Protein AF-L7CRF5-F1 (afdb_monomer_lite)

Secondary structure (DSSP, 8-state):
-PPPPPEE-HHHHHHHHHHS-HHHHHHHHH-TTGGGGSEEEEETTEEEEEETTEEEEE---TT-EE-SGGGEEESSTTTTSSHHHHHHHTTSEE-------S----PPPP------S--EEE--HHHHHHHHHHHHHHHHHHHH-GGG--HHHHHHHHHHHHHHHHTT-HHHHHHHHHHHHHHHHHHHT-TT--HHHHHHHHHHHHHHHHHHHH-SEEEHHHH--SS---EE----EEEEEEEEEEE-TTSEEEEEEEEEETTS-EEEEEEEEES-TTHHHHHHHSEEEETTEEEEHHHHTT-EEEEES-EE-TT-BBP--TT-EEEEEPPPTTGGGGHHHH-TTSSS-HHHHHHHHHHHHH-TTS-PPS-TTEEEEEEEEEEEETTEEEEEETT-SPPEEEEES---TTSSHHHHHHHHTT-TT-EEEEEEEE-TTSTTEEEEEEEEE-STTB---GGGTTEEETTTS---GGGBSSPPPPTHHHHTTS----HHHHHHHHHH----------SSTTHHHHHHHHHHH-GGGSPPTTSHHHHHHHHHHHHTT-HHHHHHHHHHHHHHHSPP-------S--TTTTTHHHHHHHHHHHHHHHHHHHHHHHHHHHHT-

Structure (mmCIF, N/CA/C/O backbone):
data_AF-L7CRF5-F1
#
_entry.id   AF-L7CRF5-F1
#
loop_
_atom_site.group_PDB
_atom_site.id
_atom_site.type_symbol
_atom_site.label_atom_id
_atom_site.label_alt_id
_atom_site.label_comp_id
_atom_site.label_asym_id
_atom_site.label_entity_id
_atom_site.label_seq_id
_atom_site.pdbx_PDB_ins_code
_atom_site.Cartn_x
_atom_site.Cartn_y
_atom_site.Cartn_z
_atom_site.occupancy
_atom_site.B_iso_or_equiv
_atom_site.auth_seq_id
_atom_site.auth_comp_id
_atom_site.auth_asym_id
_atom_site.auth_atom_id
_atom_site.pdbx_PDB_model_num
ATOM 1 N N . MET A 1 1 ? -25.023 -3.127 -10.485 1.00 32.72 1 MET A N 1
ATOM 2 C CA . MET A 1 1 ? -24.032 -2.159 -9.977 1.00 32.72 1 MET A CA 1
ATOM 3 C C . MET A 1 1 ? -24.495 -1.790 -8.586 1.00 32.72 1 MET A C 1
ATOM 5 O O . MET A 1 1 ? -25.608 -1.292 -8.489 1.00 32.72 1 MET A O 1
ATOM 9 N N . ASN A 1 2 ? -23.741 -2.115 -7.536 1.00 40.00 2 ASN A N 1
ATOM 10 C CA . ASN A 1 2 ? -24.048 -1.551 -6.222 1.00 40.00 2 ASN A CA 1
ATOM 11 C C . ASN A 1 2 ? -23.552 -0.100 -6.239 1.00 40.00 2 ASN A C 1
ATOM 13 O O . ASN A 1 2 ? -22.375 0.100 -6.544 1.00 40.00 2 ASN A O 1
ATOM 17 N N . PRO A 1 3 ? -24.422 0.897 -6.015 1.00 54.28 3 PRO A N 1
ATOM 18 C CA . PRO A 1 3 ? -23.984 2.280 -5.904 1.00 54.28 3 PRO A CA 1
ATOM 19 C C . PRO A 1 3 ? -22.973 2.420 -4.755 1.00 54.28 3 PRO A C 1
ATOM 21 O O . PRO A 1 3 ? -23.076 1.733 -3.738 1.00 54.28 3 PRO A O 1
ATOM 24 N N . GLU A 1 4 ? -21.963 3.264 -4.959 1.00 68.94 4 GLU A N 1
ATOM 25 C CA . GLU A 1 4 ? -20.887 3.508 -3.995 1.00 68.94 4 GLU A CA 1
ATOM 26 C C . GLU A 1 4 ? -21.478 4.060 -2.693 1.00 68.94 4 GLU A C 1
ATOM 28 O O . GLU A 1 4 ? -22.207 5.053 -2.710 1.00 68.94 4 GLU A O 1
ATOM 33 N N . LEU A 1 5 ? -21.214 3.384 -1.571 1.00 79.00 5 LEU A N 1
ATOM 34 C CA . LEU A 1 5 ? -21.765 3.781 -0.277 1.00 79.00 5 LEU A CA 1
ATOM 35 C C . LEU A 1 5 ? -21.220 5.157 0.131 1.00 79.00 5 LEU A C 1
ATOM 37 O O . LEU A 1 5 ? -20.027 5.421 -0.049 1.00 79.00 5 LEU A O 1
ATOM 41 N N . PRO A 1 6 ? -22.058 6.025 0.722 1.00 87.56 6 PRO A N 1
ATOM 42 C CA . PRO A 1 6 ? -21.613 7.340 1.142 1.00 87.56 6 PRO A CA 1
ATOM 43 C C . PRO A 1 6 ? -20.631 7.243 2.309 1.00 87.56 6 PRO A C 1
ATOM 45 O O . PRO A 1 6 ? -20.512 6.206 2.970 1.00 87.56 6 PRO A O 1
ATOM 48 N N . SER A 1 7 ? -19.940 8.351 2.564 1.00 89.12 7 SER A N 1
ATOM 49 C CA . SER A 1 7 ? -18.936 8.439 3.622 1.00 89.12 7 SER A CA 1
ATOM 50 C C . SER A 1 7 ? -19.482 9.066 4.907 1.00 89.12 7 SER A C 1
ATOM 52 O O . SER A 1 7 ? -20.512 9.740 4.895 1.00 89.12 7 SER A O 1
ATOM 54 N N . ILE A 1 8 ? -18.799 8.869 6.033 1.00 91.50 8 ILE A N 1
ATOM 55 C CA . ILE A 1 8 ? -19.111 9.486 7.330 1.00 91.50 8 ILE A CA 1
ATOM 56 C C . ILE A 1 8 ? -17.848 10.019 8.004 1.00 91.50 8 I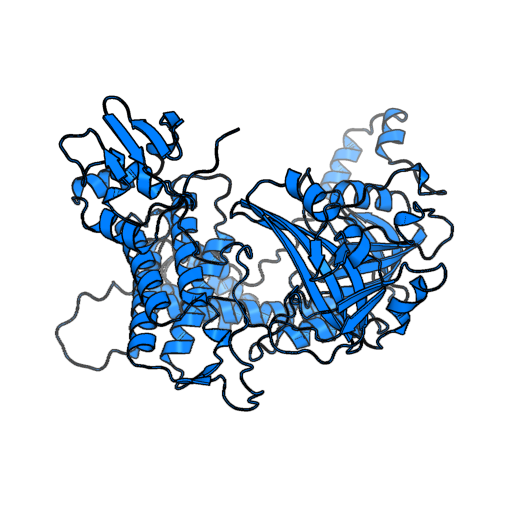LE A C 1
ATOM 58 O O . ILE A 1 8 ? -16.794 9.385 7.964 1.00 91.50 8 ILE A O 1
ATOM 62 N N . ALA A 1 9 ? -17.950 11.178 8.655 1.00 90.94 9 ALA A N 1
ATOM 63 C CA . ALA A 1 9 ? -16.865 11.714 9.467 1.00 90.94 9 ALA A CA 1
ATOM 64 C C . ALA A 1 9 ? -16.501 10.755 10.620 1.00 90.94 9 ALA A C 1
ATOM 66 O O . ALA A 1 9 ? -17.370 10.300 11.369 1.00 90.94 9 ALA A O 1
ATOM 67 N N . ALA A 1 10 ? -15.204 10.477 10.789 1.00 88.12 10 ALA A N 1
ATOM 68 C CA . ALA A 1 10 ? -14.699 9.539 11.797 1.00 88.12 10 ALA A CA 1
ATOM 69 C C . ALA A 1 10 ? -15.134 9.896 13.232 1.00 88.12 10 ALA A C 1
ATOM 71 O O . ALA A 1 10 ? -15.492 9.013 14.013 1.00 88.12 10 ALA A O 1
ATOM 72 N N . GLU A 1 11 ? -15.126 11.189 13.570 1.00 89.69 11 GLU A N 1
ATOM 73 C CA . GLU A 1 11 ? -15.550 11.690 14.882 1.00 89.69 11 GLU A CA 1
ATOM 74 C C . GLU A 1 11 ? -17.044 11.468 15.115 1.00 89.69 11 GLU A C 1
ATOM 76 O O . GLU A 1 11 ? -17.418 10.855 16.113 1.00 89.69 11 GLU A O 1
ATOM 81 N N . LEU A 1 12 ? -17.888 11.855 14.153 1.00 92.69 12 LEU A N 1
ATOM 82 C CA . LEU A 1 12 ? -19.332 11.649 14.235 1.00 92.69 12 LEU A CA 1
ATOM 83 C C . LEU A 1 12 ? -19.679 10.166 14.428 1.00 92.69 12 LEU A C 1
ATOM 85 O O . LEU A 1 12 ? -20.538 9.822 15.240 1.00 92.69 12 LEU A O 1
ATOM 89 N N . LEU A 1 13 ? -18.999 9.267 13.710 1.00 93.25 13 LEU A N 1
ATOM 90 C CA . LEU A 1 13 ? -19.200 7.830 13.883 1.00 93.25 13 LEU A CA 1
ATOM 91 C C . LEU A 1 13 ? -18.856 7.382 15.315 1.00 93.25 13 LEU A C 1
ATOM 93 O O . LEU A 1 13 ? -19.616 6.621 15.922 1.00 93.25 13 LEU A O 1
ATOM 97 N N . ALA A 1 14 ? -17.747 7.869 15.880 1.00 91.88 14 ALA A N 1
ATOM 98 C CA . ALA A 1 14 ? -17.366 7.572 17.260 1.00 91.88 14 ALA A CA 1
ATOM 99 C C . ALA A 1 14 ? -18.400 8.097 18.274 1.00 91.88 14 ALA A C 1
ATOM 101 O O . ALA A 1 14 ? -18.822 7.348 19.162 1.00 91.88 14 ALA A O 1
ATOM 102 N N . GLU A 1 15 ? -18.870 9.335 18.098 1.00 92.62 15 GLU A N 1
ATOM 103 C CA . GLU A 1 15 ? -19.902 9.955 18.934 1.00 92.62 15 GLU A CA 1
ATOM 104 C C . GLU A 1 15 ? -21.212 9.158 18.921 1.00 92.62 15 GLU A C 1
ATOM 106 O O . GLU A 1 15 ? -21.771 8.847 19.981 1.00 92.62 15 GLU A O 1
ATOM 111 N N . ILE A 1 16 ? -21.688 8.763 17.733 1.00 93.81 16 ILE A N 1
ATOM 112 C CA . ILE A 1 16 ? -22.914 7.968 17.581 1.00 93.81 16 ILE A CA 1
ATOM 113 C C . ILE A 1 16 ? -22.767 6.610 18.286 1.00 93.81 16 ILE A C 1
ATOM 115 O O . ILE A 1 16 ? -23.679 6.181 19.006 1.00 93.81 16 ILE A O 1
ATOM 119 N N . ILE A 1 17 ? -21.616 5.941 18.142 1.00 93.38 17 ILE A N 1
ATOM 120 C CA . ILE A 1 17 ? -21.337 4.663 18.815 1.00 93.38 17 ILE A CA 1
ATOM 121 C C . ILE A 1 17 ? -21.382 4.813 20.344 1.00 93.38 17 ILE A C 1
ATOM 123 O O . ILE A 1 17 ? -21.929 3.952 21.043 1.00 93.38 17 ILE A O 1
ATOM 127 N N . GLU A 1 18 ? -20.818 5.886 20.891 1.00 90.88 18 GLU A N 1
ATOM 128 C CA . GLU A 1 18 ? -20.773 6.125 22.337 1.00 90.88 18 GLU A CA 1
ATOM 129 C C . GLU A 1 18 ? -22.131 6.463 22.928 1.00 90.88 18 GLU A C 1
ATOM 131 O O . GLU A 1 18 ? -22.503 5.938 23.986 1.00 90.88 18 GLU A O 1
ATOM 136 N N . ALA A 1 19 ? -22.888 7.292 22.213 1.00 92.06 19 ALA A N 1
ATOM 137 C CA . ALA A 1 19 ? -24.233 7.686 22.584 1.00 92.06 19 ALA A CA 1
ATOM 138 C C . ALA A 1 19 ? -25.209 6.492 22.583 1.00 92.06 19 ALA A C 1
ATOM 140 O O . ALA A 1 19 ? -26.230 6.531 23.283 1.00 92.06 19 ALA A O 1
ATOM 141 N N . ALA A 1 20 ? -24.903 5.421 21.838 1.00 92.31 20 ALA A N 1
ATOM 142 C CA . ALA A 1 20 ? -25.732 4.226 21.745 1.00 92.31 20 ALA A CA 1
ATOM 143 C C . ALA A 1 20 ? -25.746 3.402 23.058 1.00 92.31 20 ALA A C 1
ATOM 145 O O . ALA A 1 20 ? -24.700 3.091 23.644 1.00 92.31 20 ALA A O 1
ATOM 146 N N . PRO A 1 21 ? -26.921 2.940 23.531 1.00 94.12 21 PRO A N 1
ATOM 147 C CA . PRO A 1 21 ? -27.024 2.072 24.700 1.00 94.12 21 PRO A CA 1
ATOM 148 C C . PRO A 1 21 ? -26.221 0.774 24.546 1.00 94.12 21 PRO A C 1
ATOM 150 O O . PRO A 1 21 ? -26.185 0.172 23.473 1.00 94.12 21 PRO A O 1
ATOM 153 N N . GLY A 1 22 ? -25.652 0.266 25.645 1.00 91.56 22 GLY A N 1
ATOM 154 C CA . GLY A 1 22 ? -24.829 -0.953 25.620 1.00 91.56 22 GLY A CA 1
ATOM 155 C C . GLY A 1 22 ? -25.541 -2.185 25.042 1.00 91.56 22 GLY A C 1
ATOM 156 O O . GLY A 1 22 ? -24.903 -3.022 24.411 1.00 91.56 22 GLY A O 1
ATOM 157 N N . ARG A 1 23 ? -26.871 -2.285 25.187 1.00 93.12 23 ARG A N 1
ATOM 158 C CA . ARG A 1 23 ? -27.676 -3.351 24.559 1.00 93.12 23 ARG A CA 1
ATOM 159 C C . ARG A 1 23 ? -27.703 -3.266 23.028 1.00 93.12 23 ARG A C 1
ATOM 161 O O . ARG A 1 23 ? -27.700 -4.302 22.376 1.00 93.12 23 ARG A O 1
ATOM 168 N N . VAL A 1 24 ? -27.712 -2.053 22.471 1.00 93.12 24 VAL A N 1
ATOM 169 C CA . VAL A 1 24 ? -27.737 -1.806 21.021 1.00 93.12 24 VAL A CA 1
ATOM 170 C C . VAL A 1 24 ? -26.368 -2.122 20.435 1.00 93.12 24 VAL A C 1
ATOM 172 O O . VAL A 1 24 ? -26.284 -2.906 19.495 1.00 93.12 24 VAL A O 1
ATOM 175 N N . ARG A 1 25 ? -25.298 -1.631 21.076 1.00 93.12 25 ARG A N 1
ATOM 176 C CA . ARG A 1 25 ? -23.915 -1.973 20.711 1.00 93.12 25 ARG A CA 1
ATOM 177 C C . ARG A 1 25 ? -23.679 -3.481 20.713 1.00 93.12 25 ARG A C 1
ATOM 179 O O . ARG A 1 25 ? -23.252 -4.031 19.711 1.00 93.12 25 ARG A O 1
ATOM 186 N N . LYS A 1 26 ? -24.066 -4.173 21.793 1.00 92.31 26 LYS A N 1
ATOM 187 C CA . LYS A 1 26 ? -23.963 -5.642 21.890 1.00 92.31 26 LYS A CA 1
ATOM 188 C C . LYS A 1 26 ? -24.774 -6.379 20.827 1.00 92.31 26 LYS A C 1
ATOM 190 O O . LYS A 1 26 ? -24.404 -7.493 20.478 1.00 92.31 26 LYS A O 1
ATOM 195 N N . ARG A 1 27 ? -25.900 -5.819 20.376 1.00 93.00 27 ARG A N 1
ATOM 196 C CA . ARG A 1 27 ? -26.700 -6.409 19.299 1.00 93.00 27 ARG A CA 1
ATOM 197 C C . ARG A 1 27 ? -25.968 -6.276 17.967 1.00 93.00 27 ARG A C 1
ATOM 199 O O . ARG A 1 27 ? -25.811 -7.285 17.296 1.00 93.00 27 ARG A O 1
ATOM 206 N N . LEU A 1 28 ? -25.476 -5.082 17.638 1.00 91.31 28 LEU A N 1
ATOM 207 C CA . LEU A 1 28 ? -24.705 -4.853 16.412 1.00 91.31 28 LEU A CA 1
ATOM 208 C C . LEU A 1 28 ? -23.378 -5.613 16.414 1.00 91.31 28 LEU A C 1
ATOM 210 O O . LEU A 1 28 ? -22.965 -6.136 15.392 1.00 91.31 28 LEU A O 1
ATOM 214 N N . ASP A 1 29 ? -22.759 -5.803 17.578 1.00 91.50 29 ASP A N 1
ATOM 215 C CA . ASP A 1 29 ? -21.542 -6.603 17.669 1.00 91.50 29 ASP A CA 1
ATOM 216 C C . ASP A 1 29 ? -21.736 -8.088 17.324 1.00 91.50 29 ASP A C 1
ATOM 218 O O . ASP A 1 29 ? -20.766 -8.747 16.944 1.00 91.50 29 ASP A O 1
ATOM 222 N N . ARG A 1 30 ? -22.961 -8.614 17.454 1.00 90.88 30 ARG A N 1
ATOM 223 C CA . ARG A 1 30 ? -23.307 -9.985 17.044 1.00 90.88 30 ARG A CA 1
ATOM 224 C C . ARG A 1 30 ? -23.629 -10.092 15.559 1.00 90.88 30 ARG A C 1
ATOM 226 O O . ARG A 1 30 ? -23.523 -11.187 15.023 1.00 90.88 30 ARG A O 1
ATOM 233 N N . ASP A 1 31 ? -24.034 -8.990 14.937 1.00 89.25 31 ASP A N 1
ATOM 234 C CA . ASP A 1 31 ? -24.421 -8.931 13.530 1.00 89.25 31 ASP A CA 1
ATOM 235 C C . ASP A 1 31 ? -23.855 -7.661 12.865 1.00 89.25 31 ASP A C 1
ATOM 237 O O . ASP A 1 31 ? -24.596 -6.710 12.611 1.00 89.25 31 ASP A O 1
ATOM 241 N N . PRO A 1 32 ? -22.525 -7.593 12.636 1.00 86.12 32 PRO A N 1
ATOM 242 C CA . PRO A 1 32 ? -21.864 -6.376 12.155 1.00 86.12 32 PRO A CA 1
ATOM 243 C C . PRO A 1 32 ? -22.248 -5.988 10.725 1.00 86.12 32 PRO A C 1
ATOM 245 O O . PRO A 1 32 ? -22.080 -4.835 10.346 1.00 86.12 32 PRO A O 1
ATOM 248 N N . ALA A 1 33 ? -22.749 -6.945 9.942 1.00 85.56 33 ALA A N 1
ATOM 249 C CA . ALA A 1 33 ? -23.140 -6.762 8.550 1.00 85.56 33 ALA A CA 1
ATOM 250 C C . ALA A 1 33 ? -24.661 -6.589 8.384 1.00 85.56 33 ALA A C 1
ATOM 252 O O . ALA A 1 33 ? -25.168 -6.694 7.276 1.00 85.56 33 ALA A O 1
ATOM 253 N N . ALA A 1 34 ? -25.411 -6.313 9.458 1.00 89.31 34 ALA A N 1
ATOM 254 C CA . ALA A 1 34 ? -26.875 -6.255 9.414 1.00 89.31 34 ALA A CA 1
ATOM 255 C C . ALA A 1 34 ? -27.429 -5.388 8.266 1.00 89.31 34 ALA A C 1
ATOM 257 O O . ALA A 1 34 ? -28.379 -5.789 7.593 1.00 89.31 34 ALA A O 1
ATOM 258 N N . ALA A 1 35 ? -26.819 -4.223 8.020 1.00 89.75 35 ALA A N 1
ATOM 259 C CA . ALA A 1 35 ? -27.295 -3.278 7.014 1.00 89.75 35 ALA A CA 1
ATOM 260 C C . ALA A 1 35 ? -26.966 -3.666 5.564 1.00 89.75 35 ALA A C 1
ATOM 262 O O . ALA A 1 35 ? -27.593 -3.132 4.650 1.00 89.75 35 ALA A O 1
ATOM 263 N N . SER A 1 36 ? -26.038 -4.600 5.321 1.00 85.38 36 SER A N 1
ATOM 264 C CA . SER A 1 36 ? -25.728 -5.050 3.954 1.00 85.38 36 SER A CA 1
ATOM 265 C C . SER A 1 36 ? -26.862 -5.872 3.337 1.00 85.38 36 SER A C 1
ATOM 267 O O . SER A 1 36 ? -26.974 -5.949 2.118 1.00 85.38 36 SER A O 1
ATOM 269 N N . ASN A 1 37 ? -27.731 -6.443 4.175 1.00 86.75 37 ASN A N 1
ATOM 270 C CA . ASN A 1 37 ? -28.903 -7.210 3.753 1.00 86.75 37 ASN A CA 1
ATOM 271 C C . ASN A 1 37 ? -30.160 -6.341 3.566 1.00 86.75 37 ASN A C 1
ATOM 273 O O . ASN A 1 37 ? -31.240 -6.874 3.309 1.00 86.75 37 ASN A O 1
ATOM 277 N N . TRP A 1 38 ? -30.056 -5.024 3.752 1.00 92.81 38 TRP A N 1
ATOM 278 C CA . TRP A 1 38 ? -31.171 -4.091 3.583 1.00 92.81 38 TRP A CA 1
ATOM 279 C C . TRP A 1 38 ? -31.225 -3.544 2.163 1.00 92.81 38 TRP A C 1
ATOM 281 O O . TRP A 1 38 ? -30.259 -3.625 1.407 1.00 92.81 38 TRP A O 1
ATOM 291 N N . GLN A 1 39 ? -32.377 -2.997 1.788 1.00 90.12 39 GLN A N 1
ATOM 292 C CA . GLN A 1 39 ? -32.532 -2.328 0.501 1.00 90.12 39 GLN A CA 1
ATOM 293 C C . GLN A 1 39 ? -32.053 -0.886 0.636 1.00 90.12 39 GLN A C 1
ATOM 295 O O . GLN A 1 39 ? -32.525 -0.162 1.511 1.00 90.12 39 GLN A O 1
ATOM 300 N N . TRP A 1 40 ? -31.105 -0.500 -0.215 1.00 90.88 40 TRP A N 1
ATOM 301 C CA . TRP A 1 40 ? -30.550 0.847 -0.277 1.00 90.88 40 TRP A CA 1
ATOM 302 C C . TRP A 1 40 ? -30.991 1.512 -1.577 1.00 90.88 40 TRP A C 1
ATOM 304 O O . TRP A 1 40 ? -30.646 1.047 -2.663 1.00 90.88 40 TRP A O 1
ATOM 314 N N . GLU A 1 41 ? -31.727 2.611 -1.464 1.00 89.00 41 GLU A N 1
ATOM 315 C CA . GLU A 1 41 ? -32.201 3.392 -2.602 1.00 89.00 41 GLU A CA 1
ATOM 316 C C . GLU A 1 41 ? -31.628 4.806 -2.539 1.00 89.00 41 GLU A C 1
ATOM 318 O O . GLU A 1 41 ? -31.760 5.513 -1.536 1.00 89.00 41 GLU A O 1
ATOM 323 N N . GLN A 1 42 ? -30.988 5.233 -3.625 1.00 85.31 42 GLN A N 1
ATOM 324 C CA . GLN A 1 42 ? -30.490 6.596 -3.757 1.00 85.31 42 GLN A CA 1
ATOM 325 C C . GLN A 1 42 ? -31.605 7.486 -4.321 1.00 85.31 42 GLN A C 1
ATOM 327 O O . GLN A 1 42 ? -32.090 7.254 -5.429 1.00 85.31 42 GLN A O 1
ATOM 332 N N . ALA A 1 43 ? -32.013 8.511 -3.572 1.00 75.75 43 ALA A N 1
ATOM 333 C CA . ALA A 1 43 ? -33.087 9.424 -3.959 1.00 75.75 43 ALA A CA 1
ATOM 334 C C . ALA A 1 43 ? -32.747 10.868 -3.565 1.00 75.75 43 ALA A C 1
ATOM 336 O O . ALA A 1 43 ? -32.310 11.129 -2.446 1.00 75.75 43 ALA A O 1
ATOM 337 N N . ASN A 1 44 ? -32.973 11.820 -4.479 1.00 69.00 44 ASN A N 1
ATOM 338 C CA . ASN A 1 44 ? -32.825 13.267 -4.244 1.00 69.00 44 ASN A CA 1
ATOM 339 C C . ASN A 1 44 ? -31.473 13.690 -3.624 1.00 69.00 44 ASN A C 1
ATOM 341 O O . ASN A 1 44 ? -31.429 14.582 -2.782 1.00 69.00 44 ASN A O 1
ATOM 345 N N . GLY A 1 45 ? -30.373 13.037 -4.015 1.00 74.81 45 GLY A N 1
ATOM 346 C CA . GLY A 1 45 ? -29.029 13.330 -3.495 1.00 74.81 45 GLY A CA 1
ATOM 347 C C . GLY A 1 45 ? -28.712 12.710 -2.128 1.00 74.81 45 GLY A C 1
ATOM 348 O O . GLY A 1 45 ? -27.582 12.841 -1.668 1.00 74.81 45 GLY A O 1
ATOM 349 N N . GLY A 1 46 ? -29.661 11.997 -1.514 1.00 84.44 46 GLY A N 1
ATOM 350 C CA . GLY A 1 46 ? -29.491 11.234 -0.279 1.00 84.44 46 GLY A CA 1
ATOM 351 C C . GLY A 1 46 ? -29.774 9.741 -0.458 1.00 84.44 46 GLY A C 1
ATOM 352 O O . GLY A 1 46 ? -29.969 9.252 -1.573 1.00 84.44 46 GLY A O 1
ATOM 353 N N . TRP A 1 47 ? -29.812 9.016 0.659 1.00 91.12 47 TRP A N 1
ATOM 354 C CA . TRP A 1 47 ? -30.128 7.585 0.685 1.00 91.12 47 TRP A CA 1
ATOM 355 C C . TRP A 1 47 ? -31.319 7.295 1.579 1.00 91.12 47 TRP A C 1
ATOM 357 O O . TRP A 1 47 ? -31.445 7.860 2.663 1.00 91.12 47 TRP A O 1
ATOM 367 N N . THR A 1 48 ? -32.153 6.366 1.131 1.00 92.06 48 THR A N 1
ATOM 368 C CA . THR A 1 48 ? -33.238 5.771 1.907 1.00 92.06 48 THR A CA 1
ATOM 369 C C . THR A 1 48 ? -32.953 4.281 2.049 1.00 92.06 48 THR A C 1
ATOM 371 O O . THR A 1 48 ? -32.761 3.587 1.053 1.00 92.06 48 THR A O 1
ATOM 374 N N . ILE A 1 49 ? -32.873 3.798 3.289 1.00 93.94 49 ILE A N 1
ATOM 375 C CA . ILE A 1 49 ? -32.533 2.412 3.610 1.00 93.94 49 ILE A CA 1
ATOM 376 C C . ILE A 1 49 ? -33.705 1.764 4.342 1.00 93.94 49 ILE A C 1
ATOM 378 O O . ILE A 1 49 ? -34.071 2.200 5.438 1.00 93.94 49 ILE A O 1
ATOM 382 N N . SER A 1 50 ? -34.267 0.704 3.763 1.00 92.94 50 SER A N 1
ATOM 383 C CA . SER A 1 50 ? -35.385 -0.050 4.341 1.00 92.94 50 SER A CA 1
ATOM 384 C C . SER A 1 50 ? -34.874 -1.168 5.252 1.00 92.94 50 SER A C 1
ATOM 386 O O . SER A 1 50 ? -34.417 -2.215 4.790 1.00 92.94 50 SER A O 1
ATOM 388 N N . ALA A 1 51 ? -34.971 -0.950 6.562 1.00 90.94 51 ALA A N 1
ATOM 389 C CA . ALA A 1 51 ? -34.527 -1.851 7.621 1.00 90.94 51 ALA A CA 1
ATOM 390 C C . ALA A 1 51 ? -35.718 -2.617 8.234 1.00 90.94 51 ALA A C 1
ATOM 392 O O . ALA A 1 51 ? -36.031 -2.476 9.418 1.00 90.94 51 ALA A O 1
ATOM 393 N N . GLY A 1 52 ? -36.401 -3.427 7.419 1.00 88.69 52 GLY A N 1
ATOM 394 C CA . GLY A 1 52 ? -37.647 -4.094 7.815 1.00 88.69 52 GLY A CA 1
ATOM 395 C C . GLY A 1 52 ? -38.807 -3.099 7.886 1.00 88.69 52 GLY A C 1
ATOM 396 O O . GLY A 1 52 ? -39.116 -2.463 6.883 1.00 88.69 52 GLY A O 1
ATOM 397 N N . ASP A 1 53 ? -39.415 -2.946 9.065 1.00 89.69 53 ASP A N 1
ATOM 398 C CA . ASP A 1 53 ? -40.536 -2.015 9.296 1.00 89.69 53 ASP A CA 1
ATOM 399 C C . ASP A 1 53 ? -40.087 -0.555 9.501 1.00 89.69 53 ASP A C 1
ATOM 401 O O . ASP A 1 53 ? -40.913 0.343 9.652 1.00 89.69 53 ASP A O 1
ATOM 405 N N . GLU A 1 54 ? -38.776 -0.308 9.541 1.00 95.38 54 GLU A N 1
ATOM 406 C CA . GLU A 1 54 ? -38.188 0.997 9.830 1.00 95.38 54 GLU A CA 1
ATOM 407 C C . GLU A 1 54 ? -37.364 1.495 8.642 1.00 95.38 54 GLU A C 1
ATOM 409 O O . GLU A 1 54 ? -36.779 0.715 7.894 1.00 95.38 54 GLU A O 1
ATOM 414 N N . THR A 1 55 ? -37.279 2.811 8.478 1.00 93.94 55 THR A N 1
ATOM 415 C CA . THR A 1 55 ? -36.523 3.458 7.404 1.00 93.94 55 THR A CA 1
ATOM 416 C C . THR A 1 55 ? -35.458 4.374 7.989 1.00 93.94 55 THR A C 1
ATOM 418 O O . THR A 1 55 ? -35.746 5.187 8.870 1.00 93.94 55 THR A O 1
ATOM 421 N N . VAL A 1 56 ? -34.227 4.255 7.491 1.00 95.00 56 VAL A N 1
ATOM 422 C CA . VAL A 1 56 ? -33.123 5.176 7.789 1.00 95.00 56 VAL A CA 1
ATOM 423 C C . VAL A 1 56 ? -32.915 6.092 6.591 1.00 95.00 56 VAL A C 1
ATOM 425 O O . VAL A 1 56 ? -32.854 5.619 5.459 1.00 95.00 56 VAL A O 1
ATOM 428 N N . GLN A 1 57 ? -32.807 7.395 6.834 1.00 93.50 57 GLN A N 1
ATOM 429 C CA . GLN A 1 57 ? -32.526 8.390 5.803 1.00 93.50 57 GLN A CA 1
ATOM 430 C C . GLN A 1 57 ? -31.169 9.045 6.046 1.00 93.50 57 GLN A C 1
ATOM 432 O O . GLN A 1 57 ? -30.856 9.449 7.169 1.00 93.50 57 GLN A O 1
ATOM 437 N N . LEU A 1 58 ? -30.382 9.156 4.977 1.00 93.44 58 LEU A N 1
ATOM 438 C CA . LEU A 1 58 ? -29.133 9.909 4.929 1.00 93.44 58 LEU A CA 1
ATOM 439 C C . LEU A 1 58 ? -29.335 11.132 4.035 1.00 93.44 58 LEU A C 1
ATOM 441 O O . LEU A 1 58 ? -29.537 10.997 2.826 1.00 93.44 58 LEU A O 1
ATOM 445 N N . HIS A 1 59 ? -29.258 12.321 4.621 1.00 88.88 59 HIS A N 1
ATOM 446 C CA . HIS A 1 59 ? -29.299 13.592 3.909 1.00 88.88 59 HIS A CA 1
ATOM 447 C C . HIS A 1 59 ? -27.869 14.029 3.608 1.00 88.88 59 HIS A C 1
ATOM 449 O O . HIS A 1 59 ? -27.164 14.535 4.479 1.00 88.88 59 HIS A O 1
ATOM 455 N N . LEU A 1 60 ? -27.423 13.792 2.377 1.00 85.44 60 LEU A N 1
ATOM 456 C CA . LEU A 1 60 ? -26.056 14.086 1.966 1.00 85.44 60 LEU A CA 1
ATOM 457 C C . LEU A 1 60 ? -26.001 15.405 1.195 1.00 85.44 60 LEU A C 1
ATOM 459 O O . LEU A 1 60 ? -26.869 15.694 0.375 1.00 85.44 60 LEU A O 1
ATOM 463 N N . GLY A 1 61 ? -24.955 16.191 1.447 1.00 74.00 61 GLY A N 1
ATOM 464 C CA . GLY A 1 61 ? -24.600 17.322 0.590 1.00 74.00 61 GLY A CA 1
ATOM 465 C C . GLY A 1 61 ? -23.776 16.889 -0.628 1.00 74.00 61 GLY A C 1
ATOM 466 O O . GLY A 1 61 ? -23.555 15.699 -0.870 1.00 74.00 61 GLY A O 1
ATOM 467 N N . ASP A 1 62 ? -23.222 17.869 -1.342 1.00 71.56 62 ASP A N 1
ATOM 468 C CA . ASP A 1 62 ? -22.414 17.668 -2.560 1.00 71.56 62 ASP A CA 1
ATOM 469 C C . ASP A 1 62 ? -21.220 16.717 -2.371 1.00 71.56 62 ASP A C 1
ATOM 471 O O . ASP A 1 62 ? -20.746 16.099 -3.322 1.00 71.56 62 ASP A O 1
ATOM 475 N N . ARG A 1 63 ? -20.728 16.579 -1.133 1.00 68.25 63 ARG A N 1
ATOM 476 C CA . ARG A 1 63 ? -19.588 15.719 -0.783 1.00 68.25 63 ARG A CA 1
ATOM 477 C C . ARG A 1 63 ? -19.942 14.242 -0.596 1.00 68.25 63 ARG A C 1
ATOM 479 O O . ARG A 1 63 ? -19.031 13.450 -0.404 1.00 68.25 63 ARG A O 1
ATOM 486 N N . GLN A 1 64 ? -21.226 13.869 -0.626 1.00 84.00 64 GLN A N 1
ATOM 487 C CA . GLN A 1 64 ? -21.681 12.504 -0.308 1.00 84.00 64 GLN A CA 1
ATOM 488 C C . GLN A 1 64 ? -21.117 11.987 1.037 1.00 84.00 64 GLN A C 1
ATOM 490 O O . GLN A 1 64 ? -20.825 10.802 1.199 1.00 84.00 64 GLN A O 1
ATOM 495 N N . THR A 1 65 ? -20.967 12.898 2.007 1.00 87.94 65 THR A N 1
ATOM 496 C CA . THR A 1 65 ? -20.424 12.631 3.346 1.00 87.94 65 THR A CA 1
ATOM 497 C C . THR A 1 65 ? -21.405 13.086 4.418 1.00 87.94 65 THR A C 1
ATOM 499 O O . THR A 1 65 ? -21.879 14.222 4.387 1.00 87.94 65 THR A O 1
ATOM 502 N N . VAL A 1 66 ? -21.658 12.224 5.399 1.00 90.25 66 VAL A N 1
ATOM 503 C CA . VAL A 1 66 ? -22.379 12.542 6.631 1.00 90.25 66 VAL A CA 1
ATOM 504 C C . VAL A 1 66 ? -21.414 13.232 7.601 1.00 90.25 66 VAL A C 1
ATOM 506 O O . VAL A 1 66 ? -20.478 12.612 8.108 1.00 90.25 66 VAL A O 1
ATOM 509 N N . LEU A 1 67 ? -21.640 14.523 7.848 1.00 89.00 67 LEU A N 1
ATOM 510 C CA . LEU A 1 67 ? -20.774 15.362 8.688 1.00 89.00 67 LEU A CA 1
ATOM 511 C C . LEU A 1 67 ? -21.378 15.662 10.059 1.00 89.00 67 LEU A C 1
ATOM 513 O O . LEU A 1 67 ? -20.643 15.817 11.028 1.00 89.00 67 LEU A O 1
ATOM 517 N N . THR A 1 68 ? -22.706 15.732 10.151 1.00 89.62 68 THR A N 1
ATOM 518 C CA . THR A 1 68 ? -23.419 16.036 11.396 1.00 89.62 68 THR A CA 1
ATOM 519 C C . THR A 1 68 ? -24.489 14.989 11.682 1.00 89.62 68 THR A C 1
ATOM 521 O O . THR A 1 68 ? -24.970 14.300 10.783 1.00 89.62 68 THR A O 1
ATOM 524 N N . SER A 1 69 ? -24.891 14.866 12.948 1.00 89.38 69 SER A N 1
ATOM 525 C CA . SER A 1 69 ? -25.938 13.922 13.362 1.00 89.38 69 SER A CA 1
ATOM 526 C C . SER A 1 69 ? -27.309 14.235 12.751 1.00 89.38 69 SER A C 1
ATOM 528 O O . SER A 1 69 ? -28.108 13.324 12.565 1.00 89.38 69 SER A O 1
ATOM 530 N N . GLU A 1 70 ? -27.563 15.491 12.377 1.00 89.25 70 GLU A N 1
ATOM 531 C CA . GLU A 1 70 ? -28.795 15.943 11.709 1.00 89.25 70 GLU A CA 1
ATOM 532 C C . GLU A 1 70 ? -28.948 15.379 10.289 1.00 89.25 70 GLU A C 1
ATOM 534 O O . GLU A 1 70 ? -30.060 15.263 9.778 1.00 89.25 70 GLU A O 1
ATOM 539 N N . MET A 1 71 ? -27.838 14.984 9.659 1.00 90.81 71 MET A N 1
ATOM 540 C CA . MET A 1 71 ? -27.830 14.367 8.331 1.00 90.81 71 MET A CA 1
ATOM 541 C C . MET A 1 71 ? -28.291 12.905 8.350 1.00 90.81 71 MET A C 1
ATOM 543 O O . MET A 1 71 ? -28.401 12.293 7.290 1.00 90.81 71 MET A O 1
ATOM 547 N N . VAL A 1 72 ? -28.559 12.326 9.525 1.00 93.44 72 VAL A N 1
ATOM 548 C CA . VAL A 1 72 ? -29.017 10.942 9.665 1.00 93.44 72 VAL A CA 1
ATOM 549 C C . VAL A 1 72 ? -30.280 10.898 10.504 1.00 93.44 72 VAL A C 1
ATOM 551 O O . VAL A 1 72 ? -30.296 11.311 11.662 1.00 93.44 72 VAL A O 1
ATOM 554 N N . SER A 1 73 ? -31.338 10.316 9.953 1.00 93.44 73 SER A N 1
ATOM 555 C CA . SER A 1 73 ? -32.583 10.099 10.682 1.00 93.44 73 SER A CA 1
ATOM 556 C C . SER A 1 73 ? -33.068 8.662 10.532 1.00 93.44 73 SER A C 1
ATOM 558 O O . SER A 1 73 ? -32.694 7.937 9.614 1.00 93.44 73 SER A O 1
ATOM 560 N N . CYS A 1 74 ? -33.874 8.213 11.487 1.00 95.62 74 CYS A N 1
ATOM 561 C CA . CYS A 1 74 ? -34.504 6.901 11.464 1.00 95.62 74 CYS A CA 1
ATOM 562 C C . CYS A 1 74 ? -35.943 7.045 11.952 1.00 95.62 74 CYS A C 1
ATOM 564 O O . CYS A 1 74 ? -36.171 7.752 12.937 1.00 95.62 74 CYS A O 1
ATOM 56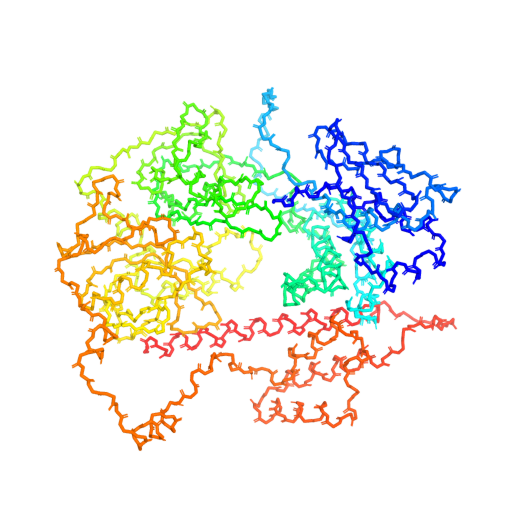6 N N . SER A 1 75 ? -36.886 6.360 11.300 1.00 95.12 75 SER A N 1
ATOM 567 C CA . SER A 1 75 ? -38.305 6.336 11.692 1.00 95.12 75 SER A CA 1
ATOM 568 C C . SER A 1 75 ? -38.556 5.661 13.044 1.00 95.12 75 SER A C 1
ATOM 570 O O . SER A 1 75 ? -39.620 5.830 13.635 1.00 95.12 75 SER A O 1
ATOM 572 N N . CYS A 1 76 ? -37.567 4.927 13.558 1.00 95.44 76 CYS A N 1
ATOM 573 C CA . CYS A 1 76 ? -37.707 4.157 14.780 1.00 95.44 76 CYS A CA 1
ATOM 574 C C . CYS A 1 76 ? -37.911 5.055 16.001 1.00 95.44 76 CYS A C 1
ATOM 576 O O . CYS A 1 76 ? -37.168 6.010 16.217 1.00 95.44 76 CYS A O 1
ATOM 578 N N . LEU A 1 77 ? -38.821 4.660 16.894 1.00 94.06 77 LEU A N 1
ATOM 579 C CA . LEU A 1 77 ? -39.089 5.355 18.162 1.00 94.06 77 LEU A CA 1
ATOM 580 C C . LEU A 1 77 ? -37.835 5.516 19.050 1.00 94.06 77 LEU A C 1
ATOM 582 O O . LEU A 1 77 ? -37.780 6.384 19.916 1.00 94.06 77 LEU A O 1
ATOM 586 N N . LEU A 1 78 ? -36.822 4.665 18.855 1.00 92.06 78 LEU A N 1
ATOM 587 C CA . LEU A 1 78 ? -35.550 4.718 19.584 1.00 92.06 78 LEU A CA 1
ATOM 588 C C . LEU A 1 78 ? -34.498 5.624 18.922 1.00 92.06 78 LEU A C 1
ATOM 590 O O . LEU A 1 78 ? -33.355 5.656 19.384 1.00 92.06 78 LEU A O 1
ATOM 594 N N . SER A 1 79 ? -34.838 6.306 17.828 1.00 89.06 79 SER A N 1
ATOM 595 C CA . SER A 1 79 ? -33.971 7.272 17.152 1.00 89.06 79 SER A CA 1
ATOM 596 C C . SER A 1 79 ? -33.558 8.412 18.103 1.00 89.06 79 SER A C 1
ATOM 598 O O . SER A 1 79 ? -34.349 8.798 18.967 1.00 89.06 79 SER A O 1
ATOM 600 N N . PRO A 1 80 ? -32.316 8.935 18.027 1.00 88.56 80 PRO A N 1
ATOM 601 C CA . PRO A 1 80 ? -31.215 8.548 17.131 1.00 88.56 80 PRO A CA 1
ATOM 602 C C . PRO A 1 80 ? -30.391 7.351 17.644 1.00 88.56 80 PRO A C 1
ATOM 604 O O . PRO A 1 80 ? -29.447 6.901 17.006 1.00 88.56 80 PRO A O 1
ATOM 607 N N . LYS A 1 81 ? -30.745 6.789 18.803 1.00 93.19 81 LYS A N 1
ATOM 608 C CA . LYS A 1 81 ? -29.987 5.745 19.516 1.00 93.19 81 LYS A CA 1
ATOM 609 C C . LYS A 1 81 ? -30.506 4.331 19.226 1.00 93.19 81 LYS A C 1
ATOM 611 O O . LYS A 1 81 ? -30.517 3.463 20.108 1.00 93.19 81 LYS A O 1
ATOM 616 N N . CYS A 1 82 ? -30.971 4.102 18.001 1.00 94.62 82 CYS A N 1
ATOM 617 C CA . CYS A 1 82 ? -31.572 2.841 17.580 1.00 94.62 82 CYS A CA 1
ATOM 618 C C . CYS A 1 82 ? -30.554 1.917 16.895 1.00 94.62 82 CYS A C 1
ATOM 620 O O . CYS A 1 82 ? -29.483 2.340 16.468 1.00 94.62 82 CYS A O 1
ATOM 622 N N . PHE A 1 83 ? -30.903 0.633 16.788 1.00 94.44 83 PHE A N 1
ATOM 623 C CA . PHE A 1 83 ? -30.081 -0.356 16.087 1.00 94.44 83 PHE A CA 1
ATOM 624 C C . PHE A 1 83 ? -29.957 -0.055 14.588 1.00 94.44 83 PHE A C 1
ATOM 626 O O . PHE A 1 83 ? -28.865 -0.182 14.053 1.00 94.44 83 PHE A O 1
ATOM 633 N N . HIS A 1 84 ? -31.042 0.377 13.937 1.00 95.00 84 HIS A N 1
ATOM 634 C CA . HIS A 1 84 ? -31.076 0.613 12.489 1.00 95.00 84 HIS A CA 1
ATOM 635 C C . HIS A 1 84 ? -30.116 1.722 12.069 1.00 95.00 84 HIS A C 1
ATOM 637 O O . HIS A 1 84 ? -29.267 1.507 11.211 1.00 95.00 84 HIS A O 1
ATOM 643 N N . LEU A 1 85 ? -30.194 2.872 12.746 1.00 94.62 85 LEU A N 1
ATOM 644 C CA . LEU A 1 85 ? -29.301 3.999 12.498 1.00 94.62 85 LEU A CA 1
ATOM 645 C C . LEU A 1 85 ? -27.851 3.581 12.714 1.00 94.62 85 LEU A C 1
ATOM 647 O O . LEU A 1 85 ? -27.025 3.797 11.835 1.00 94.62 85 LEU A O 1
ATOM 651 N N . LEU A 1 86 ? -27.561 2.933 13.848 1.00 94.12 86 LEU A N 1
ATOM 652 C CA . LEU A 1 86 ? -26.205 2.506 14.169 1.00 94.12 86 LEU A CA 1
ATOM 653 C C . LEU A 1 86 ? -25.649 1.533 13.118 1.00 94.12 86 LEU A C 1
ATOM 655 O O . LEU A 1 86 ? -24.517 1.706 12.694 1.00 94.12 86 LEU A O 1
ATOM 659 N N . ALA A 1 87 ? -26.445 0.559 12.671 1.00 92.75 87 ALA A N 1
ATOM 660 C CA . ALA A 1 87 ? -26.044 -0.406 11.649 1.00 92.75 87 ALA A CA 1
ATOM 661 C C . ALA A 1 87 ? -25.780 0.248 10.281 1.00 92.75 87 ALA A C 1
ATOM 663 O O . ALA A 1 87 ? -24.828 -0.133 9.599 1.00 92.75 87 ALA A O 1
ATOM 664 N N . VAL A 1 88 ? -26.594 1.238 9.889 1.00 93.56 88 VAL A N 1
ATOM 665 C CA . VAL A 1 88 ? -26.382 2.004 8.652 1.00 93.56 88 VAL A CA 1
ATOM 666 C C . VAL A 1 88 ? -25.087 2.803 8.738 1.00 93.56 88 VAL A C 1
ATOM 668 O O . VAL A 1 88 ? -24.225 2.627 7.882 1.00 93.56 88 VAL A O 1
ATOM 671 N N . VAL A 1 89 ? -24.899 3.626 9.777 1.00 93.19 89 VAL A N 1
ATOM 672 C CA . VAL A 1 89 ? -23.723 4.512 9.855 1.00 93.19 89 VAL A CA 1
ATOM 673 C C . VAL A 1 89 ? -22.406 3.750 9.999 1.00 93.19 89 VAL A C 1
ATOM 675 O O . VAL A 1 89 ? -21.395 4.197 9.470 1.00 93.19 89 VAL A O 1
ATOM 678 N N . THR A 1 90 ? -22.401 2.581 10.651 1.00 90.81 90 THR A N 1
ATOM 679 C CA . THR A 1 90 ? -21.203 1.726 10.740 1.00 90.81 90 THR A CA 1
ATOM 680 C C . THR A 1 90 ? -20.904 0.972 9.452 1.00 90.81 90 THR A C 1
ATOM 682 O O . THR A 1 90 ? -19.874 0.320 9.388 1.00 90.81 90 THR A O 1
ATOM 685 N N . SER A 1 91 ? -21.801 0.996 8.463 1.00 89.56 91 SER A N 1
ATOM 686 C CA . SER A 1 91 ? -21.578 0.385 7.145 1.00 89.56 91 SER A CA 1
ATOM 687 C C . SER A 1 91 ? -21.057 1.389 6.114 1.00 89.56 91 SER A C 1
ATOM 689 O O . SER A 1 91 ? -20.668 0.988 5.021 1.00 89.56 91 SER A O 1
ATOM 691 N N . LEU A 1 92 ? -21.049 2.681 6.454 1.00 89.00 92 LEU A N 1
ATOM 692 C CA . LEU A 1 92 ? -20.555 3.752 5.593 1.00 89.00 92 LEU A CA 1
ATOM 693 C C . LEU A 1 92 ? -19.028 3.735 5.503 1.00 89.00 92 LEU A C 1
ATOM 695 O O . LEU A 1 92 ? -18.342 3.247 6.405 1.00 89.00 92 LEU A O 1
ATOM 699 N N . THR A 1 93 ? -18.494 4.293 4.417 1.00 86.62 93 THR A N 1
ATOM 700 C CA . THR A 1 93 ? -17.048 4.491 4.274 1.00 86.62 93 THR A CA 1
ATOM 701 C C . THR A 1 93 ? -16.593 5.577 5.248 1.00 86.62 93 THR A C 1
ATOM 703 O O . THR A 1 93 ? -17.281 6.578 5.447 1.00 86.62 93 THR A O 1
ATOM 706 N N . ILE A 1 94 ? -15.453 5.403 5.917 1.00 86.69 94 ILE A N 1
ATOM 707 C CA . ILE A 1 94 ? -14.963 6.459 6.806 1.00 86.69 94 ILE A CA 1
ATOM 708 C C . ILE A 1 94 ? -14.323 7.522 5.922 1.00 86.69 94 ILE A C 1
ATOM 710 O O . ILE A 1 94 ? -13.443 7.229 5.117 1.00 86.69 94 ILE A O 1
ATOM 714 N N . ALA A 1 95 ? -14.792 8.760 6.044 1.00 82.25 95 ALA A N 1
ATOM 715 C CA . ALA A 1 95 ? -14.259 9.860 5.265 1.00 82.25 95 ALA A CA 1
ATOM 716 C C . ALA A 1 95 ? -12.790 10.086 5.644 1.00 82.25 95 ALA A C 1
ATOM 718 O O . ALA A 1 95 ? -12.483 10.553 6.744 1.00 82.25 95 ALA A O 1
ATOM 719 N N . ASP A 1 96 ? -11.888 9.778 4.717 1.00 64.50 96 ASP A N 1
ATOM 720 C CA . ASP A 1 96 ? -10.554 10.353 4.716 1.00 64.50 96 ASP A CA 1
ATOM 721 C C . ASP A 1 96 ? -10.689 11.742 4.088 1.00 64.50 96 ASP A C 1
ATOM 723 O O . ASP A 1 96 ? -10.945 11.884 2.892 1.00 64.50 96 ASP A O 1
ATOM 727 N N . GLU A 1 97 ? -10.598 12.796 4.894 1.00 55.28 97 GLU A N 1
ATOM 728 C CA . GLU A 1 97 ? -10.544 14.171 4.392 1.00 55.28 97 GLU A CA 1
ATOM 729 C C . GLU A 1 97 ? -9.172 14.444 3.739 1.00 55.28 97 GLU A C 1
ATOM 731 O O . GLU A 1 97 ? -8.393 15.296 4.193 1.00 55.28 97 GLU A O 1
ATOM 736 N N . ALA A 1 98 ? -8.859 13.691 2.687 1.00 39.41 98 ALA A N 1
ATOM 737 C CA . ALA A 1 98 ? -7.674 13.814 1.861 1.00 39.41 98 ALA A CA 1
ATOM 738 C C . ALA A 1 98 ? -8.083 14.232 0.438 1.00 39.41 98 ALA A C 1
ATOM 740 O O . ALA A 1 98 ? -8.797 13.523 -0.261 1.00 39.41 98 ALA A O 1
ATOM 741 N N . GLU A 1 99 ? -7.592 15.411 0.039 1.00 32.44 99 GLU A N 1
ATOM 742 C CA . GLU A 1 99 ? -7.743 16.073 -1.268 1.00 32.44 99 GLU A CA 1
ATOM 743 C C . GLU A 1 99 ? -9.198 16.411 -1.688 1.00 32.44 99 GLU A C 1
ATOM 745 O O . GLU A 1 99 ? -9.847 15.645 -2.401 1.00 32.44 99 GLU A O 1
ATOM 750 N N . PRO A 1 100 ? -9.714 17.623 -1.376 1.00 27.50 100 PRO A N 1
ATOM 751 C CA . PRO A 1 100 ? -10.737 18.210 -2.235 1.00 27.50 100 PRO A CA 1
ATOM 752 C C . PRO A 1 100 ? -10.206 18.273 -3.675 1.00 27.50 100 PRO A C 1
ATOM 754 O O . PRO A 1 100 ? -9.059 18.673 -3.902 1.00 27.50 100 PRO A O 1
ATOM 757 N N . LYS A 1 101 ? -11.055 17.889 -4.640 1.00 30.11 101 LYS A N 1
ATOM 758 C CA . LYS A 1 101 ? -10.827 18.092 -6.077 1.00 30.11 101 LYS A CA 1
ATOM 759 C C . LYS A 1 101 ? -10.305 19.510 -6.305 1.00 30.11 101 LYS A C 1
ATOM 761 O O . LYS A 1 101 ? -10.862 20.476 -5.780 1.00 30.11 101 LYS A O 1
ATOM 766 N N . SER A 1 102 ? -9.225 19.628 -7.069 1.00 32.25 102 SER A N 1
ATOM 767 C CA . SER A 1 102 ? -8.655 20.906 -7.480 1.00 32.25 102 SER A CA 1
ATOM 768 C C . SER A 1 102 ? -9.548 21.579 -8.523 1.00 32.25 102 SER A C 1
ATOM 770 O O . SER A 1 102 ? -9.156 21.686 -9.673 1.00 32.25 102 SER A O 1
ATOM 772 N N . ASP A 1 103 ? -10.729 22.030 -8.117 1.00 30.73 103 ASP A N 1
ATOM 773 C CA . ASP A 1 103 ? -11.632 22.824 -8.949 1.00 30.73 103 ASP A CA 1
ATOM 774 C C . ASP A 1 103 ? -12.174 24.001 -8.146 1.00 30.73 103 ASP A C 1
ATOM 776 O O . ASP A 1 103 ? -13.371 24.126 -7.937 1.00 30.73 103 ASP A O 1
ATOM 780 N N . LEU A 1 104 ? -11.285 24.885 -7.690 1.00 27.08 104 LEU A N 1
ATOM 781 C CA . LEU A 1 104 ? -11.615 26.294 -7.483 1.00 27.08 104 LEU A CA 1
ATOM 782 C C . LEU A 1 104 ? -10.363 27.131 -7.761 1.00 27.08 104 LEU A C 1
ATOM 784 O O . LEU A 1 104 ? -9.316 26.956 -7.135 1.00 27.08 104 LEU A O 1
ATOM 788 N N . LYS A 1 105 ? -10.485 28.043 -8.732 1.00 31.67 105 LYS A N 1
ATOM 789 C CA . LYS A 1 105 ? -9.567 29.167 -8.927 1.00 31.67 105 LYS A CA 1
ATOM 790 C C . LYS A 1 105 ? -9.609 30.026 -7.662 1.00 31.67 105 LYS A C 1
ATOM 792 O O . LYS A 1 105 ? -10.468 30.891 -7.542 1.00 31.67 105 LYS A O 1
ATOM 797 N N . THR A 1 106 ? -8.684 29.792 -6.743 1.00 26.14 106 THR A N 1
ATOM 798 C CA . THR A 1 106 ? -8.370 30.750 -5.682 1.00 26.14 106 THR A CA 1
ATOM 799 C C . THR A 1 106 ? -7.019 31.363 -6.006 1.00 26.14 106 THR A C 1
ATOM 801 O O . THR A 1 106 ? -6.069 30.650 -6.341 1.00 26.14 106 THR A O 1
ATOM 804 N N . GLU A 1 107 ? -6.978 32.692 -5.982 1.00 26.22 107 GLU A N 1
ATOM 805 C CA . GLU A 1 107 ? -5.792 33.502 -6.241 1.00 26.22 107 GLU A CA 1
ATOM 806 C C . GLU A 1 107 ? -4.598 33.032 -5.391 1.00 26.22 107 GLU A C 1
ATOM 808 O O . GLU A 1 107 ? -4.790 32.540 -4.275 1.00 26.22 107 GLU A O 1
ATOM 813 N N . PRO A 1 108 ? -3.361 33.127 -5.913 1.00 32.56 108 PRO A N 1
ATOM 814 C CA . PRO A 1 108 ? -2.196 32.661 -5.189 1.00 32.56 108 PRO A CA 1
ATOM 815 C C . PRO A 1 108 ? -1.974 33.549 -3.969 1.00 32.56 108 PRO A C 1
ATOM 817 O O . PRO A 1 108 ? -1.668 34.732 -4.114 1.00 32.56 108 PRO A O 1
ATOM 820 N N . ASP A 1 109 ? -2.070 32.943 -2.789 1.00 28.72 109 ASP A N 1
ATOM 821 C CA . ASP A 1 109 ? -1.488 33.505 -1.581 1.00 28.72 109 ASP A CA 1
ATOM 822 C C . ASP A 1 109 ? 0.017 33.748 -1.811 1.00 28.72 109 ASP A C 1
ATOM 824 O O . ASP A 1 109 ? 0.671 33.056 -2.606 1.00 28.72 109 ASP A O 1
ATOM 828 N N . ALA A 1 110 ? 0.530 34.808 -1.194 1.00 27.55 110 ALA A N 1
ATOM 829 C CA . ALA A 1 110 ? 1.830 35.406 -1.485 1.00 27.55 110 ALA A CA 1
ATOM 830 C C . ALA A 1 110 ? 2.998 34.394 -1.404 1.00 27.55 110 ALA A C 1
ATOM 832 O O . ALA A 1 110 ? 2.935 33.428 -0.642 1.00 27.55 110 ALA A O 1
ATOM 833 N N . PRO A 1 111 ? 4.097 34.596 -2.162 1.00 33.47 111 PRO A N 1
ATOM 834 C CA . PRO A 1 111 ? 5.231 33.678 -2.147 1.00 33.47 111 PRO A CA 1
ATOM 835 C C . PRO A 1 111 ? 5.872 33.649 -0.756 1.00 33.47 111 PRO A C 1
ATOM 837 O O . PRO A 1 111 ? 6.559 34.589 -0.357 1.00 33.47 111 PRO A O 1
ATOM 840 N N . SER A 1 112 ? 5.679 32.551 -0.028 1.00 31.72 112 SER A N 1
ATOM 841 C CA . SER A 1 112 ? 6.520 32.217 1.116 1.00 31.72 112 SER A CA 1
ATOM 842 C C . SER A 1 112 ? 7.950 32.028 0.604 1.00 31.72 112 SER A C 1
ATOM 844 O O . SER A 1 112 ? 8.192 31.257 -0.327 1.00 31.72 112 SER A O 1
ATOM 846 N N . GLN A 1 113 ? 8.882 32.802 1.156 1.00 29.83 113 GLN A N 1
ATOM 847 C CA . GLN A 1 113 ? 10.301 32.743 0.813 1.00 29.83 113 GLN A CA 1
ATOM 848 C C . GLN A 1 113 ? 10.884 31.341 1.075 1.00 29.83 113 GLN A C 1
ATOM 850 O O . GLN A 1 113 ? 10.394 30.633 1.957 1.00 29.83 113 GLN A O 1
ATOM 855 N N . PRO A 1 114 ? 11.933 30.930 0.338 1.00 38.38 114 PRO A N 1
ATOM 856 C CA . PRO A 1 114 ? 12.586 29.649 0.559 1.00 38.38 114 PRO A CA 1
ATOM 857 C C . PRO A 1 114 ? 13.364 29.697 1.878 1.00 38.38 114 PRO A C 1
ATOM 859 O O . PRO A 1 114 ? 14.417 30.323 1.961 1.00 38.38 114 PRO A O 1
ATOM 862 N N . GLY A 1 115 ? 12.831 29.048 2.910 1.00 30.16 115 GLY A N 1
ATOM 863 C CA . GLY A 1 115 ? 13.553 28.755 4.142 1.00 30.16 115 GLY A CA 1
ATOM 864 C C . GLY A 1 115 ? 14.165 27.362 4.062 1.00 30.16 115 GLY A C 1
ATOM 865 O O . GLY A 1 115 ? 13.462 26.368 4.213 1.00 30.16 115 GLY A O 1
ATOM 866 N N . SER A 1 116 ? 15.466 27.292 3.788 1.00 44.91 116 SER A N 1
ATOM 867 C CA . SER A 1 116 ? 16.311 26.193 4.254 1.00 44.91 116 SER A CA 1
ATOM 868 C C . SER A 1 116 ? 16.589 26.385 5.750 1.00 44.91 116 SER A C 1
ATOM 870 O O . SER A 1 116 ? 16.807 27.520 6.167 1.00 44.91 116 SER A O 1
ATOM 872 N N . ASP A 1 117 ? 16.635 25.268 6.481 1.00 35.62 117 ASP A N 1
ATOM 873 C CA . ASP A 1 117 ? 16.779 25.079 7.938 1.00 35.62 117 ASP A CA 1
ATOM 874 C C . ASP A 1 117 ? 15.488 25.222 8.773 1.00 35.62 117 ASP A C 1
ATOM 876 O O . ASP A 1 117 ? 15.051 26.317 9.112 1.00 35.62 117 ASP A O 1
ATOM 880 N N . GLY A 1 118 ? 14.919 24.064 9.155 1.00 49.78 118 GLY A N 1
ATOM 881 C CA . GLY A 1 118 ? 13.983 23.922 10.280 1.00 49.78 118 GLY A CA 1
ATOM 882 C C . GLY A 1 118 ? 12.502 23.685 9.950 1.00 49.78 118 GLY A C 1
ATOM 883 O O . GLY A 1 118 ? 11.663 24.417 10.457 1.00 49.78 118 GLY A O 1
ATOM 884 N N . ASP A 1 119 ? 12.144 22.647 9.179 1.00 71.94 119 ASP A N 1
ATOM 885 C CA . ASP A 1 119 ? 10.743 22.145 9.115 1.00 71.94 119 ASP A CA 1
ATOM 886 C C . ASP A 1 119 ? 10.452 21.132 10.247 1.00 71.94 119 ASP A C 1
ATOM 888 O O . ASP A 1 119 ? 9.591 20.253 10.140 1.00 71.94 119 ASP A O 1
ATOM 892 N N . ASP A 1 120 ? 11.229 21.223 11.328 1.00 85.06 120 ASP A N 1
ATOM 893 C CA . ASP A 1 120 ? 11.083 20.403 12.518 1.00 85.06 120 ASP A CA 1
ATOM 894 C C . ASP A 1 120 ? 9.982 20.990 13.399 1.00 85.06 120 ASP A C 1
ATOM 896 O O . ASP A 1 120 ? 9.997 22.156 13.790 1.00 85.06 120 ASP A O 1
ATOM 900 N N . VAL A 1 121 ? 9.005 20.154 13.719 1.00 89.69 121 VAL A N 1
ATOM 901 C CA . VAL A 1 121 ? 7.895 20.469 14.607 1.00 89.69 121 VAL A CA 1
ATOM 902 C C . VAL A 1 121 ? 8.260 20.012 16.009 1.00 89.69 121 VAL A C 1
ATOM 904 O O . VAL A 1 121 ? 8.521 18.828 16.232 1.00 89.69 121 VAL A O 1
ATOM 907 N N . GLU A 1 122 ? 8.240 20.941 16.960 1.00 94.19 122 GLU A N 1
ATOM 908 C CA . GLU A 1 122 ? 8.385 20.624 18.379 1.00 94.19 122 GLU A CA 1
ATOM 909 C C . GLU A 1 122 ? 7.209 19.771 18.875 1.00 94.19 122 GLU A C 1
ATOM 911 O O . GLU A 1 122 ? 6.036 20.039 18.593 1.00 94.19 122 GLU A O 1
ATOM 916 N N . ILE A 1 123 ? 7.520 18.728 19.642 1.00 95.12 123 ILE A N 1
ATOM 917 C CA . ILE A 1 123 ? 6.528 17.818 20.208 1.00 95.12 123 ILE A CA 1
ATOM 918 C C . ILE A 1 123 ? 5.911 18.448 21.458 1.00 95.12 123 ILE A C 1
ATOM 920 O O . ILE A 1 123 ? 6.445 18.347 22.567 1.00 95.12 123 ILE A O 1
ATOM 924 N N . THR A 1 124 ? 4.737 19.051 21.277 1.00 96.06 124 THR A N 1
ATOM 925 C CA . THR A 1 124 ? 3.917 19.601 22.363 1.00 96.06 124 THR A CA 1
ATOM 926 C C . THR A 1 124 ? 3.305 18.504 23.243 1.00 96.06 124 THR A C 1
ATOM 928 O O . THR A 1 124 ? 3.209 17.331 22.860 1.00 96.06 124 THR A O 1
ATOM 931 N N . ASP A 1 125 ? 2.809 18.891 24.421 1.00 94.94 125 ASP A N 1
ATOM 932 C CA . ASP A 1 125 ? 2.053 17.988 25.297 1.00 94.94 125 ASP A CA 1
ATOM 933 C C . ASP A 1 125 ? 0.769 17.459 24.633 1.00 94.94 125 ASP A C 1
ATOM 935 O O . ASP A 1 125 ? 0.389 16.312 24.874 1.00 94.94 125 ASP A O 1
ATOM 939 N N . GLY A 1 126 ? 0.137 18.252 23.757 1.00 94.50 126 GLY A N 1
ATOM 940 C CA . GLY A 1 126 ? -1.023 17.839 22.956 1.00 94.50 126 GLY A CA 1
ATOM 941 C C . GLY A 1 126 ? -0.678 16.700 21.996 1.00 94.50 126 GLY A C 1
ATOM 942 O O . GLY A 1 126 ? -1.300 15.634 22.046 1.00 94.50 126 GLY A O 1
ATOM 943 N N . ILE A 1 127 ? 0.401 16.859 21.218 1.00 95.81 127 ILE A N 1
ATOM 944 C CA . ILE A 1 127 ? 0.932 15.816 20.324 1.00 95.81 127 ILE A CA 1
ATOM 945 C C . ILE A 1 127 ? 1.279 14.551 21.116 1.00 95.81 127 ILE A C 1
ATOM 947 O O . ILE A 1 127 ? 0.892 13.438 20.738 1.00 95.81 127 ILE A O 1
ATOM 951 N N . ARG A 1 128 ? 1.983 14.705 22.244 1.00 95.69 128 ARG A N 1
ATOM 952 C CA . ARG A 1 128 ? 2.376 13.578 23.101 1.00 95.69 128 ARG A CA 1
ATOM 953 C C . ARG A 1 128 ? 1.150 12.864 23.674 1.00 95.69 128 ARG A C 1
ATOM 955 O O . ARG A 1 128 ? 1.116 11.632 23.700 1.00 95.69 128 ARG A O 1
ATOM 962 N N . GLY A 1 129 ? 0.128 13.617 24.074 1.00 95.50 129 GLY A N 1
ATOM 963 C CA . GLY A 1 129 ? -1.157 13.104 24.540 1.00 95.50 129 GLY A CA 1
ATOM 964 C C . GLY A 1 129 ? -1.907 12.315 23.464 1.00 95.50 129 GLY A C 1
ATOM 965 O O . GLY A 1 129 ? -2.349 11.196 23.729 1.00 95.50 129 GLY A O 1
ATOM 966 N N . ALA A 1 130 ? -1.992 12.834 22.237 1.00 96.25 130 ALA A N 1
ATOM 967 C CA . ALA A 1 130 ? -2.629 12.151 21.108 1.00 96.25 130 ALA A CA 1
ATOM 968 C C . ALA A 1 130 ? -1.926 10.828 20.756 1.00 96.25 130 ALA A C 1
ATOM 970 O O . ALA A 1 130 ? -2.572 9.791 20.563 1.00 96.25 130 ALA A O 1
ATOM 971 N N . ALA A 1 131 ? -0.590 10.822 20.751 1.00 96.31 131 ALA A N 1
ATOM 972 C CA . ALA A 1 131 ? 0.200 9.617 20.522 1.00 96.31 131 ALA A CA 1
ATOM 973 C C . ALA A 1 131 ? -0.006 8.562 21.630 1.00 96.31 131 ALA A C 1
ATOM 975 O O . ALA A 1 131 ? -0.165 7.372 21.345 1.00 96.31 131 ALA A O 1
ATOM 976 N N . GLN A 1 132 ? -0.075 8.980 22.899 1.00 95.62 132 GLN A N 1
ATOM 977 C CA . GLN A 1 132 ? -0.365 8.082 24.025 1.00 95.62 132 GLN A CA 1
ATOM 978 C C . GLN A 1 132 ? -1.774 7.478 23.941 1.00 95.62 132 GLN A C 1
ATOM 980 O O . GLN A 1 132 ? -1.937 6.271 24.137 1.00 95.62 132 GLN A O 1
ATOM 985 N N . GLN A 1 133 ? -2.785 8.284 23.602 1.00 95.50 133 GLN A N 1
ATOM 986 C CA . GLN A 1 133 ? -4.156 7.805 23.389 1.00 95.50 133 GLN A CA 1
ATOM 987 C C . GLN A 1 133 ? -4.226 6.793 22.238 1.00 95.50 133 GLN A C 1
ATOM 989 O O . GLN A 1 133 ? -4.897 5.766 22.355 1.00 95.50 133 GLN A O 1
ATOM 994 N N . SER A 1 134 ? -3.466 7.030 21.167 1.00 97.44 134 SER A N 1
ATOM 995 C CA . SER A 1 134 ? -3.340 6.103 20.039 1.00 97.44 134 SER A CA 1
ATOM 996 C C . SER A 1 134 ? -2.764 4.757 20.483 1.00 97.44 134 SER A C 1
ATOM 998 O O . SER A 1 134 ? -3.378 3.717 20.242 1.00 97.44 134 SER A O 1
ATOM 1000 N N . LEU A 1 135 ? -1.652 4.748 21.230 1.00 97.00 135 LEU A N 1
ATOM 1001 C CA . LEU A 1 135 ? -1.099 3.507 21.785 1.00 97.00 135 LEU A CA 1
ATOM 1002 C C . LEU A 1 135 ? -2.064 2.808 22.749 1.00 97.00 135 LEU A C 1
ATOM 1004 O O . LEU A 1 135 ? -2.069 1.581 22.812 1.00 97.00 135 LEU A O 1
ATOM 1008 N N . GLN A 1 136 ? -2.891 3.544 23.493 1.00 95.44 136 GLN A N 1
ATOM 1009 C CA . GLN A 1 136 ? -3.903 2.960 24.378 1.00 95.44 136 GLN A CA 1
ATOM 1010 C C . GLN A 1 136 ? -5.042 2.276 23.607 1.00 95.44 136 GLN A C 1
ATOM 1012 O O . GLN A 1 136 ? -5.479 1.182 23.982 1.00 95.44 136 GLN A O 1
ATOM 1017 N N . ALA A 1 137 ? -5.513 2.894 22.523 1.00 96.00 137 ALA A N 1
ATOM 1018 C CA . ALA A 1 137 ? -6.523 2.308 21.650 1.00 96.00 137 ALA A CA 1
ATOM 1019 C C . ALA A 1 137 ? -5.987 1.042 20.957 1.00 96.00 137 ALA A C 1
ATOM 1021 O O . ALA A 1 137 ? -6.644 -0.001 20.978 1.00 96.00 137 ALA A O 1
ATOM 1022 N N . ILE A 1 138 ? -4.750 1.088 20.450 1.00 97.44 138 ILE A N 1
ATOM 1023 C CA . ILE A 1 138 ? -4.075 -0.073 19.849 1.00 97.44 138 ILE A CA 1
ATOM 1024 C C . ILE A 1 138 ? -3.854 -1.180 20.890 1.00 97.44 138 ILE A C 1
ATOM 1026 O O . ILE A 1 138 ? -4.074 -2.355 20.610 1.00 97.44 138 ILE A O 1
ATOM 1030 N N . ASP A 1 139 ? -3.481 -0.835 22.122 1.00 95.88 139 ASP A N 1
ATOM 1031 C CA . ASP A 1 139 ? -3.334 -1.806 23.209 1.00 95.88 139 ASP A CA 1
ATOM 1032 C C . ASP A 1 139 ? -4.653 -2.553 23.488 1.00 95.88 139 ASP A C 1
ATOM 1034 O O . ASP A 1 139 ? -4.645 -3.771 23.666 1.00 95.88 139 ASP A O 1
ATOM 1038 N N . SER A 1 140 ? -5.788 -1.845 23.439 1.00 94.06 140 SER A N 1
ATOM 1039 C CA . SER A 1 140 ? -7.137 -2.412 23.607 1.00 94.06 140 SER A CA 1
ATOM 1040 C C . SER A 1 140 ? -7.526 -3.354 22.458 1.00 94.06 140 SER A C 1
ATOM 1042 O O . SER A 1 140 ? -8.115 -4.418 22.694 1.00 94.06 140 SER A O 1
ATOM 1044 N N . LEU A 1 141 ? -7.134 -3.010 21.226 1.00 95.62 141 LEU A N 1
ATOM 1045 C CA . LEU A 1 141 ? -7.207 -3.909 20.072 1.00 95.62 141 LEU A CA 1
ATOM 1046 C C . LEU A 1 141 ? -6.377 -5.174 20.318 1.00 95.62 141 LEU A C 1
ATOM 1048 O O . LEU A 1 141 ? -6.901 -6.269 20.173 1.00 95.62 141 LEU A O 1
ATOM 1052 N N . LEU A 1 142 ? -5.121 -5.069 20.757 1.00 96.12 142 LEU A N 1
ATOM 1053 C CA . LEU A 1 142 ? -4.264 -6.243 20.985 1.00 96.12 142 LEU A CA 1
ATOM 1054 C C . LEU A 1 142 ? -4.726 -7.117 22.165 1.00 96.12 142 LEU A C 1
ATOM 1056 O O . LEU A 1 142 ? -4.430 -8.311 22.205 1.00 96.12 142 LEU A O 1
ATOM 1060 N N . VAL A 1 143 ? -5.463 -6.566 23.136 1.00 94.25 143 VAL A N 1
ATOM 1061 C CA . VAL A 1 143 ? -6.092 -7.360 24.208 1.00 94.25 143 VAL A CA 1
ATOM 1062 C C . VAL A 1 143 ? -7.192 -8.264 23.655 1.00 94.25 143 VAL A C 1
ATOM 1064 O O . VAL A 1 143 ? -7.233 -9.442 24.009 1.00 94.25 143 VAL A O 1
ATOM 1067 N N . SER A 1 144 ? -8.075 -7.723 22.815 1.00 92.81 144 SER A N 1
ATOM 1068 C CA . SER A 1 144 ? -9.270 -8.425 22.324 1.00 92.81 144 SER A CA 1
ATOM 1069 C C . SER A 1 144 ? -9.044 -9.181 21.009 1.00 92.81 144 SER A C 1
ATOM 1071 O O . SER A 1 144 ? -9.596 -10.260 20.818 1.00 92.81 144 SER A O 1
ATOM 1073 N N . GLY A 1 145 ? -8.191 -8.653 20.137 1.00 95.75 145 GLY A N 1
ATOM 1074 C CA . GLY A 1 145 ? -8.004 -9.081 18.755 1.00 95.75 145 GLY A CA 1
ATOM 1075 C C . GLY A 1 145 ? -8.999 -8.423 17.810 1.00 95.75 145 GLY A C 1
ATOM 1076 O O . GLY A 1 145 ? -10.150 -8.179 18.174 1.00 95.75 145 GLY A O 1
ATOM 1077 N N . ALA A 1 146 ? -8.583 -8.179 16.569 1.00 95.44 146 ALA A N 1
ATOM 1078 C CA . ALA A 1 146 ? -9.409 -7.548 15.542 1.00 95.44 146 ALA A CA 1
ATOM 1079 C C . ALA A 1 146 ? -10.745 -8.279 15.314 1.00 95.44 146 ALA A C 1
ATOM 1081 O O . ALA A 1 146 ? -11.788 -7.638 15.215 1.00 95.44 146 ALA A O 1
ATOM 1082 N N . ARG A 1 147 ? -10.756 -9.622 15.330 1.00 92.62 147 ARG A N 1
ATOM 1083 C CA . ARG A 1 147 ? -11.992 -10.413 15.154 1.00 92.62 147 ARG A CA 1
ATOM 1084 C C . ARG A 1 147 ? -13.022 -10.195 16.263 1.00 92.62 147 ARG A C 1
ATOM 1086 O O . ARG A 1 147 ? -14.218 -10.287 16.006 1.00 92.62 147 ARG A O 1
ATOM 1093 N N . ALA A 1 148 ? -12.567 -9.919 17.484 1.00 90.81 148 ALA A N 1
ATOM 1094 C CA . ALA A 1 148 ? -13.427 -9.682 18.644 1.00 90.81 148 ALA A CA 1
ATOM 1095 C C . ALA A 1 148 ? -13.537 -8.191 19.013 1.00 90.81 148 ALA A C 1
ATOM 1097 O O . ALA A 1 148 ? -14.184 -7.847 20.004 1.00 90.81 148 ALA A O 1
ATOM 1098 N N . SER A 1 149 ? -12.923 -7.301 18.227 1.00 92.19 149 SER A N 1
ATOM 1099 C CA . SER A 1 149 ? -12.937 -5.856 18.453 1.00 92.19 149 SER A CA 1
ATOM 1100 C C . SER A 1 149 ? -14.279 -5.267 18.035 1.00 92.19 149 SER A C 1
ATOM 1102 O O . SER A 1 149 ? -14.494 -4.862 16.890 1.00 92.19 149 SER A O 1
ATOM 1104 N N . GLY A 1 150 ? -15.195 -5.257 19.002 1.00 88.19 150 GLY A N 1
ATOM 1105 C CA . GLY A 1 150 ? -16.507 -4.637 18.885 1.00 88.19 150 GLY A CA 1
ATOM 1106 C C . GLY A 1 150 ? -16.453 -3.115 18.740 1.00 88.19 150 GLY A C 1
ATOM 1107 O O . GLY A 1 150 ? -15.385 -2.496 18.760 1.00 88.19 150 GLY A O 1
ATOM 1108 N N . LEU A 1 151 ? -17.628 -2.496 18.674 1.00 89.62 151 LEU A N 1
ATOM 1109 C CA . LEU A 1 151 ? -17.779 -1.052 18.448 1.00 89.62 151 LEU A CA 1
ATOM 1110 C C . LEU A 1 151 ? -17.016 -0.169 19.447 1.00 89.62 151 LEU A C 1
ATOM 1112 O O . LEU A 1 151 ? -16.606 0.926 19.096 1.00 89.62 151 LEU A O 1
ATOM 1116 N N . ILE A 1 152 ? -16.793 -0.636 20.680 1.00 91.44 152 ILE A N 1
ATOM 1117 C CA . ILE A 1 152 ? -16.055 0.125 21.705 1.00 91.44 152 ILE A CA 1
ATOM 1118 C C . ILE A 1 152 ? -14.580 0.314 21.321 1.00 91.44 152 ILE A C 1
ATOM 1120 O O . ILE A 1 152 ? -14.013 1.381 21.542 1.00 91.44 152 ILE A O 1
ATOM 1124 N N . VAL A 1 153 ? -13.941 -0.720 20.765 1.00 92.94 153 VAL A N 1
ATOM 1125 C CA . VAL A 1 153 ? -12.540 -0.623 20.325 1.00 92.94 153 VAL A CA 1
ATOM 1126 C C . VAL A 1 153 ? -12.456 0.237 19.068 1.00 92.94 153 VAL A C 1
ATOM 1128 O O . VAL A 1 153 ? -11.563 1.073 18.958 1.00 92.94 153 VAL A O 1
ATOM 1131 N N . GLN A 1 154 ? -13.420 0.085 18.156 1.00 92.50 154 GLN A N 1
ATOM 1132 C CA . GLN A 1 154 ? -13.496 0.895 16.940 1.00 92.50 154 GLN A CA 1
ATOM 1133 C C . GLN A 1 154 ? -13.701 2.381 17.267 1.00 92.50 154 GLN A C 1
ATOM 1135 O O . GLN A 1 154 ? -12.946 3.211 16.772 1.00 92.50 154 GLN A O 1
ATOM 1140 N N . SER A 1 155 ? -14.622 2.729 18.173 1.00 93.25 155 SER A N 1
ATOM 1141 C CA . SER A 1 155 ? -14.819 4.124 18.590 1.00 93.25 155 SER A CA 1
ATOM 1142 C C . SER A 1 155 ? -13.582 4.698 19.282 1.00 93.25 155 SER A C 1
ATOM 1144 O O . SER A 1 155 ? -13.236 5.853 19.055 1.00 93.25 155 SER A O 1
ATOM 1146 N N . ALA A 1 156 ? -12.860 3.900 20.077 1.00 95.50 156 ALA A N 1
ATOM 1147 C CA . ALA A 1 156 ? -11.603 4.333 20.684 1.00 95.50 156 ALA A CA 1
ATOM 1148 C C . ALA A 1 156 ? -10.517 4.647 19.637 1.00 95.50 156 ALA A C 1
ATOM 1150 O O . ALA A 1 156 ? -9.815 5.646 19.790 1.00 95.50 156 ALA A O 1
ATOM 1151 N N . LEU A 1 157 ? -10.398 3.837 18.577 1.00 96.56 157 LEU A N 1
ATOM 1152 C CA . LEU A 1 157 ? -9.482 4.098 17.459 1.00 96.56 157 LEU A CA 1
ATOM 1153 C C . LEU A 1 157 ? -9.882 5.358 16.681 1.00 96.56 157 LEU A C 1
ATOM 1155 O O . LEU A 1 157 ? -9.023 6.191 16.407 1.00 96.56 157 LEU A O 1
ATOM 1159 N N . LEU A 1 158 ? -11.172 5.532 16.378 1.00 95.88 158 LEU A N 1
ATOM 1160 C CA . LEU A 1 158 ? -11.681 6.698 15.645 1.00 95.88 158 LEU A CA 1
ATOM 1161 C C . LEU A 1 158 ? -11.499 8.005 16.427 1.00 95.88 158 LEU A C 1
ATOM 1163 O O . LEU A 1 158 ? -11.055 8.998 15.856 1.00 95.88 158 LEU A O 1
ATOM 1167 N N . ARG A 1 159 ? -11.735 8.004 17.746 1.00 94.69 159 ARG A N 1
ATOM 1168 C CA . ARG A 1 159 ? -11.413 9.158 18.603 1.00 94.69 159 ARG A CA 1
ATOM 1169 C C . ARG A 1 159 ? -9.919 9.461 18.621 1.00 94.69 159 ARG A C 1
ATOM 1171 O O . ARG A 1 159 ? -9.534 10.618 18.499 1.00 94.69 159 ARG A O 1
ATOM 1178 N N . ALA A 1 160 ? -9.072 8.438 18.758 1.00 96.38 160 ALA A N 1
ATOM 1179 C CA . ALA A 1 160 ? -7.624 8.630 18.714 1.00 96.38 160 ALA A CA 1
ATOM 1180 C C . ALA A 1 160 ? -7.169 9.186 17.353 1.00 96.38 160 ALA A C 1
ATOM 1182 O O . ALA A 1 160 ? -6.272 10.027 17.302 1.00 96.38 160 ALA A O 1
ATOM 1183 N N . ALA A 1 161 ? -7.817 8.771 16.260 1.00 95.62 161 ALA A N 1
ATOM 1184 C CA . ALA A 1 161 ? -7.582 9.312 14.927 1.00 95.62 161 ALA A CA 1
ATOM 1185 C C . ALA A 1 161 ? -8.008 10.782 14.818 1.00 95.62 161 ALA A C 1
ATOM 1187 O O . ALA A 1 161 ? -7.253 11.585 14.265 1.00 95.62 161 ALA A O 1
ATOM 1188 N N . HIS A 1 162 ? -9.169 11.146 15.370 1.00 93.00 162 HIS A N 1
ATOM 1189 C CA . HIS A 1 162 ? -9.631 12.531 15.425 1.00 93.00 162 HIS A CA 1
ATOM 1190 C C . HIS A 1 162 ? -8.677 13.408 16.249 1.00 93.00 162 HIS A C 1
ATOM 1192 O O . HIS A 1 162 ? -8.185 14.408 15.736 1.00 93.00 162 HIS A O 1
ATOM 1198 N N . GLN A 1 163 ? -8.318 12.993 17.470 1.00 94.62 163 GLN A N 1
ATOM 1199 C CA . GLN A 1 163 ? -7.366 13.730 18.308 1.00 94.62 163 GLN A CA 1
ATOM 1200 C C . GLN A 1 163 ? -6.008 13.880 17.612 1.00 94.62 163 GLN A C 1
ATOM 1202 O O . GLN A 1 163 ? -5.418 14.955 17.620 1.00 94.62 163 GLN A O 1
ATOM 1207 N N . SER A 1 164 ? -5.527 12.822 16.952 1.00 95.56 164 SER A N 1
ATOM 1208 C CA . SER A 1 164 ? -4.311 12.886 16.135 1.00 95.56 164 SER A CA 1
ATOM 1209 C C . SER A 1 164 ? -4.429 13.947 15.041 1.00 95.56 164 SER A C 1
ATOM 1211 O O . SER A 1 164 ? -3.490 14.701 14.815 1.00 95.56 164 SER A O 1
ATOM 1213 N N . ARG A 1 165 ? -5.586 14.052 14.381 1.00 92.00 165 ARG A N 1
ATOM 1214 C CA . ARG A 1 165 ? -5.828 15.053 13.337 1.00 92.00 165 ARG A CA 1
ATOM 1215 C C . ARG A 1 165 ? -5.923 16.473 13.896 1.00 92.00 165 ARG A C 1
ATOM 1217 O O . ARG A 1 165 ? -5.359 17.372 13.278 1.00 92.00 165 ARG A O 1
ATOM 1224 N N . ALA A 1 166 ? -6.556 16.660 15.054 1.00 92.31 166 ALA A N 1
ATOM 1225 C CA . ALA A 1 166 ? -6.619 17.946 15.751 1.00 92.31 166 ALA A CA 1
ATOM 1226 C C . ALA A 1 166 ? -5.216 18.491 16.082 1.00 92.31 166 ALA A C 1
ATOM 1228 O O . ALA A 1 166 ? -4.971 19.685 15.951 1.00 92.31 166 ALA A O 1
ATOM 1229 N N . GLU A 1 167 ? -4.272 17.600 16.401 1.00 95.00 167 GLU A N 1
ATOM 1230 C CA . GLU A 1 167 ? -2.857 17.929 16.642 1.00 95.00 167 GLU A CA 1
ATOM 1231 C C . GLU A 1 167 ? -1.992 17.930 15.358 1.00 95.00 167 GLU A C 1
ATOM 1233 O O . GLU A 1 167 ? -0.768 18.048 15.413 1.00 95.00 167 GLU A O 1
ATOM 1238 N N . GLY A 1 168 ? -2.592 17.764 14.173 1.00 91.25 168 GLY A N 1
ATOM 1239 C CA . GLY A 1 168 ? -1.881 17.780 12.889 1.00 91.25 168 GLY A CA 1
ATOM 1240 C C . GLY A 1 168 ? -1.058 16.522 12.566 1.00 91.25 168 GLY A C 1
ATOM 1241 O O . GLY A 1 168 ? -0.209 16.566 11.674 1.00 91.25 168 GLY A O 1
ATOM 1242 N N . LEU A 1 169 ? -1.309 15.400 13.250 1.00 93.69 169 LEU A N 1
ATOM 1243 C CA . LEU A 1 169 ? -0.670 14.090 13.054 1.00 93.69 169 LEU A CA 1
ATOM 1244 C C . LEU A 1 169 ? -1.382 13.288 11.952 1.00 93.69 169 LEU A C 1
ATOM 1246 O O . LEU A 1 169 ? -2.003 12.248 12.193 1.00 93.69 169 LEU A O 1
ATOM 1250 N N . VAL A 1 170 ? -1.310 13.794 10.722 1.00 91.00 170 VAL A N 1
ATOM 1251 C CA . VAL A 1 170 ? -2.047 13.282 9.555 1.00 91.00 170 VAL A CA 1
ATOM 1252 C C . VAL A 1 170 ? -1.757 11.803 9.277 1.00 91.00 170 VAL A C 1
ATOM 1254 O O . VAL A 1 170 ? -2.687 11.013 9.129 1.00 91.00 170 VAL A O 1
ATOM 1257 N N . ASN A 1 171 ? -0.485 11.398 9.263 1.00 90.44 171 ASN A N 1
ATOM 1258 C CA . ASN A 1 171 ? -0.083 10.017 8.975 1.00 90.44 171 ASN A CA 1
ATOM 1259 C C . ASN A 1 171 ? -0.578 9.029 10.045 1.00 90.44 171 ASN A C 1
ATOM 1261 O O . ASN A 1 171 ? -1.007 7.914 9.723 1.00 90.44 171 ASN A O 1
ATOM 1265 N N . LEU A 1 172 ? -0.527 9.433 11.321 1.00 94.56 172 LEU A N 1
ATOM 1266 C CA . LEU A 1 172 ? -1.004 8.618 12.439 1.00 94.56 172 LEU A CA 1
ATOM 1267 C C . LEU A 1 172 ? -2.529 8.478 12.390 1.00 94.56 172 LEU A C 1
ATOM 1269 O O . LEU A 1 172 ? -3.037 7.361 12.465 1.00 94.56 172 LEU A O 1
ATOM 1273 N N . SER A 1 173 ? -3.240 9.589 12.177 1.00 94.81 173 SER A N 1
ATOM 1274 C CA . SER A 1 173 ? -4.696 9.609 12.006 1.00 94.81 173 SER A CA 1
ATOM 1275 C C . SER A 1 173 ? -5.147 8.678 10.874 1.00 94.81 173 SER A C 1
ATOM 1277 O O . SER A 1 173 ? -5.952 7.774 11.103 1.00 94.81 173 SER A O 1
ATOM 1279 N N . ALA A 1 174 ? -4.542 8.804 9.688 1.00 91.69 174 ALA A N 1
ATOM 1280 C CA . ALA A 1 174 ? -4.857 7.959 8.538 1.00 91.69 174 ALA A CA 1
ATOM 1281 C C . ALA A 1 174 ? -4.601 6.467 8.819 1.00 91.69 174 ALA A C 1
ATOM 1283 O O . ALA A 1 174 ? -5.375 5.608 8.402 1.00 91.69 174 ALA A O 1
ATOM 1284 N N . SER A 1 175 ? -3.532 6.136 9.551 1.00 94.19 175 SER A N 1
ATOM 1285 C CA . SER A 1 175 ? -3.232 4.744 9.916 1.00 94.19 175 SER A CA 1
ATOM 1286 C C . SER A 1 175 ? -4.269 4.167 10.883 1.00 94.19 175 SER A C 1
ATOM 1288 O O . SER A 1 175 ? -4.710 3.036 10.696 1.00 94.19 175 SER A O 1
ATOM 1290 N N . LEU A 1 176 ? -4.729 4.950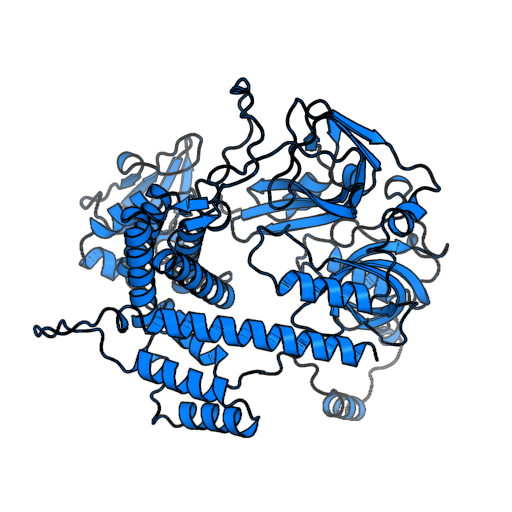 11.862 1.00 96.38 176 LEU A N 1
ATOM 1291 C CA . LEU A 1 176 ? -5.787 4.544 12.794 1.00 96.38 176 LEU A CA 1
ATOM 1292 C C . LEU A 1 176 ? -7.147 4.359 12.097 1.00 96.38 176 LEU A C 1
ATOM 1294 O O . LEU A 1 176 ? -7.868 3.416 12.426 1.00 96.38 176 LEU A O 1
ATOM 1298 N N . ILE A 1 177 ? -7.476 5.202 11.110 1.00 93.81 177 ILE A N 1
ATOM 1299 C CA . ILE A 1 177 ? -8.680 5.040 10.275 1.00 93.81 177 ILE A CA 1
ATOM 1300 C C . ILE A 1 177 ? -8.602 3.736 9.472 1.00 93.81 177 ILE A C 1
ATOM 1302 O O . ILE A 1 177 ? -9.513 2.913 9.566 1.00 93.81 177 ILE A O 1
ATOM 1306 N N . ARG A 1 178 ? -7.484 3.474 8.775 1.00 92.44 178 ARG A N 1
ATOM 1307 C CA . ARG A 1 178 ? -7.290 2.213 8.031 1.00 92.44 178 ARG A CA 1
ATOM 1308 C C . ARG A 1 178 ? -7.393 0.979 8.929 1.00 92.44 178 ARG A C 1
ATOM 1310 O O . ARG A 1 178 ? -7.941 -0.040 8.509 1.00 92.44 178 ARG A O 1
ATOM 1317 N N . MET A 1 179 ? -6.918 1.065 10.175 1.00 95.31 179 MET A N 1
ATOM 1318 C CA . MET A 1 179 ? -7.105 -0.000 11.164 1.00 95.31 179 MET A CA 1
ATOM 1319 C C . MET A 1 179 ? -8.584 -0.218 11.504 1.00 95.31 179 MET A C 1
ATOM 1321 O O . MET A 1 179 ? -9.030 -1.365 11.525 1.00 95.31 179 MET A O 1
ATOM 1325 N N . ALA A 1 180 ? -9.346 0.850 11.762 1.00 94.50 180 ALA A N 1
ATOM 1326 C CA . ALA A 1 180 ? -10.774 0.758 12.068 1.00 94.50 180 ALA A CA 1
ATOM 1327 C C . ALA A 1 180 ? -11.560 0.116 10.911 1.00 94.50 180 ALA A C 1
ATOM 1329 O O . ALA A 1 180 ? -12.310 -0.837 11.133 1.00 94.50 180 ALA A O 1
ATOM 1330 N N . GLU A 1 181 ? -11.306 0.546 9.674 1.00 90.88 181 GLU A N 1
ATOM 1331 C CA . GLU A 1 181 ? -11.902 -0.055 8.478 1.00 90.88 181 GLU A CA 1
ATOM 1332 C C . GLU A 1 181 ? -11.477 -1.515 8.268 1.00 90.88 181 GLU A C 1
ATOM 1334 O O . GLU A 1 181 ? -12.291 -2.369 7.919 1.00 90.88 181 GLU A O 1
ATOM 1339 N N . GLY A 1 182 ? -10.197 -1.833 8.492 1.00 91.31 182 GLY A N 1
ATOM 1340 C CA . GLY A 1 182 ? -9.686 -3.200 8.398 1.00 91.31 182 GLY A CA 1
ATOM 1341 C C . GLY A 1 182 ? -10.364 -4.140 9.397 1.00 91.31 182 GLY A C 1
ATOM 1342 O O . GLY A 1 182 ? -10.703 -5.272 9.051 1.00 91.31 182 GLY A O 1
ATOM 1343 N N . ILE A 1 183 ? -10.630 -3.662 10.618 1.00 93.56 183 ILE A N 1
ATOM 1344 C CA . ILE A 1 183 ? -11.406 -4.390 11.631 1.00 93.56 183 ILE A CA 1
ATOM 1345 C C . ILE A 1 183 ? -12.855 -4.578 11.169 1.00 93.56 183 ILE A C 1
ATOM 1347 O O . ILE A 1 183 ? -13.397 -5.674 11.316 1.00 93.56 183 ILE A O 1
ATOM 1351 N N . GLN A 1 184 ? -13.483 -3.540 10.612 1.00 89.19 184 GLN A N 1
ATOM 1352 C CA . GLN A 1 184 ? -14.854 -3.605 10.105 1.00 89.19 184 GLN A CA 1
ATOM 1353 C C . GLN A 1 184 ? -14.993 -4.650 8.989 1.00 89.19 184 GLN A C 1
ATOM 1355 O O . GLN A 1 184 ? -15.811 -5.561 9.127 1.00 89.19 184 GLN A O 1
ATOM 1360 N N . ARG A 1 185 ? -14.139 -4.597 7.955 1.00 88.31 185 ARG A N 1
ATOM 1361 C CA . ARG A 1 185 ? -14.102 -5.584 6.856 1.00 88.31 185 ARG A CA 1
ATOM 1362 C C . ARG A 1 185 ? -13.902 -7.007 7.379 1.00 88.31 185 ARG A C 1
ATOM 1364 O O . ARG A 1 185 ? -14.657 -7.917 7.040 1.00 88.31 185 ARG A O 1
ATOM 1371 N N . LEU A 1 186 ? -12.936 -7.194 8.284 1.00 91.00 186 LEU A N 1
ATOM 1372 C CA . LEU A 1 186 ? -12.652 -8.499 8.882 1.00 91.00 186 LEU A CA 1
ATOM 1373 C C . LEU A 1 186 ? -13.845 -9.065 9.666 1.00 91.00 186 LEU A C 1
ATOM 1375 O O . LEU A 1 186 ? -14.093 -10.270 9.622 1.00 91.00 186 LEU A O 1
ATOM 1379 N N . ARG A 1 187 ? -14.573 -8.221 10.403 1.00 88.88 187 ARG A N 1
ATOM 1380 C CA . ARG A 1 187 ? -15.738 -8.641 11.197 1.00 88.88 187 ARG A CA 1
ATOM 1381 C C . ARG A 1 187 ? -16.983 -8.887 10.356 1.00 88.88 187 ARG A C 1
ATOM 1383 O O . ARG A 1 187 ? -17.790 -9.727 10.740 1.00 88.88 187 ARG A O 1
ATOM 1390 N N . ALA A 1 188 ? -17.125 -8.178 9.241 1.00 85.50 188 ALA A N 1
ATOM 1391 C CA . ALA A 1 188 ? -18.196 -8.396 8.277 1.00 85.50 188 ALA A CA 1
ATOM 1392 C C . ALA A 1 188 ? -17.999 -9.677 7.444 1.00 85.50 188 ALA A C 1
ATOM 1394 O O . ALA A 1 188 ? -18.938 -10.121 6.793 1.00 85.50 188 ALA A O 1
ATOM 1395 N N . GLY A 1 189 ? -16.807 -10.290 7.479 1.00 84.38 189 GLY A N 1
ATOM 1396 C CA . GLY A 1 189 ? -16.485 -11.445 6.637 1.00 84.38 189 GLY A CA 1
ATOM 1397 C C . GLY A 1 189 ? -16.293 -11.071 5.165 1.00 84.38 189 GLY A C 1
ATOM 1398 O O . GLY A 1 189 ? -16.539 -11.901 4.296 1.00 84.38 189 GLY A O 1
ATOM 1399 N N . ASP A 1 190 ? -15.881 -9.829 4.906 1.00 81.50 190 ASP A N 1
ATOM 1400 C CA . ASP A 1 190 ? -15.624 -9.294 3.570 1.00 81.50 190 ASP A CA 1
ATOM 1401 C C . ASP A 1 190 ? -14.502 -10.083 2.866 1.00 81.50 190 ASP A C 1
ATOM 1403 O O . ASP A 1 190 ? -13.465 -10.380 3.470 1.00 81.50 190 ASP A O 1
ATOM 1407 N N . GLU A 1 191 ? -14.688 -10.413 1.585 1.00 80.56 191 GLU A N 1
ATOM 1408 C CA . GLU A 1 191 ? -13.682 -11.106 0.770 1.00 80.56 191 GLU A CA 1
ATOM 1409 C C . GLU A 1 191 ? -12.404 -10.277 0.569 1.00 80.56 191 GLU A C 1
ATOM 1411 O O . GLU A 1 191 ? -11.320 -10.831 0.375 1.00 80.56 191 GLU A O 1
ATOM 1416 N N . HIS A 1 192 ? -12.509 -8.954 0.692 1.00 78.38 192 HIS A N 1
ATOM 1417 C CA . HIS A 1 192 ? -11.401 -8.008 0.614 1.00 78.38 192 HIS A CA 1
ATOM 1418 C C . HIS A 1 192 ? -10.720 -7.750 1.969 1.00 78.38 192 HIS A C 1
ATOM 1420 O O . HIS A 1 192 ? -9.876 -6.855 2.082 1.00 78.38 192 HIS A O 1
ATOM 1426 N N . ALA A 1 193 ? -11.059 -8.500 3.024 1.00 85.19 193 ALA A N 1
ATOM 1427 C CA . ALA A 1 193 ? -10.401 -8.374 4.320 1.00 85.19 193 ALA A CA 1
ATOM 1428 C C . ALA A 1 193 ? -8.925 -8.827 4.263 1.00 85.19 193 ALA A C 1
ATOM 1430 O O . ALA A 1 193 ? -8.607 -10.013 4.366 1.00 85.19 193 ALA A O 1
ATOM 1431 N N . ASP A 1 194 ? -8.000 -7.866 4.176 1.00 88.50 194 ASP A N 1
ATOM 1432 C CA . ASP A 1 194 ? -6.555 -8.120 4.201 1.00 88.50 194 ASP A CA 1
ATOM 1433 C C . ASP A 1 194 ? -5.990 -8.059 5.635 1.00 88.50 194 ASP A C 1
ATOM 1435 O O . ASP A 1 194 ? -5.730 -6.994 6.207 1.00 88.50 194 ASP A O 1
ATOM 1439 N N . CYS A 1 195 ? -5.779 -9.238 6.227 1.00 91.00 195 CYS A N 1
ATOM 1440 C CA . CYS A 1 195 ? -5.192 -9.373 7.562 1.00 91.00 195 CYS A CA 1
ATOM 1441 C C . CYS A 1 195 ? -3.720 -8.937 7.618 1.00 91.00 195 CYS A C 1
ATOM 1443 O O . CYS A 1 195 ? -3.279 -8.432 8.654 1.00 91.00 195 CYS A O 1
ATOM 1445 N N . ASP A 1 196 ? -2.961 -9.129 6.537 1.00 89.50 196 ASP A N 1
ATOM 1446 C CA . ASP A 1 196 ? -1.552 -8.745 6.492 1.00 89.50 196 ASP A CA 1
ATOM 1447 C C . ASP A 1 196 ? -1.440 -7.214 6.449 1.00 89.50 196 ASP A C 1
ATOM 1449 O O . ASP A 1 196 ? -0.593 -6.638 7.135 1.00 89.50 196 ASP A O 1
ATOM 1453 N N . GLN A 1 197 ? -2.327 -6.542 5.705 1.00 88.19 197 GLN A N 1
ATOM 1454 C CA . GLN A 1 197 ? -2.418 -5.081 5.695 1.00 88.19 197 GLN A CA 1
ATOM 1455 C C . GLN A 1 197 ? -2.804 -4.526 7.066 1.00 88.19 197 GLN A C 1
ATOM 1457 O O . GLN A 1 197 ? -2.132 -3.620 7.552 1.00 88.19 197 GLN A O 1
ATOM 1462 N N . LEU A 1 198 ? -3.797 -5.115 7.741 1.00 93.88 198 LEU A N 1
ATOM 1463 C CA . LEU A 1 198 ? -4.165 -4.702 9.098 1.00 93.88 198 LEU A CA 1
ATOM 1464 C C . LEU A 1 198 ? -2.992 -4.838 10.086 1.00 93.88 198 LEU A C 1
ATOM 1466 O O . LEU A 1 198 ? -2.793 -3.968 10.937 1.00 93.88 198 LEU A O 1
ATOM 1470 N N . CYS A 1 199 ? -2.187 -5.899 9.972 1.00 95.12 199 CYS A N 1
ATOM 1471 C CA . CYS A 1 199 ? -0.978 -6.054 10.785 1.00 95.12 199 CYS A CA 1
ATOM 1472 C C . CYS A 1 199 ? 0.047 -4.945 10.503 1.00 95.12 199 CYS A C 1
ATOM 1474 O O . CYS A 1 199 ? 0.580 -4.375 11.455 1.00 95.12 199 CYS A O 1
ATOM 1476 N N . ARG A 1 200 ? 0.276 -4.602 9.225 1.00 92.44 200 ARG A N 1
ATOM 1477 C CA . ARG A 1 200 ? 1.183 -3.513 8.819 1.00 92.44 200 ARG A CA 1
ATOM 1478 C C . ARG A 1 200 ? 0.705 -2.143 9.289 1.00 92.44 200 ARG A C 1
ATOM 1480 O O . ARG A 1 200 ? 1.506 -1.361 9.793 1.00 92.44 200 ARG A O 1
ATOM 1487 N N . ASP A 1 201 ? -0.583 -1.841 9.147 1.00 94.50 201 ASP A N 1
ATOM 1488 C CA . ASP A 1 201 ? -1.150 -0.576 9.625 1.00 94.50 201 ASP A CA 1
ATOM 1489 C C . ASP A 1 201 ? -1.039 -0.469 11.152 1.00 94.50 201 ASP A C 1
ATOM 1491 O O . ASP A 1 201 ? -0.694 0.591 11.674 1.00 94.50 201 ASP A O 1
ATOM 1495 N N . THR A 1 202 ? -1.225 -1.587 11.865 1.00 97.25 202 THR A N 1
ATOM 1496 C CA . THR A 1 202 ? -1.039 -1.651 13.320 1.00 97.25 202 THR A CA 1
ATOM 1497 C C . THR A 1 202 ? 0.405 -1.343 13.720 1.00 97.25 202 THR A C 1
ATOM 1499 O O . THR A 1 202 ? 0.623 -0.488 14.575 1.00 97.25 202 THR A O 1
ATOM 1502 N N . THR A 1 203 ? 1.405 -1.998 13.121 1.00 96.00 203 THR A N 1
ATOM 1503 C CA . THR A 1 203 ? 2.820 -1.739 13.453 1.00 96.00 203 THR A CA 1
ATOM 1504 C C . THR A 1 203 ? 3.248 -0.328 13.055 1.00 96.00 203 THR A C 1
ATOM 1506 O O . THR A 1 203 ? 3.890 0.348 13.856 1.00 96.00 203 THR A O 1
ATOM 1509 N N . THR A 1 204 ? 2.798 0.163 11.897 1.00 93.75 204 THR A N 1
ATOM 1510 C CA . THR A 1 204 ? 3.040 1.540 11.429 1.00 93.75 204 THR A CA 1
ATOM 1511 C C . THR A 1 204 ? 2.503 2.576 12.419 1.00 93.75 204 THR A C 1
ATOM 1513 O O . THR A 1 204 ? 3.216 3.508 12.788 1.00 93.75 204 THR A O 1
ATOM 1516 N N . ALA A 1 205 ? 1.267 2.406 12.901 1.00 96.62 205 ALA A N 1
ATOM 1517 C CA . ALA A 1 205 ? 0.673 3.315 13.879 1.00 96.62 205 ALA A CA 1
ATOM 1518 C C . ALA A 1 205 ? 1.412 3.279 15.230 1.00 96.62 205 ALA A C 1
ATOM 1520 O O . ALA A 1 205 ? 1.606 4.325 15.852 1.00 96.62 205 ALA A O 1
ATOM 1521 N N . ILE A 1 206 ? 1.865 2.098 15.672 1.00 97.12 206 ILE A N 1
ATOM 1522 C CA . ILE A 1 206 ? 2.654 1.959 16.907 1.00 97.12 206 ILE A CA 1
ATOM 1523 C C . ILE A 1 206 ? 3.995 2.680 16.778 1.00 97.12 206 ILE A C 1
ATOM 1525 O O . ILE A 1 206 ? 4.373 3.412 17.690 1.00 97.12 206 ILE A O 1
ATOM 1529 N N . GLU A 1 207 ? 4.716 2.482 15.674 1.00 93.62 207 GLU A N 1
ATOM 1530 C CA . GLU A 1 207 ? 6.018 3.113 15.442 1.00 93.62 207 GLU A CA 1
ATOM 1531 C C . GLU A 1 207 ? 5.899 4.633 15.350 1.00 93.62 207 GLU A C 1
ATOM 1533 O O . GLU A 1 207 ? 6.662 5.339 16.011 1.00 93.62 207 GLU A O 1
ATOM 1538 N N . ALA A 1 208 ? 4.903 5.134 14.612 1.00 93.31 208 ALA A N 1
ATOM 1539 C CA . ALA A 1 208 ? 4.625 6.562 14.515 1.00 93.31 208 ALA A CA 1
ATOM 1540 C C . ALA A 1 208 ? 4.320 7.165 15.895 1.00 93.31 208 ALA A C 1
ATOM 1542 O O . ALA A 1 208 ? 4.987 8.108 16.317 1.00 93.31 208 ALA A O 1
ATOM 1543 N N . ALA A 1 209 ? 3.377 6.587 16.645 1.00 95.75 209 ALA A N 1
ATOM 1544 C CA . ALA A 1 209 ? 3.022 7.086 17.971 1.00 95.75 209 ALA A CA 1
ATOM 1545 C C . ALA A 1 209 ? 4.192 6.982 18.968 1.00 95.75 209 ALA A C 1
ATOM 1547 O O . ALA A 1 209 ? 4.444 7.908 19.738 1.00 95.75 209 ALA A O 1
ATOM 1548 N N . HIS A 1 210 ? 4.942 5.879 18.952 1.00 93.19 210 HIS A N 1
ATOM 1549 C CA . HIS A 1 210 ? 6.076 5.701 19.854 1.00 93.19 210 HIS A CA 1
ATOM 1550 C C . HIS A 1 210 ? 7.232 6.660 19.545 1.00 93.19 210 HIS A C 1
ATOM 1552 O O . HIS A 1 210 ? 7.841 7.182 20.480 1.00 93.19 210 HIS A O 1
ATOM 1558 N N . GLY A 1 211 ? 7.507 6.919 18.262 1.00 91.69 211 GLY A N 1
ATOM 1559 C CA . GLY A 1 211 ? 8.493 7.909 17.832 1.00 91.69 211 GLY A CA 1
ATOM 1560 C C . GLY A 1 211 ? 8.168 9.300 18.375 1.00 91.69 211 GLY A C 1
ATOM 1561 O O . GLY A 1 211 ? 9.017 9.921 19.010 1.00 91.69 211 GLY A O 1
ATOM 1562 N N . LEU A 1 212 ? 6.908 9.729 18.245 1.00 93.75 212 LEU A N 1
ATOM 1563 C CA . LEU A 1 212 ? 6.433 11.016 18.767 1.00 93.75 212 LEU A CA 1
ATOM 1564 C C . LEU A 1 212 ? 6.551 11.117 20.293 1.00 93.75 212 LEU A C 1
ATOM 1566 O O . LEU A 1 212 ? 6.914 12.159 20.820 1.00 93.75 212 LEU A O 1
ATOM 1570 N N . ILE A 1 213 ? 6.306 10.030 21.030 1.00 93.12 213 ILE A N 1
ATOM 1571 C CA . ILE A 1 213 ? 6.413 10.030 22.501 1.00 93.12 213 ILE A CA 1
ATOM 1572 C C . ILE A 1 213 ? 7.855 10.203 22.990 1.00 93.12 213 ILE A C 1
ATOM 1574 O O . ILE A 1 213 ? 8.053 10.584 24.145 1.00 93.12 213 ILE A O 1
ATOM 1578 N N . ARG A 1 214 ? 8.858 9.904 22.163 1.00 89.50 214 ARG A N 1
ATOM 1579 C CA . ARG A 1 214 ? 10.274 9.933 22.559 1.00 89.50 214 ARG A CA 1
ATOM 1580 C C . ARG A 1 214 ? 11.059 11.105 21.995 1.00 89.50 214 ARG A C 1
ATOM 1582 O O . ARG A 1 214 ? 12.137 11.376 22.511 1.00 89.50 214 ARG A O 1
ATOM 1589 N N . ALA A 1 215 ? 10.555 11.725 20.938 1.00 90.88 215 ALA A N 1
ATOM 1590 C CA . ALA A 1 215 ? 11.197 12.857 20.304 1.00 90.88 215 ALA A CA 1
ATOM 1591 C C . ALA A 1 215 ? 10.857 14.169 21.029 1.00 90.88 215 ALA A C 1
ATOM 1593 O O . ALA A 1 215 ? 9.787 14.303 21.641 1.00 90.88 215 ALA A O 1
ATOM 1594 N N . ASP A 1 216 ? 11.780 15.122 20.928 1.00 92.00 216 ASP A N 1
ATOM 1595 C CA . ASP A 1 216 ? 11.568 16.521 21.308 1.00 92.00 216 ASP A CA 1
ATOM 1596 C C . ASP A 1 216 ? 11.119 17.345 20.093 1.00 92.00 216 ASP A C 1
ATOM 1598 O O . ASP A 1 216 ? 10.241 18.196 20.213 1.00 92.00 216 ASP A O 1
ATOM 1602 N N . SER A 1 217 ? 11.636 17.021 18.905 1.00 92.56 217 SER A N 1
ATOM 1603 C CA . SER A 1 217 ? 11.194 17.552 17.615 1.00 92.56 217 SER A CA 1
ATOM 1604 C C . SER A 1 217 ? 11.203 16.462 16.541 1.00 92.56 217 SER A C 1
ATOM 1606 O O . SER A 1 217 ? 11.934 15.473 16.648 1.00 92.56 217 SER A O 1
ATOM 1608 N N . VAL A 1 218 ? 10.365 16.618 15.515 1.00 90.00 218 VAL A N 1
ATOM 1609 C CA . VAL A 1 218 ? 10.331 15.729 14.341 1.00 90.00 218 VAL A CA 1
ATOM 1610 C C . VAL A 1 218 ? 10.096 16.520 13.055 1.00 90.00 218 VAL A C 1
ATOM 1612 O O . VAL A 1 218 ? 9.338 17.489 13.088 1.00 90.00 218 VAL A O 1
ATOM 1615 N N . PRO A 1 219 ? 10.626 16.084 11.902 1.00 87.19 219 PRO A N 1
ATOM 1616 C CA . PRO A 1 219 ? 10.313 16.712 10.622 1.00 87.19 219 PRO A CA 1
ATOM 1617 C C . PRO A 1 219 ? 8.807 16.686 10.330 1.00 87.19 219 PRO A C 1
ATOM 1619 O O . PRO A 1 219 ? 8.137 15.668 10.545 1.00 87.19 219 PRO A O 1
ATOM 1622 N N . LYS A 1 220 ? 8.255 17.765 9.760 1.00 85.88 220 LYS A N 1
ATOM 1623 C CA . LYS A 1 220 ? 6.822 17.855 9.422 1.00 85.88 220 LYS A CA 1
ATOM 1624 C C . LYS A 1 220 ? 6.344 16.708 8.531 1.00 85.88 220 LYS A C 1
ATOM 1626 O O . LYS A 1 220 ? 5.216 16.233 8.672 1.00 85.88 220 LYS A O 1
ATOM 1631 N N . SER A 1 221 ? 7.205 16.216 7.648 1.00 82.25 221 SER A N 1
ATOM 1632 C CA . SER A 1 221 ? 6.921 15.078 6.775 1.00 82.25 221 SER A CA 1
ATOM 1633 C C . SER A 1 221 ? 6.600 13.783 7.524 1.00 82.25 221 SER A C 1
ATOM 1635 O O . SER A 1 221 ? 5.783 12.991 7.045 1.00 82.25 221 SER A O 1
ATOM 1637 N N . GLN A 1 222 ? 7.176 13.584 8.713 1.00 84.50 222 GLN A N 1
ATOM 1638 C CA . GLN A 1 222 ? 6.880 12.440 9.573 1.00 84.50 222 GLN A CA 1
ATOM 1639 C C . GLN A 1 222 ? 5.448 12.516 10.118 1.00 84.50 222 GLN A C 1
ATOM 1641 O O . GLN A 1 222 ? 4.764 11.492 10.209 1.00 84.50 222 GLN A O 1
ATOM 1646 N N . LEU A 1 223 ? 4.960 13.728 10.410 1.00 88.44 223 LEU A N 1
ATOM 1647 C CA . LEU A 1 223 ? 3.572 13.972 10.816 1.00 88.44 223 LEU A CA 1
ATOM 1648 C C . LEU A 1 223 ? 2.599 13.816 9.644 1.00 88.44 223 LEU A C 1
ATOM 1650 O O . LEU A 1 223 ? 1.461 13.389 9.836 1.00 88.44 223 LEU A O 1
ATOM 1654 N N . GLY A 1 224 ? 3.062 14.126 8.434 1.00 86.50 224 GLY A N 1
ATOM 1655 C CA . GLY A 1 224 ? 2.265 14.154 7.216 1.00 86.50 224 GLY A CA 1
ATOM 1656 C C . GLY A 1 224 ? 1.648 15.526 6.954 1.00 86.50 224 GLY A C 1
ATOM 1657 O O . GLY A 1 224 ? 1.710 16.447 7.772 1.00 86.50 224 GLY A O 1
ATOM 1658 N N . TYR A 1 225 ? 1.038 15.662 5.779 1.00 82.56 225 TYR A N 1
ATOM 1659 C CA . TYR A 1 225 ? 0.481 16.924 5.301 1.00 82.56 225 TYR A CA 1
ATOM 1660 C C . TYR A 1 225 ? -1.000 16.759 4.970 1.00 82.56 225 TYR A C 1
ATOM 1662 O O . TYR A 1 225 ? -1.361 15.865 4.210 1.00 82.56 225 TYR A O 1
ATOM 1670 N N . ALA A 1 226 ? -1.853 17.646 5.495 1.00 79.06 226 ALA A N 1
ATOM 1671 C CA . ALA A 1 226 ? -3.280 17.652 5.157 1.00 79.06 226 ALA A CA 1
ATOM 1672 C C . ALA A 1 226 ? -3.496 18.010 3.677 1.00 79.06 226 ALA A C 1
ATOM 1674 O O . ALA A 1 226 ? -4.326 17.421 2.990 1.00 79.06 226 ALA A O 1
ATOM 1675 N N . ARG A 1 227 ? -2.687 18.948 3.174 1.00 79.69 227 ARG A N 1
ATOM 1676 C CA . ARG A 1 227 ? -2.544 19.250 1.753 1.00 79.69 227 ARG A CA 1
ATOM 1677 C C . ARG A 1 227 ? -1.082 19.102 1.378 1.00 79.69 227 ARG A C 1
ATOM 1679 O O . ARG A 1 227 ? -0.222 19.704 2.014 1.00 79.69 227 ARG A O 1
ATOM 1686 N N . ARG A 1 228 ? -0.814 18.311 0.340 1.00 82.38 228 ARG A N 1
ATOM 1687 C CA . ARG A 1 228 ? 0.544 18.067 -0.145 1.00 82.38 228 ARG A CA 1
ATOM 1688 C C . ARG A 1 228 ? 1.234 19.397 -0.489 1.00 82.38 228 ARG A C 1
ATOM 1690 O O . ARG A 1 228 ? 0.705 20.125 -1.335 1.00 82.38 228 ARG A O 1
ATOM 1697 N N . PRO A 1 229 ? 2.379 19.724 0.134 1.00 85.44 229 PRO A N 1
ATOM 1698 C CA . PRO A 1 229 ? 3.123 20.920 -0.218 1.00 85.44 229 PRO A CA 1
ATOM 1699 C C . PRO A 1 229 ? 3.817 20.707 -1.562 1.00 85.44 229 PRO A C 1
ATOM 1701 O O . PRO A 1 229 ? 4.267 19.604 -1.873 1.00 85.44 229 PRO A O 1
ATOM 1704 N N . PHE A 1 230 ? 3.901 21.775 -2.346 1.00 88.75 230 PHE A N 1
ATOM 1705 C CA . PHE A 1 230 ? 4.643 21.819 -3.597 1.00 88.75 230 PHE A CA 1
ATOM 1706 C C . PHE A 1 230 ? 5.623 22.984 -3.519 1.00 88.75 230 PHE A C 1
ATOM 1708 O O . PHE A 1 230 ? 5.198 24.136 -3.443 1.00 88.75 230 PHE A O 1
ATOM 1715 N N . SER A 1 231 ? 6.918 22.686 -3.529 1.00 89.25 231 SER A N 1
ATOM 1716 C CA . SER A 1 231 ? 7.982 23.690 -3.541 1.00 89.25 231 SER A CA 1
ATOM 1717 C C . SER A 1 231 ? 8.549 23.851 -4.954 1.00 89.25 231 SER A C 1
ATOM 1719 O O . SER A 1 231 ? 8.480 22.906 -5.746 1.00 89.25 231 SER A O 1
ATOM 1721 N N . PRO A 1 232 ? 9.079 25.036 -5.313 1.00 92.69 232 PRO A N 1
ATOM 1722 C CA . PRO A 1 232 ? 9.775 25.230 -6.580 1.00 92.69 232 PRO A CA 1
ATOM 1723 C C . PRO A 1 232 ? 10.880 24.194 -6.784 1.00 92.69 232 PRO A C 1
ATOM 1725 O O . PRO A 1 232 ? 11.670 23.930 -5.880 1.00 92.69 232 PRO A O 1
ATOM 1728 N N . ASN A 1 233 ? 10.939 23.637 -7.988 1.00 91.19 233 ASN A N 1
ATOM 1729 C CA . ASN A 1 233 ? 11.943 22.673 -8.401 1.00 91.19 233 ASN A CA 1
ATOM 1730 C C . ASN A 1 233 ? 12.743 23.246 -9.586 1.00 91.19 233 ASN A C 1
ATOM 1732 O O . ASN A 1 233 ? 12.174 23.839 -10.503 1.00 91.19 233 ASN A O 1
ATOM 1736 N N . ALA A 1 234 ? 14.069 23.098 -9.539 1.00 91.69 234 ALA A N 1
ATOM 1737 C CA . ALA A 1 234 ? 15.008 23.639 -10.520 1.00 91.69 234 ALA A CA 1
ATOM 1738 C C . ALA A 1 234 ? 15.160 22.788 -11.798 1.00 91.69 234 ALA A C 1
ATOM 1740 O O . ALA A 1 234 ? 15.897 23.201 -12.698 1.00 91.69 234 ALA A O 1
ATOM 1741 N N . LEU A 1 235 ? 14.484 21.635 -11.880 1.00 90.94 235 LEU A N 1
ATOM 1742 C CA . LEU A 1 235 ? 14.420 20.797 -13.079 1.00 90.94 235 LEU A CA 1
ATOM 1743 C C . LEU A 1 235 ? 14.050 21.628 -14.310 1.00 90.94 235 LEU A C 1
ATOM 1745 O O . LEU A 1 235 ? 13.097 22.412 -14.285 1.00 90.94 235 LEU A O 1
ATOM 1749 N N . LYS A 1 236 ? 14.769 21.411 -15.412 1.00 91.88 236 LYS A N 1
ATOM 1750 C CA . LYS A 1 236 ? 14.466 22.049 -16.705 1.00 91.88 236 LYS A CA 1
ATOM 1751 C C . LYS A 1 236 ? 13.868 21.068 -17.692 1.00 91.88 236 LYS A C 1
ATOM 1753 O O . LYS A 1 236 ? 13.229 21.476 -18.663 1.00 91.88 236 LYS A O 1
ATOM 1758 N N . ARG A 1 237 ? 14.084 19.777 -17.453 1.00 90.69 237 ARG A N 1
ATOM 1759 C CA . ARG A 1 237 ? 13.701 18.717 -18.367 1.00 90.69 237 ARG A CA 1
ATOM 1760 C C . ARG A 1 237 ? 13.295 17.454 -17.630 1.00 90.69 237 ARG A C 1
ATOM 1762 O O . ARG A 1 237 ? 13.902 17.072 -16.636 1.00 90.69 237 ARG A O 1
ATOM 1769 N N . LEU A 1 238 ? 12.283 16.801 -18.181 1.00 91.81 238 LEU A N 1
ATOM 1770 C CA . LEU A 1 238 ? 11.760 15.520 -17.746 1.00 91.81 238 LEU A CA 1
ATOM 1771 C C . LEU A 1 238 ? 11.677 14.571 -18.942 1.00 91.81 238 LEU A C 1
ATOM 1773 O O . LEU A 1 238 ? 11.422 14.991 -20.073 1.00 91.81 238 LEU A O 1
ATOM 1777 N N . THR A 1 239 ? 11.840 13.281 -18.677 1.00 89.31 239 THR A N 1
ATOM 1778 C CA . THR A 1 239 ? 11.683 12.219 -19.675 1.00 89.31 239 THR A CA 1
ATOM 1779 C C . THR A 1 239 ? 10.716 11.167 -19.157 1.00 89.31 239 THR A C 1
ATOM 1781 O O . THR A 1 239 ? 10.934 10.610 -18.082 1.00 89.31 239 THR A O 1
ATOM 1784 N N . GLY A 1 240 ? 9.642 10.894 -19.899 1.00 89.75 240 GLY A N 1
ATOM 1785 C CA . GLY A 1 240 ? 8.688 9.838 -19.556 1.00 89.75 240 GLY A CA 1
ATOM 1786 C C . GLY A 1 240 ? 9.313 8.451 -19.675 1.00 89.75 240 GLY A C 1
ATOM 1787 O O . GLY A 1 240 ? 9.968 8.158 -20.675 1.00 89.75 240 GLY A O 1
ATOM 1788 N N . VAL A 1 241 ? 9.1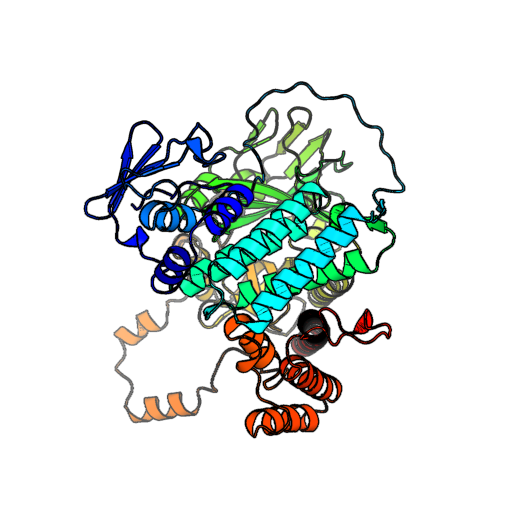14 7.597 -18.663 1.00 86.75 241 VAL A N 1
ATOM 1789 C CA . VAL A 1 241 ? 9.696 6.240 -18.647 1.00 86.75 241 VAL A CA 1
ATOM 1790 C C . VAL A 1 241 ? 8.670 5.122 -18.614 1.00 86.75 241 VAL A C 1
ATOM 1792 O O . VAL A 1 241 ? 8.795 4.139 -19.352 1.00 86.75 241 VAL A O 1
ATOM 1795 N N . VAL A 1 242 ? 7.647 5.259 -17.774 1.00 91.12 242 VAL A N 1
ATOM 1796 C CA . VAL A 1 242 ? 6.598 4.253 -17.639 1.00 91.12 242 VAL A CA 1
ATOM 1797 C C . VAL A 1 242 ? 5.303 4.881 -17.149 1.00 91.12 242 VAL A C 1
ATOM 1799 O O . VAL A 1 242 ? 5.320 5.818 -16.353 1.00 91.12 242 VAL A O 1
ATOM 1802 N N . ALA A 1 243 ? 4.182 4.363 -17.641 1.00 94.25 243 ALA A N 1
ATOM 1803 C CA . ALA A 1 243 ? 2.875 4.571 -17.041 1.00 94.25 243 ALA A CA 1
ATOM 1804 C C . ALA A 1 243 ? 2.412 3.259 -16.396 1.00 94.25 243 ALA A C 1
ATOM 1806 O O . ALA A 1 243 ? 2.439 2.214 -17.047 1.00 94.25 243 ALA A O 1
ATOM 1807 N N . GLU A 1 244 ? 1.985 3.310 -15.137 1.00 94.69 244 GLU A N 1
ATOM 1808 C CA . GLU A 1 244 ? 1.498 2.153 -14.387 1.00 94.69 244 GLU A CA 1
ATOM 1809 C C . GLU A 1 244 ? 0.037 2.347 -13.961 1.00 94.69 244 GLU A C 1
ATOM 1811 O O . GLU A 1 244 ? -0.342 3.449 -13.548 1.00 94.69 244 GLU A O 1
ATOM 1816 N N . PRO A 1 245 ? -0.794 1.292 -14.028 1.00 95.88 245 PRO A N 1
ATOM 1817 C CA . PRO A 1 245 ? -2.157 1.347 -13.523 1.00 95.88 245 PRO A CA 1
ATOM 1818 C C . PRO A 1 245 ? -2.176 1.501 -11.997 1.00 95.88 245 PRO A C 1
ATOM 1820 O O . PRO A 1 245 ? -1.403 0.862 -11.284 1.00 95.88 245 PRO A O 1
ATOM 1823 N N . ILE A 1 246 ? -3.113 2.303 -11.497 1.00 93.56 246 ILE A N 1
ATOM 1824 C CA . ILE A 1 246 ? -3.446 2.417 -10.076 1.00 93.56 246 ILE A CA 1
ATOM 1825 C C . ILE A 1 246 ? -4.820 1.797 -9.867 1.00 93.56 246 ILE A C 1
ATOM 1827 O O . ILE A 1 246 ? -5.769 2.146 -10.567 1.00 93.56 246 ILE A O 1
ATOM 1831 N N . LEU A 1 247 ? -4.924 0.924 -8.869 1.00 88.56 247 LEU A N 1
ATOM 1832 C CA . LEU A 1 247 ? -6.187 0.429 -8.344 1.00 88.56 247 LEU A CA 1
ATOM 1833 C C . LEU A 1 247 ? -6.048 0.282 -6.829 1.00 88.56 247 LEU A C 1
ATOM 1835 O O . LEU A 1 247 ? -5.154 -0.423 -6.359 1.00 88.56 247 LEU A O 1
ATOM 1839 N N . THR A 1 248 ? -6.894 0.967 -6.067 1.00 82.31 248 THR A N 1
ATOM 1840 C CA . THR A 1 248 ? -6.855 0.953 -4.602 1.00 82.31 248 THR A CA 1
ATOM 1841 C C . THR A 1 248 ? -8.082 0.255 -4.028 1.00 82.31 248 THR A C 1
ATOM 1843 O O . THR A 1 248 ? -9.167 0.286 -4.603 1.00 82.31 248 THR A O 1
ATOM 1846 N N . LEU A 1 249 ? -7.926 -0.330 -2.837 1.00 71.94 249 LEU A N 1
ATOM 1847 C CA . LEU A 1 249 ? -9.053 -0.872 -2.066 1.00 71.94 249 LEU A CA 1
ATOM 1848 C C . LEU A 1 249 ? -10.033 0.220 -1.610 1.00 71.94 249 LEU A C 1
ATOM 1850 O O . LEU A 1 249 ? -11.185 -0.077 -1.329 1.00 71.94 249 LEU A O 1
ATOM 1854 N N . SER A 1 250 ? -9.581 1.476 -1.552 1.00 66.81 250 SER A N 1
ATOM 1855 C CA . SER A 1 250 ? -10.407 2.642 -1.229 1.00 66.81 250 SER A CA 1
ATOM 1856 C C . SER A 1 250 ? -11.272 3.127 -2.398 1.00 66.81 250 SER A C 1
ATOM 1858 O O . SER A 1 250 ? -11.812 4.223 -2.322 1.00 66.81 250 SER A O 1
ATOM 1860 N N . GLY A 1 251 ? -11.371 2.354 -3.485 1.00 77.12 251 GLY A N 1
ATOM 1861 C CA . GLY A 1 251 ? -12.234 2.684 -4.618 1.00 77.12 251 GLY A CA 1
ATOM 1862 C C . GLY A 1 251 ? -11.663 3.762 -5.534 1.00 77.12 251 GLY A C 1
ATOM 1863 O O . GLY A 1 251 ? -12.423 4.546 -6.084 1.00 77.12 251 GLY A O 1
ATOM 1864 N N . TYR A 1 252 ? -10.340 3.838 -5.703 1.00 84.19 252 TYR A N 1
ATOM 1865 C CA . TYR A 1 252 ? -9.728 4.713 -6.704 1.00 84.19 252 TYR A CA 1
ATOM 1866 C C . TYR A 1 252 ? -9.056 3.898 -7.795 1.00 84.19 252 TYR A C 1
ATOM 1868 O O . TYR A 1 252 ? -8.315 2.948 -7.533 1.00 84.19 252 TYR A O 1
ATOM 1876 N N . ALA A 1 253 ? -9.244 4.346 -9.028 1.00 91.06 253 ALA A N 1
ATOM 1877 C CA . ALA A 1 253 ? -8.605 3.794 -10.204 1.00 91.06 253 ALA A CA 1
ATOM 1878 C C . ALA A 1 253 ? -7.975 4.908 -11.041 1.00 91.06 253 ALA A C 1
ATOM 1880 O O . ALA A 1 253 ? -8.463 6.039 -11.091 1.00 91.06 253 ALA A O 1
ATOM 1881 N N . GLY A 1 254 ? -6.855 4.613 -11.692 1.00 95.19 254 GLY A N 1
ATOM 1882 C CA . GLY A 1 254 ? -6.137 5.629 -12.445 1.00 95.19 254 GLY A CA 1
ATOM 1883 C C . GLY A 1 254 ? -4.806 5.166 -12.999 1.00 95.19 254 GLY A C 1
ATOM 1884 O O . GLY A 1 254 ? -4.591 3.981 -13.245 1.00 95.19 254 GLY A O 1
ATOM 1885 N N . VAL A 1 255 ? -3.907 6.124 -13.190 1.00 95.88 255 VAL A N 1
ATOM 1886 C CA . VAL A 1 255 ? -2.569 5.901 -13.727 1.00 95.88 255 VAL A CA 1
ATOM 1887 C C . VAL A 1 255 ? -1.556 6.808 -13.029 1.00 95.88 255 VAL A C 1
ATOM 1889 O O . VAL A 1 255 ? -1.825 7.980 -12.750 1.00 95.88 255 VAL A O 1
ATOM 1892 N N . VAL A 1 256 ? -0.366 6.275 -12.769 1.00 95.00 256 VAL A N 1
ATOM 1893 C CA . VAL A 1 256 ? 0.828 7.066 -12.449 1.00 95.00 256 VAL A CA 1
ATOM 1894 C C . VAL A 1 256 ? 1.763 7.037 -13.643 1.00 95.00 256 VAL A C 1
ATOM 1896 O O . VAL A 1 256 ? 2.013 5.989 -14.227 1.00 95.00 256 VAL A O 1
ATOM 1899 N N . THR A 1 257 ? 2.276 8.201 -14.023 1.00 94.75 257 THR A N 1
ATOM 1900 C CA . THR A 1 257 ? 3.356 8.330 -14.997 1.00 94.75 257 THR A CA 1
ATOM 1901 C C . THR A 1 257 ? 4.640 8.681 -14.269 1.00 94.75 257 THR A C 1
ATOM 1903 O O . THR A 1 257 ? 4.722 9.729 -13.627 1.00 94.75 257 THR A O 1
ATOM 1906 N N . HIS A 1 258 ? 5.635 7.813 -14.393 1.00 93.00 258 HIS A N 1
ATOM 1907 C CA . HIS A 1 258 ? 6.976 8.023 -13.877 1.00 93.00 258 HIS A CA 1
ATOM 1908 C C . HIS A 1 258 ? 7.811 8.772 -14.915 1.00 93.00 258 HIS A C 1
ATOM 1910 O O . HIS A 1 258 ? 7.796 8.454 -16.111 1.00 93.00 258 HIS A O 1
ATOM 1916 N N . LEU A 1 259 ? 8.534 9.775 -14.435 1.00 91.44 259 LEU A N 1
ATOM 1917 C CA . LEU A 1 259 ? 9.371 10.684 -15.203 1.00 91.44 259 LEU A CA 1
ATOM 1918 C C . LEU A 1 259 ? 10.760 10.721 -14.570 1.00 91.44 259 LEU A C 1
ATOM 1920 O O . LEU A 1 259 ? 10.871 10.691 -13.348 1.00 91.44 259 LEU A O 1
ATOM 1924 N N . ILE A 1 260 ? 11.806 10.813 -15.381 1.00 89.06 260 ILE A N 1
ATOM 1925 C CA . ILE A 1 260 ? 13.173 11.047 -14.909 1.00 89.06 260 ILE A CA 1
ATOM 1926 C C . ILE A 1 260 ? 13.534 12.505 -15.183 1.00 89.06 260 ILE A C 1
ATOM 1928 O O . ILE A 1 260 ? 13.388 12.967 -16.317 1.00 89.06 260 ILE A O 1
ATOM 1932 N N . GLY A 1 261 ? 13.956 13.222 -14.143 1.00 88.75 261 GLY A N 1
ATOM 1933 C CA . GLY A 1 261 ? 14.467 14.587 -14.257 1.00 88.75 261 GLY A CA 1
ATOM 1934 C C . GLY A 1 261 ? 15.890 14.646 -14.799 1.00 88.75 261 GLY A C 1
ATOM 1935 O O . GLY A 1 261 ? 16.591 13.640 -14.802 1.00 88.75 261 GLY A O 1
ATOM 1936 N N . ASP A 1 262 ? 16.331 15.830 -15.228 1.00 86.69 262 ASP A N 1
ATOM 1937 C CA . ASP A 1 262 ? 17.729 16.101 -15.610 1.00 86.69 262 ASP A CA 1
ATOM 1938 C C . ASP A 1 262 ? 18.726 16.025 -14.434 1.00 86.69 262 ASP A C 1
ATOM 1940 O O . ASP A 1 262 ? 19.940 16.094 -14.628 1.00 86.69 262 ASP A O 1
ATOM 1944 N N . ASP A 1 263 ? 18.222 15.821 -13.221 1.00 85.19 263 ASP A N 1
ATOM 1945 C CA . ASP A 1 263 ? 18.962 15.448 -12.017 1.00 85.19 263 ASP A CA 1
ATOM 1946 C C . ASP A 1 263 ? 19.118 13.920 -11.837 1.00 85.19 263 ASP A C 1
ATOM 1948 O O . ASP A 1 263 ? 19.822 13.467 -10.934 1.00 85.19 263 ASP A O 1
ATOM 1952 N N . GLY A 1 264 ? 18.474 13.113 -12.688 1.00 81.88 264 GLY A N 1
ATOM 1953 C CA . GLY A 1 264 ? 18.467 11.652 -12.635 1.00 81.88 264 GLY A CA 1
ATOM 1954 C C . GLY A 1 264 ? 17.490 11.024 -11.636 1.00 81.88 264 GLY A C 1
ATOM 1955 O O . GLY A 1 264 ? 17.436 9.789 -11.558 1.00 81.88 264 GLY A O 1
ATOM 1956 N N . TYR A 1 265 ? 16.709 11.818 -10.897 1.00 84.69 265 TYR A N 1
ATOM 1957 C CA . TYR A 1 265 ? 15.717 11.323 -9.940 1.00 84.69 265 TYR A CA 1
ATOM 1958 C C . TYR A 1 265 ? 14.365 11.030 -10.596 1.00 84.69 265 TYR A C 1
ATOM 1960 O O . TYR A 1 265 ? 14.038 11.527 -11.674 1.00 84.69 265 TYR A O 1
ATOM 1968 N N . ILE A 1 266 ? 13.573 10.187 -9.926 1.00 87.25 266 ILE A N 1
ATOM 1969 C CA . ILE A 1 266 ? 12.227 9.819 -10.370 1.00 87.25 266 ILE A CA 1
ATOM 1970 C C . ILE A 1 266 ? 11.213 10.798 -9.792 1.00 87.25 266 ILE A C 1
ATOM 1972 O O . ILE A 1 266 ? 11.167 11.034 -8.586 1.00 87.25 266 ILE A O 1
ATOM 1976 N N . TYR A 1 267 ? 10.350 11.274 -10.675 1.00 91.19 267 TYR A N 1
ATOM 1977 C CA . TYR A 1 267 ? 9.216 12.129 -10.395 1.00 91.19 267 TYR A CA 1
ATOM 1978 C C . TYR A 1 267 ? 7.935 11.503 -10.940 1.00 91.19 267 TYR A C 1
ATOM 1980 O O . TYR A 1 267 ? 7.972 10.612 -11.792 1.00 91.19 267 TYR A O 1
ATOM 1988 N N . GLN A 1 268 ? 6.786 11.958 -10.445 1.00 93.38 268 GLN A N 1
ATOM 1989 C CA . GLN A 1 268 ? 5.502 11.333 -10.750 1.00 93.38 268 GLN A CA 1
ATOM 1990 C C . GLN A 1 268 ? 4.428 12.350 -11.137 1.00 93.38 268 GLN A C 1
ATOM 1992 O O . GLN A 1 268 ? 4.224 13.360 -10.461 1.00 93.38 268 GLN A O 1
ATOM 1997 N N . VAL A 1 269 ? 3.668 12.032 -12.183 1.00 94.19 269 VAL A N 1
ATOM 1998 C CA . VAL A 1 269 ? 2.384 12.670 -12.504 1.00 94.19 269 VAL A CA 1
ATOM 1999 C C . VAL A 1 269 ? 1.288 11.632 -12.299 1.00 94.19 269 VAL A C 1
ATOM 2001 O O . VAL A 1 269 ? 1.292 10.585 -12.937 1.00 94.19 269 VAL A O 1
ATOM 2004 N N . VAL A 1 270 ? 0.352 11.918 -11.394 1.00 92.19 270 VAL A N 1
ATOM 2005 C CA . VAL A 1 270 ? -0.724 10.992 -11.005 1.00 92.19 270 VAL A CA 1
ATOM 2006 C C . VAL A 1 270 ? -2.070 11.533 -11.468 1.00 92.19 270 VAL A C 1
ATOM 2008 O O . VAL A 1 270 ? -2.368 12.711 -11.242 1.00 92.19 270 VAL A O 1
ATOM 2011 N N . GLU A 1 271 ? -2.875 10.670 -12.079 1.00 92.44 271 GLU A N 1
ATOM 2012 C CA . GLU A 1 271 ? -4.270 10.911 -12.450 1.00 92.44 271 GLU A CA 1
ATOM 2013 C C . GLU A 1 271 ? -5.122 9.760 -11.911 1.00 92.44 271 GLU A C 1
ATOM 2015 O O . GLU A 1 271 ? -5.009 8.626 -12.375 1.00 92.44 271 GLU A O 1
ATOM 2020 N N . THR A 1 272 ? -5.956 10.039 -10.911 1.00 91.31 272 THR A N 1
ATOM 2021 C CA . THR A 1 272 ? -6.812 9.046 -10.245 1.00 91.31 272 THR A CA 1
ATOM 2022 C C . THR A 1 272 ? -8.227 9.564 -10.111 1.00 91.31 272 THR A C 1
ATOM 2024 O O . THR A 1 272 ? -8.442 10.753 -9.882 1.00 91.31 272 THR A O 1
ATOM 2027 N N . ARG A 1 273 ? -9.194 8.655 -10.210 1.00 85.81 273 ARG A N 1
ATOM 2028 C CA . ARG A 1 273 ? -10.624 8.945 -10.123 1.00 85.81 273 ARG A CA 1
ATOM 2029 C C . ARG A 1 273 ? -11.281 7.939 -9.177 1.00 85.81 273 ARG A C 1
ATOM 2031 O O . ARG A 1 273 ? -10.867 6.778 -9.189 1.00 85.81 273 ARG A O 1
ATOM 2038 N N . PRO A 1 274 ? -12.274 8.356 -8.376 1.00 83.75 274 PRO A N 1
ATOM 2039 C CA . PRO A 1 274 ? -13.126 7.411 -7.667 1.00 83.75 274 PRO A CA 1
ATOM 2040 C C . PRO A 1 274 ? -13.816 6.481 -8.670 1.00 83.75 274 PRO A C 1
ATOM 2042 O O . PRO A 1 274 ? -14.330 6.950 -9.690 1.00 83.75 274 PRO A O 1
ATOM 2045 N N . GLY A 1 275 ? -13.783 5.182 -8.402 1.00 82.75 275 GLY A N 1
ATOM 2046 C CA . GLY A 1 275 ? -14.400 4.137 -9.204 1.00 82.75 275 GLY A CA 1
ATOM 2047 C C . GLY A 1 275 ? -13.544 2.880 -9.350 1.00 82.75 275 GLY A C 1
ATOM 2048 O O . GLY A 1 275 ? -12.582 2.642 -8.619 1.00 82.75 275 GLY A O 1
ATOM 2049 N N . ASP A 1 276 ? -13.937 2.046 -10.311 1.00 85.50 276 ASP A N 1
ATOM 2050 C CA . ASP A 1 276 ? -13.387 0.709 -10.511 1.00 85.50 276 ASP A CA 1
ATOM 2051 C C . ASP A 1 276 ? -12.281 0.652 -11.578 1.00 85.50 276 ASP A C 1
ATOM 2053 O O . ASP A 1 276 ? -11.934 1.632 -12.244 1.00 85.50 276 ASP A O 1
ATOM 2057 N N . ALA A 1 277 ? -11.733 -0.548 -11.768 1.00 88.44 277 ALA A N 1
ATOM 2058 C CA . ALA A 1 277 ? -10.629 -0.799 -12.683 1.00 88.44 277 ALA A CA 1
ATOM 2059 C C . ALA A 1 277 ? -10.909 -0.403 -14.151 1.00 88.44 277 ALA A C 1
ATOM 2061 O O . ALA A 1 277 ? -9.962 -0.199 -14.911 1.00 88.44 277 ALA A O 1
ATOM 2062 N N . ASN A 1 278 ? -12.169 -0.225 -14.568 1.00 85.50 278 ASN A N 1
ATOM 2063 C CA . ASN A 1 278 ? -12.494 0.217 -15.927 1.00 85.50 278 ASN A CA 1
ATOM 2064 C C . ASN A 1 278 ? -12.046 1.666 -16.193 1.00 85.50 278 ASN A C 1
ATOM 2066 O O . ASN A 1 278 ? -11.806 2.042 -17.345 1.00 85.50 278 ASN A O 1
ATOM 2070 N N . LEU A 1 279 ? -11.879 2.482 -15.144 1.00 91.38 279 LEU A N 1
ATOM 2071 C CA . LEU A 1 279 ? -11.411 3.866 -15.267 1.00 91.38 279 LEU A CA 1
ATOM 2072 C C . LEU A 1 279 ? -9.912 3.978 -15.566 1.00 91.38 279 LEU A C 1
ATOM 2074 O O . LEU A 1 279 ? -9.465 5.036 -16.011 1.00 91.38 279 LEU A O 1
ATOM 2078 N N . ILE A 1 280 ? -9.133 2.906 -15.389 1.00 94.81 280 ILE A N 1
ATOM 2079 C CA . ILE A 1 280 ? -7.678 2.904 -15.610 1.00 94.81 280 ILE A CA 1
ATOM 2080 C C . ILE A 1 280 ? -7.349 3.329 -17.045 1.00 94.81 280 ILE A C 1
ATOM 2082 O O . ILE A 1 280 ? -6.581 4.265 -17.266 1.00 94.81 280 ILE A O 1
ATOM 2086 N N . ASN A 1 281 ? -7.977 2.693 -18.038 1.00 91.81 281 ASN A N 1
ATOM 2087 C CA . ASN A 1 281 ? -7.736 3.016 -19.446 1.00 91.81 281 ASN A CA 1
ATOM 2088 C C . ASN A 1 281 ? -8.228 4.422 -19.818 1.00 91.81 281 ASN A C 1
ATOM 2090 O O . ASN A 1 281 ? -7.612 5.099 -20.645 1.00 91.81 281 ASN A O 1
ATOM 2094 N N . GLN A 1 282 ? -9.302 4.889 -19.177 1.00 93.12 282 GLN A N 1
ATOM 2095 C CA . GLN A 1 282 ? -9.803 6.248 -19.371 1.00 93.12 282 GLN A CA 1
ATOM 2096 C C . GLN A 1 282 ? -8.843 7.294 -18.799 1.00 93.12 282 GLN A C 1
ATOM 2098 O O . GLN A 1 282 ? -8.636 8.325 -19.431 1.00 93.12 282 GLN A O 1
ATOM 2103 N N . ALA A 1 283 ? -8.236 7.045 -17.638 1.00 94.06 283 ALA A N 1
ATOM 2104 C CA . ALA A 1 283 ? -7.198 7.906 -17.073 1.00 94.06 283 ALA A CA 1
ATOM 2105 C C . ALA A 1 283 ? -5.918 7.870 -17.924 1.00 94.06 283 ALA A C 1
ATOM 2107 O O . ALA A 1 283 ? -5.275 8.893 -18.139 1.00 94.06 283 ALA A O 1
ATOM 2108 N N . TYR A 1 284 ? -5.576 6.701 -18.469 1.00 95.56 284 TYR A N 1
ATOM 2109 C CA . TYR A 1 284 ? -4.388 6.525 -19.295 1.00 95.56 284 TYR A CA 1
ATOM 2110 C C . TYR A 1 284 ? -4.443 7.290 -20.627 1.00 95.56 284 TYR A C 1
ATOM 2112 O O . TYR A 1 284 ? -3.455 7.904 -21.044 1.00 95.56 284 TYR A O 1
ATOM 2120 N N . ARG A 1 285 ? -5.598 7.255 -21.301 1.00 94.12 285 ARG A N 1
ATOM 2121 C CA . ARG A 1 285 ? -5.818 7.904 -22.606 1.00 94.12 285 ARG A CA 1
ATOM 2122 C C . ARG A 1 285 ? -6.424 9.303 -22.489 1.00 94.12 285 ARG A C 1
ATOM 2124 O O . ARG A 1 285 ? -6.303 10.081 -23.432 1.00 94.12 285 ARG A O 1
ATOM 2131 N N . GLY A 1 286 ? -7.060 9.616 -21.364 1.00 93.31 286 GLY A N 1
ATOM 2132 C CA . GLY A 1 286 ? -7.691 10.904 -21.099 1.00 93.31 286 GLY A CA 1
ATOM 2133 C C . GLY A 1 286 ? -6.679 12.028 -20.902 1.00 93.31 286 GLY A C 1
ATOM 2134 O O . GLY A 1 286 ? -5.534 11.789 -20.526 1.00 93.31 286 GLY A O 1
ATOM 2135 N N . GLY A 1 287 ? -7.110 13.259 -21.175 1.00 91.44 287 GLY A N 1
ATOM 2136 C CA . GLY A 1 287 ? -6.296 14.451 -20.958 1.00 91.44 287 GLY A CA 1
ATOM 2137 C C . GLY A 1 287 ? -6.053 14.705 -19.472 1.00 91.44 287 GLY A C 1
ATOM 2138 O O . GLY A 1 287 ? -6.986 14.649 -18.675 1.00 91.44 287 GLY A O 1
ATOM 2139 N N . ILE A 1 288 ? -4.799 14.974 -19.121 1.00 93.00 288 ILE A N 1
ATOM 2140 C CA . ILE A 1 288 ? -4.378 15.467 -17.813 1.00 93.00 288 ILE A CA 1
ATOM 2141 C C . ILE A 1 288 ? -4.052 16.945 -17.988 1.00 93.00 288 ILE A C 1
ATOM 2143 O O . ILE A 1 288 ? -3.226 17.296 -18.833 1.00 93.00 288 ILE A O 1
ATOM 2147 N N . ASP A 1 289 ? -4.678 17.794 -17.182 1.00 92.12 289 ASP A N 1
ATOM 2148 C CA . ASP A 1 289 ? -4.404 19.226 -17.197 1.00 92.12 289 ASP A CA 1
ATOM 2149 C C . ASP A 1 289 ? -3.069 19.518 -16.510 1.00 92.12 289 ASP A C 1
ATOM 2151 O O . ASP A 1 289 ? -2.856 19.187 -15.342 1.00 92.12 289 ASP A O 1
ATOM 2155 N N . LEU A 1 290 ? -2.153 20.124 -17.262 1.00 90.00 290 LEU A N 1
ATOM 2156 C CA . LEU A 1 290 ? -0.792 20.492 -16.880 1.00 90.00 290 LEU A CA 1
ATOM 2157 C C . LEU A 1 290 ? -0.630 22.017 -16.993 1.00 90.00 290 LEU A C 1
ATOM 2159 O O . LEU A 1 290 ? 0.242 22.529 -17.694 1.00 90.00 290 LEU A O 1
ATOM 2163 N N . GLY A 1 291 ? -1.520 22.762 -16.337 1.00 86.44 291 GLY A N 1
ATOM 2164 C CA . GLY A 1 291 ? -1.574 24.220 -16.434 1.00 86.44 291 GLY A CA 1
ATOM 2165 C C . GLY A 1 291 ? -2.224 24.688 -17.738 1.00 86.44 291 GLY A C 1
ATOM 2166 O O . GLY A 1 291 ? -3.430 24.556 -17.903 1.00 86.44 291 GLY A O 1
ATOM 2167 N N . GLU A 1 292 ? -1.440 25.261 -18.653 1.00 85.12 292 GLU A N 1
ATOM 2168 C CA . GLU A 1 292 ? -1.928 25.762 -19.955 1.00 85.12 292 GLU A CA 1
ATOM 2169 C C . GLU A 1 292 ? -1.958 24.679 -21.051 1.00 85.12 292 GLU A C 1
ATOM 2171 O O . GLU A 1 292 ? -2.368 24.937 -22.180 1.00 85.12 292 GLU A O 1
ATOM 2176 N N . THR A 1 293 ? -1.481 23.469 -20.749 1.00 89.81 293 THR A N 1
ATOM 2177 C CA . THR A 1 293 ? -1.391 22.347 -21.692 1.00 89.81 293 THR A CA 1
ATOM 2178 C C . THR A 1 293 ? -2.145 21.145 -21.146 1.00 89.81 293 THR A C 1
ATOM 2180 O O . THR A 1 293 ? -2.092 20.876 -19.949 1.00 89.81 293 THR A O 1
ATOM 2183 N N . THR A 1 294 ? -2.787 20.380 -22.025 1.00 93.31 294 THR A N 1
ATOM 2184 C CA . THR A 1 294 ? -3.435 19.114 -21.671 1.00 93.31 294 THR A CA 1
ATOM 2185 C C . THR A 1 294 ? -2.783 17.987 -22.462 1.00 93.31 294 THR A C 1
ATOM 2187 O O . THR A 1 294 ? -2.647 18.071 -23.683 1.00 93.31 294 THR A O 1
ATOM 2190 N N . ALA A 1 295 ? -2.379 16.918 -21.778 1.00 94.00 295 ALA A N 1
ATOM 2191 C CA . ALA A 1 295 ? -1.817 15.729 -22.414 1.00 94.00 295 ALA A CA 1
ATOM 2192 C C . ALA A 1 295 ? -2.173 14.468 -21.636 1.00 94.00 295 ALA A C 1
ATOM 2194 O O . ALA A 1 295 ? -2.342 14.507 -20.423 1.00 94.00 295 ALA A O 1
ATOM 2195 N N . SER A 1 296 ? -2.291 13.337 -22.324 1.00 95.00 296 SER A N 1
ATOM 2196 C CA . SER A 1 296 ? -2.596 12.070 -21.663 1.00 95.00 296 SER A CA 1
ATOM 2197 C C . SER A 1 296 ? -1.358 11.426 -21.053 1.00 95.00 296 SER A C 1
ATOM 2199 O O . SER A 1 296 ? -0.238 11.644 -21.522 1.00 95.00 296 SER A O 1
ATOM 2201 N N . ALA A 1 297 ? -1.548 10.563 -20.051 1.00 94.81 297 ALA A N 1
ATOM 2202 C CA . ALA A 1 297 ? -0.464 9.744 -19.503 1.00 94.81 297 ALA A CA 1
ATOM 2203 C C . ALA A 1 297 ? 0.222 8.903 -20.595 1.00 94.81 297 ALA A C 1
ATOM 2205 O O . ALA A 1 297 ? 1.441 8.725 -20.577 1.00 94.81 297 ALA A O 1
ATOM 2206 N N . HIS A 1 298 ? -0.535 8.443 -21.598 1.00 93.94 298 HIS A N 1
ATOM 2207 C CA . HIS A 1 298 ? 0.012 7.773 -22.778 1.00 93.94 298 HIS A CA 1
ATOM 2208 C C . HIS A 1 298 ? 1.059 8.618 -23.523 1.00 93.94 298 HIS A C 1
ATOM 2210 O O . HIS A 1 298 ? 2.066 8.064 -23.964 1.00 93.94 298 HIS A O 1
ATOM 2216 N N . VAL A 1 299 ? 0.826 9.926 -23.670 1.00 92.50 299 VAL A N 1
ATOM 2217 C CA . VAL A 1 299 ? 1.765 10.859 -24.314 1.00 92.50 299 VAL A CA 1
ATOM 2218 C C . VAL A 1 299 ? 2.910 11.201 -23.362 1.00 92.50 299 VAL A C 1
ATOM 2220 O O . VAL A 1 299 ? 4.067 10.981 -23.699 1.00 92.50 299 VAL A O 1
ATOM 2223 N N . ILE A 1 300 ? 2.597 11.650 -22.143 1.00 93.12 300 ILE A N 1
ATOM 2224 C CA . ILE A 1 300 ? 3.585 12.090 -21.142 1.00 93.12 300 ILE A CA 1
ATOM 2225 C C . ILE A 1 300 ? 4.631 10.998 -20.877 1.00 93.12 300 ILE A C 1
ATOM 2227 O O . ILE A 1 300 ? 5.826 11.279 -20.858 1.00 93.12 300 ILE A O 1
ATOM 2231 N N . SER A 1 301 ? 4.201 9.739 -20.738 1.00 91.88 301 SER A N 1
ATOM 2232 C CA . SER A 1 301 ? 5.081 8.589 -20.466 1.00 91.88 301 SER A CA 1
ATOM 2233 C C . SER A 1 301 ? 6.041 8.225 -21.602 1.00 91.88 301 SER A C 1
ATOM 2235 O O . SER A 1 301 ? 6.873 7.337 -21.422 1.00 91.88 301 SER A O 1
ATOM 2237 N N . ARG A 1 302 ? 5.927 8.875 -22.765 1.00 89.25 302 ARG A N 1
ATOM 2238 C CA . ARG A 1 302 ? 6.751 8.636 -23.959 1.00 89.25 302 ARG A CA 1
ATOM 2239 C C . ARG A 1 302 ? 7.399 9.901 -24.513 1.00 89.25 302 ARG A C 1
ATOM 2241 O O . ARG A 1 302 ? 8.016 9.851 -25.573 1.00 89.25 302 ARG A O 1
ATOM 2248 N N . SER A 1 303 ? 7.244 11.028 -23.831 1.00 87.50 303 SER A N 1
ATOM 2249 C CA . SER A 1 303 ? 7.714 12.323 -24.308 1.00 87.50 303 SER A CA 1
ATOM 2250 C C . SER A 1 303 ? 8.942 12.803 -23.548 1.00 87.50 303 SER A C 1
ATOM 2252 O O . SER A 1 303 ? 9.141 12.500 -22.368 1.00 87.50 303 SER A O 1
ATOM 2254 N N . ARG A 1 304 ? 9.730 13.629 -24.237 1.00 88.50 304 ARG A N 1
ATOM 2255 C CA . ARG A 1 304 ? 10.642 14.578 -23.604 1.00 88.50 304 ARG A CA 1
ATOM 2256 C C . ARG A 1 304 ? 9.852 15.843 -23.310 1.00 88.50 304 ARG A C 1
ATOM 2258 O O . ARG A 1 304 ? 9.073 16.301 -24.145 1.00 88.50 304 ARG A O 1
ATOM 2265 N N . ILE A 1 305 ? 10.023 16.383 -22.117 1.00 91.75 305 ILE A N 1
ATOM 2266 C CA . ILE A 1 305 ? 9.227 17.504 -21.641 1.00 91.75 305 ILE A CA 1
ATOM 2267 C C . ILE A 1 305 ? 10.189 18.548 -21.103 1.00 91.75 305 ILE A C 1
ATOM 2269 O O . ILE A 1 305 ? 10.886 18.298 -20.122 1.00 91.75 305 ILE A O 1
ATOM 2273 N N . ASP A 1 306 ? 10.226 19.712 -21.739 1.00 93.50 306 ASP A N 1
ATOM 2274 C CA . ASP A 1 306 ? 10.903 20.869 -21.164 1.00 93.50 306 ASP A CA 1
ATOM 2275 C C . ASP A 1 306 ? 9.917 21.590 -20.232 1.00 93.50 306 ASP A C 1
ATOM 2277 O O . ASP A 1 306 ? 8.740 21.773 -20.559 1.00 93.50 306 ASP A O 1
ATOM 2281 N N . VAL A 1 307 ? 10.389 21.968 -19.047 1.00 93.44 307 VAL A N 1
ATOM 2282 C CA . VAL A 1 307 ? 9.560 22.521 -17.972 1.00 93.44 307 VAL A CA 1
ATOM 2283 C C . VAL A 1 307 ? 10.127 23.836 -17.457 1.00 93.44 307 VAL A C 1
ATOM 2285 O O . VAL A 1 307 ? 11.338 24.044 -17.407 1.00 93.44 307 VAL A O 1
ATOM 2288 N N . GLN A 1 308 ? 9.236 24.747 -17.069 1.00 92.88 308 GLN A N 1
ATOM 2289 C CA . GLN A 1 308 ? 9.589 25.998 -16.394 1.00 92.88 308 GLN A CA 1
ATOM 2290 C C . GLN A 1 308 ? 8.638 26.246 -15.228 1.00 92.88 308 GLN A C 1
ATOM 2292 O O . GLN A 1 308 ? 7.450 25.929 -15.321 1.00 92.88 308 GLN A O 1
ATOM 2297 N N . ASN A 1 309 ? 9.150 26.852 -14.151 1.00 92.00 309 ASN A N 1
ATOM 2298 C CA . ASN A 1 309 ? 8.409 27.087 -12.905 1.00 92.00 309 ASN A CA 1
ATOM 2299 C C . ASN A 1 309 ? 7.757 25.800 -12.371 1.00 92.00 309 ASN A C 1
ATOM 2301 O O . ASN A 1 309 ? 6.593 25.799 -11.954 1.00 92.00 309 ASN A O 1
ATOM 2305 N N . LEU A 1 310 ? 8.485 24.685 -12.458 1.00 94.50 310 LEU A N 1
ATOM 2306 C CA . LEU A 1 310 ? 8.022 23.410 -11.938 1.00 94.50 310 LEU A CA 1
ATOM 2307 C C . LEU A 1 310 ? 7.967 23.481 -10.418 1.00 94.50 310 LEU A C 1
ATOM 2309 O O . LEU A 1 310 ? 8.804 24.115 -9.775 1.00 94.50 310 LEU A O 1
ATOM 2313 N N . THR A 1 311 ? 6.984 22.805 -9.846 1.00 94.19 311 THR A N 1
ATOM 2314 C CA . THR A 1 311 ? 6.965 22.523 -8.419 1.00 94.19 311 THR A CA 1
ATOM 2315 C C . THR A 1 311 ? 6.899 21.023 -8.194 1.00 94.19 311 THR A C 1
ATOM 2317 O O . THR A 1 311 ? 6.358 20.283 -9.019 1.00 94.19 311 THR A O 1
ATOM 2320 N N . SER A 1 312 ? 7.449 20.556 -7.080 1.00 92.69 312 SER A N 1
ATOM 2321 C CA . SER A 1 312 ? 7.366 19.155 -6.676 1.00 92.69 312 SER A CA 1
ATOM 2322 C C . SER A 1 312 ? 7.079 19.032 -5.191 1.00 92.69 312 SER A C 1
ATOM 2324 O O . SER A 1 312 ? 7.455 19.894 -4.398 1.00 92.69 312 SER A O 1
ATOM 2326 N N . SER A 1 313 ? 6.416 17.952 -4.809 1.00 88.62 313 SER A N 1
ATOM 2327 C CA . SER A 1 313 ? 6.275 17.571 -3.411 1.00 88.62 313 SER A CA 1
ATOM 2328 C C . SER A 1 313 ? 7.521 16.847 -2.888 1.00 88.62 313 SER A C 1
ATOM 2330 O O . SER A 1 313 ? 8.317 16.354 -3.693 1.00 88.62 313 SER A O 1
ATOM 2332 N N . PRO A 1 314 ? 7.677 16.711 -1.555 1.00 80.44 314 PRO A N 1
ATOM 2333 C CA . PRO A 1 314 ? 8.798 15.976 -0.962 1.00 80.44 314 PRO A CA 1
ATOM 2334 C C . PRO A 1 314 ? 8.924 14.525 -1.452 1.00 80.44 314 PRO A C 1
ATOM 2336 O O . PRO A 1 314 ? 10.024 13.998 -1.547 1.00 80.44 314 PRO A O 1
ATOM 2339 N N . ASP A 1 315 ? 7.804 13.882 -1.802 1.00 77.12 315 ASP A N 1
ATOM 2340 C CA . ASP A 1 315 ? 7.767 12.511 -2.328 1.00 77.12 315 ASP A CA 1
ATOM 2341 C C . ASP A 1 315 ? 7.926 12.416 -3.860 1.00 77.12 315 ASP A C 1
ATOM 2343 O O . ASP A 1 315 ? 7.825 11.319 -4.409 1.00 77.12 315 ASP A O 1
ATOM 2347 N N . GLY A 1 316 ? 8.177 13.535 -4.551 1.00 87.19 316 GLY A N 1
ATOM 2348 C CA . GLY A 1 316 ? 8.465 13.571 -5.990 1.00 87.19 316 GLY A CA 1
ATOM 2349 C C . GLY A 1 316 ? 7.245 13.702 -6.912 1.00 87.19 316 GLY A C 1
ATOM 2350 O O . GLY A 1 316 ? 7.385 13.571 -8.129 1.00 87.19 316 GLY A O 1
ATOM 2351 N N . ARG A 1 317 ? 6.040 13.984 -6.395 1.00 90.94 317 ARG A N 1
ATOM 2352 C CA . ARG A 1 317 ? 4.879 14.300 -7.250 1.00 90.94 317 ARG A CA 1
ATOM 2353 C C . ARG A 1 317 ? 5.069 15.684 -7.856 1.00 90.94 317 ARG A C 1
ATOM 2355 O O . ARG A 1 317 ? 5.425 16.624 -7.153 1.00 90.94 317 ARG A O 1
ATOM 2362 N N . LEU A 1 318 ? 4.808 15.816 -9.150 1.00 93.06 318 LEU A N 1
ATOM 2363 C CA . LEU A 1 318 ? 4.946 17.073 -9.878 1.00 93.06 318 LEU A CA 1
ATOM 2364 C C . LEU A 1 318 ? 3.663 17.896 -9.824 1.00 93.06 318 LEU A C 1
ATOM 2366 O O . LEU A 1 318 ? 2.552 17.369 -9.940 1.00 93.06 318 LEU A O 1
ATOM 2370 N N . GLY A 1 319 ? 3.830 19.199 -9.622 1.00 90.69 319 GLY A N 1
ATOM 2371 C CA . GLY A 1 319 ? 2.744 20.161 -9.584 1.00 90.69 319 GLY A CA 1
ATOM 2372 C C . GLY A 1 319 ? 2.220 20.450 -10.984 1.00 90.69 319 GLY A C 1
ATOM 2373 O O . GLY A 1 319 ? 2.986 20.640 -11.924 1.00 90.69 319 GLY A O 1
ATOM 2374 N N . LYS A 1 320 ? 0.895 20.520 -11.111 1.00 88.25 320 LYS A N 1
ATOM 2375 C CA . LYS A 1 320 ? 0.185 20.815 -12.367 1.00 88.25 320 LYS A CA 1
ATOM 2376 C C . LYS A 1 320 ? -0.339 22.260 -12.413 1.00 88.25 320 LYS A C 1
ATOM 2378 O O . LYS A 1 320 ? -1.348 22.547 -13.046 1.00 88.25 320 LYS A O 1
ATOM 2383 N N . GLY A 1 321 ? 0.275 23.158 -11.639 1.00 83.94 321 GLY A N 1
ATOM 2384 C CA . GLY A 1 321 ? -0.239 24.511 -11.427 1.00 83.94 321 GLY A CA 1
ATOM 2385 C C . GLY A 1 321 ? -0.165 25.376 -12.687 1.00 83.94 321 GLY A C 1
ATOM 2386 O O . GLY A 1 321 ? 0.746 25.223 -13.492 1.00 83.94 321 GLY A O 1
ATOM 2387 N N . GLY A 1 322 ? -1.070 26.351 -12.823 1.00 82.94 322 GLY A N 1
ATOM 2388 C CA . GLY A 1 322 ? -1.146 27.220 -14.010 1.00 82.94 322 GLY A CA 1
ATOM 2389 C C . GLY A 1 322 ? 0.088 28.093 -14.282 1.00 82.94 322 GLY A C 1
ATOM 2390 O O . GLY A 1 322 ? 0.235 28.609 -15.380 1.00 82.94 322 GLY A O 1
ATOM 2391 N N . LYS A 1 323 ? 0.997 28.257 -13.309 1.00 86.44 323 LYS A N 1
ATOM 2392 C CA . LYS A 1 323 ? 2.283 28.956 -13.509 1.00 86.44 323 LYS A CA 1
ATOM 2393 C C . LYS A 1 323 ? 3.362 28.059 -14.127 1.00 86.44 323 LYS A C 1
ATOM 2395 O O . LYS A 1 323 ? 4.363 28.582 -14.622 1.00 86.44 323 LYS A O 1
ATOM 2400 N N . THR A 1 324 ? 3.186 26.739 -14.063 1.00 89.69 324 THR A N 1
ATOM 2401 C CA . THR A 1 324 ? 4.121 25.765 -14.620 1.00 89.69 324 THR A CA 1
ATOM 2402 C C . THR A 1 324 ? 3.880 25.637 -16.115 1.00 89.69 324 THR A C 1
ATOM 2404 O O . THR A 1 324 ? 2.756 25.407 -16.555 1.00 89.69 324 THR A O 1
ATOM 2407 N N . ARG A 1 325 ? 4.947 25.772 -16.901 1.00 91.06 325 ARG A N 1
ATOM 2408 C CA . ARG A 1 325 ? 4.889 25.612 -18.355 1.00 91.06 325 ARG A CA 1
ATOM 2409 C C . ARG A 1 325 ? 5.431 24.248 -18.731 1.00 91.06 325 ARG A C 1
ATOM 2411 O O . ARG A 1 325 ? 6.536 23.902 -18.318 1.00 91.06 325 ARG A O 1
ATOM 2418 N N . TRP A 1 326 ? 4.656 23.518 -19.524 1.00 93.75 326 TRP A N 1
ATOM 2419 C CA . TRP A 1 326 ? 4.973 22.178 -20.001 1.00 93.75 326 TRP A CA 1
ATOM 2420 C C . TRP A 1 326 ? 5.106 22.218 -21.521 1.00 93.75 326 TRP A C 1
ATOM 2422 O O . TRP A 1 326 ? 4.122 22.410 -22.227 1.00 93.75 326 TRP A O 1
ATOM 2432 N N . ALA A 1 327 ? 6.318 22.038 -22.038 1.00 93.06 327 ALA A N 1
ATOM 2433 C CA . ALA A 1 327 ? 6.570 21.930 -23.469 1.00 93.06 327 ALA A CA 1
ATOM 2434 C C . ALA A 1 327 ? 6.827 20.462 -23.819 1.00 93.06 327 ALA A C 1
ATOM 2436 O O . ALA A 1 327 ? 7.942 19.954 -23.686 1.00 93.06 327 ALA A O 1
ATOM 2437 N N . ILE A 1 328 ? 5.764 19.772 -24.234 1.00 90.19 328 ILE A N 1
ATOM 2438 C CA . ILE A 1 328 ? 5.798 18.348 -24.568 1.00 90.19 328 ILE A CA 1
ATOM 2439 C C . ILE A 1 328 ? 6.287 18.197 -26.003 1.00 90.19 328 ILE A C 1
ATOM 2441 O O . ILE A 1 328 ? 5.612 18.603 -26.948 1.00 90.19 328 ILE A O 1
ATOM 2445 N N . GLN A 1 329 ? 7.461 17.599 -26.164 1.00 82.56 329 GLN A N 1
ATOM 2446 C CA . GLN A 1 329 ? 8.035 17.331 -27.472 1.00 82.56 329 GLN A CA 1
ATOM 2447 C C . GLN A 1 329 ? 7.712 15.889 -27.881 1.00 82.56 329 GLN A C 1
ATOM 2449 O O . GLN A 1 329 ? 7.974 14.953 -27.110 1.00 82.56 329 GLN A O 1
ATOM 2454 N N . PRO A 1 330 ? 7.135 15.673 -29.079 1.00 64.06 330 PRO A N 1
ATOM 2455 C CA . PRO A 1 330 ? 7.036 14.335 -29.632 1.00 64.06 330 PRO A CA 1
ATOM 2456 C C . PRO A 1 330 ? 8.452 13.813 -29.885 1.00 64.06 330 PRO A C 1
ATOM 2458 O O . PRO A 1 330 ? 9.281 14.485 -30.499 1.00 64.06 330 PRO A O 1
ATOM 2461 N N . VAL A 1 331 ? 8.736 12.618 -29.376 1.00 60.81 331 VAL A N 1
ATOM 2462 C CA . VAL A 1 331 ? 10.016 11.946 -29.600 1.00 60.81 331 VAL A CA 1
ATOM 2463 C C . VAL A 1 331 ? 10.135 11.617 -31.091 1.00 60.81 331 VAL A C 1
ATOM 2465 O O . VAL A 1 331 ? 9.310 10.884 -31.627 1.00 60.81 331 VAL A O 1
ATOM 2468 N N . GLN A 1 332 ? 11.153 12.164 -31.762 1.00 55.50 332 GLN A N 1
ATOM 2469 C CA . GLN A 1 332 ? 11.535 11.734 -33.112 1.00 55.50 332 GLN A CA 1
ATOM 2470 C C . GLN A 1 332 ? 12.375 10.450 -33.048 1.00 55.50 332 GLN A C 1
ATOM 2472 O O . GLN A 1 332 ? 13.145 10.266 -32.093 1.00 55.50 332 GLN A O 1
ATOM 2477 N N . GLU A 1 333 ? 12.238 9.587 -34.063 1.00 46.75 333 GLU A N 1
ATOM 2478 C CA . GLU A 1 333 ? 13.044 8.371 -34.248 1.00 46.75 333 GLU A CA 1
ATOM 2479 C C . GLU A 1 333 ? 14.535 8.694 -34.045 1.00 46.75 333 GLU A C 1
ATOM 2481 O O . GLU A 1 333 ? 15.104 9.537 -34.734 1.00 46.75 333 GLU A O 1
ATOM 2486 N N . GLY A 1 334 ? 15.140 8.090 -33.016 1.00 47.31 334 GLY A N 1
ATOM 2487 C CA . GLY A 1 334 ? 16.511 8.381 -32.570 1.00 47.31 334 GLY A CA 1
ATOM 2488 C C . GLY A 1 334 ? 16.648 8.769 -31.090 1.00 47.31 334 GLY A C 1
ATOM 2489 O O . GLY A 1 334 ? 17.699 8.532 -30.506 1.00 47.31 334 GLY A O 1
ATOM 2490 N N . HIS A 1 335 ? 15.590 9.259 -30.428 1.00 48.31 335 HIS A N 1
ATOM 2491 C CA . HIS A 1 335 ? 15.641 9.602 -28.988 1.00 48.31 335 HIS A CA 1
ATOM 2492 C C . HIS A 1 335 ? 15.384 8.411 -28.047 1.00 48.31 335 HIS A C 1
ATOM 2494 O O . HIS A 1 335 ? 15.487 8.541 -26.831 1.00 48.31 335 HIS A O 1
ATOM 2500 N N . ALA A 1 336 ? 15.055 7.228 -28.572 1.00 44.22 336 ALA A N 1
ATOM 2501 C CA . ALA A 1 336 ? 14.865 6.028 -27.753 1.00 44.22 336 ALA A CA 1
ATOM 2502 C C . ALA A 1 336 ? 16.166 5.568 -27.064 1.00 44.22 336 ALA A C 1
ATOM 2504 O O . ALA A 1 336 ? 16.108 4.927 -26.018 1.00 44.22 336 ALA A O 1
ATOM 2505 N N . ALA A 1 337 ? 17.329 5.936 -27.614 1.00 47.16 337 ALA A N 1
ATOM 2506 C CA . ALA A 1 337 ? 18.634 5.726 -26.991 1.00 47.16 337 ALA A CA 1
ATOM 2507 C C . ALA A 1 337 ? 18.833 6.546 -25.698 1.00 47.16 337 ALA A C 1
ATOM 2509 O O . ALA A 1 337 ? 19.740 6.236 -24.927 1.00 47.16 337 ALA A O 1
ATOM 2510 N N . ASP A 1 338 ? 17.979 7.549 -25.439 1.00 50.88 338 ASP A N 1
ATOM 2511 C CA . ASP A 1 338 ? 18.256 8.594 -24.450 1.00 50.88 338 ASP A CA 1
ATOM 2512 C C . ASP A 1 338 ? 18.057 8.120 -22.993 1.00 50.88 338 ASP A C 1
ATOM 2514 O O . ASP A 1 338 ? 18.777 8.563 -22.108 1.00 50.88 338 ASP A O 1
ATOM 2518 N N . LEU A 1 339 ? 17.183 7.143 -22.695 1.00 49.91 339 LEU A N 1
ATOM 2519 C CA . LEU A 1 339 ? 17.048 6.627 -21.311 1.00 49.91 339 LEU A CA 1
ATOM 2520 C C . LEU A 1 339 ? 18.323 5.962 -20.788 1.00 49.91 339 LEU A C 1
ATOM 2522 O O . LEU A 1 339 ? 18.676 6.123 -19.621 1.00 49.91 339 LEU A O 1
ATOM 2526 N N . SER A 1 340 ? 19.017 5.254 -21.676 1.00 46.78 340 SER A N 1
ATOM 2527 C CA . SER A 1 340 ? 20.320 4.641 -21.442 1.00 46.78 340 SER A CA 1
ATOM 2528 C C . SER A 1 340 ? 21.491 5.623 -21.584 1.00 46.78 340 SER A C 1
ATOM 2530 O O . SER A 1 340 ? 22.635 5.203 -21.482 1.00 46.78 340 SER A O 1
ATOM 2532 N N . THR A 1 341 ? 21.263 6.915 -21.837 1.00 47.38 341 THR A N 1
ATOM 2533 C CA . THR A 1 341 ? 22.351 7.911 -21.935 1.00 47.38 341 THR A CA 1
ATOM 2534 C C . THR A 1 341 ? 22.142 9.155 -21.077 1.00 47.38 341 THR A C 1
ATOM 2536 O O . THR A 1 341 ? 23.106 9.875 -20.837 1.00 47.38 341 THR A O 1
ATOM 2539 N N . LEU A 1 342 ? 20.931 9.401 -20.568 1.00 51.56 342 LEU A N 1
ATOM 2540 C CA . LEU A 1 342 ? 20.601 10.616 -19.820 1.00 51.56 342 LEU A CA 1
ATOM 2541 C C . LEU A 1 342 ? 21.283 10.658 -18.449 1.00 51.56 342 LEU A C 1
ATOM 2543 O O . LEU A 1 342 ? 21.817 11.703 -18.087 1.00 51.56 342 LEU A O 1
ATOM 2547 N N . HIS A 1 343 ? 21.336 9.542 -17.705 1.00 60.12 343 HIS A N 1
ATOM 2548 C CA . HIS A 1 343 ? 21.934 9.528 -16.364 1.00 60.12 343 HIS A CA 1
ATOM 2549 C C . HIS A 1 343 ? 22.648 8.216 -16.032 1.00 60.12 343 HIS A C 1
ATOM 2551 O O . HIS A 1 343 ? 22.076 7.130 -16.131 1.00 60.12 343 HIS A O 1
ATOM 2557 N N . CYS A 1 344 ? 23.884 8.341 -15.535 1.00 54.72 344 CYS A N 1
ATOM 2558 C CA . CYS A 1 344 ? 24.805 7.232 -15.269 1.00 54.72 344 CYS A CA 1
ATOM 2559 C C . CYS A 1 344 ? 24.281 6.176 -14.284 1.00 54.72 344 CYS A C 1
ATOM 2561 O O . CYS A 1 344 ? 24.863 5.106 -14.185 1.00 54.72 344 CYS A O 1
ATOM 2563 N N . HIS A 1 345 ? 23.209 6.446 -13.533 1.00 65.94 345 HIS A N 1
ATOM 2564 C CA . HIS A 1 345 ? 22.660 5.491 -12.569 1.00 65.94 345 HIS A CA 1
ATOM 2565 C C . HIS A 1 345 ? 21.769 4.409 -13.191 1.00 65.94 345 HIS A C 1
ATOM 2567 O O . HIS A 1 345 ? 21.646 3.332 -12.610 1.00 65.94 345 HIS A O 1
ATOM 2573 N N . TRP A 1 346 ? 21.177 4.679 -14.356 1.00 75.56 346 TRP A N 1
ATOM 2574 C CA . TRP A 1 346 ? 20.288 3.755 -15.076 1.00 75.56 346 TRP A CA 1
ATOM 2575 C C . TRP A 1 346 ? 21.027 2.892 -16.102 1.00 75.56 346 TRP A C 1
ATOM 2577 O O . TRP A 1 346 ? 20.457 1.957 -16.651 1.00 75.56 346 TRP A O 1
ATOM 2587 N N . THR A 1 347 ? 22.302 3.206 -16.328 1.00 72.38 347 THR A N 1
ATOM 2588 C CA . THR A 1 347 ? 23.217 2.528 -17.256 1.00 72.38 347 THR A CA 1
ATOM 2589 C C . THR A 1 347 ? 24.216 1.625 -16.543 1.00 72.38 347 THR A C 1
ATOM 2591 O O . THR A 1 347 ? 25.033 0.973 -17.184 1.00 72.38 347 THR A O 1
ATOM 2594 N N . LYS A 1 348 ? 24.190 1.632 -15.207 1.00 79.75 348 LYS A N 1
ATOM 2595 C CA . LYS A 1 348 ? 25.009 0.766 -14.362 1.00 79.75 348 LYS A CA 1
ATOM 2596 C C . LYS A 1 348 ? 24.550 -0.681 -14.458 1.00 79.75 348 LYS A C 1
ATOM 2598 O O . LYS A 1 348 ? 23.363 -0.948 -14.655 1.00 79.75 348 LYS A O 1
ATOM 2603 N N . ASP A 1 349 ? 25.487 -1.577 -14.173 1.00 86.94 349 ASP A N 1
ATOM 2604 C CA . ASP A 1 349 ? 25.234 -2.998 -13.953 1.00 86.94 349 ASP A CA 1
ATOM 2605 C C . ASP A 1 349 ? 24.058 -3.199 -12.978 1.00 86.94 349 ASP A C 1
ATOM 2607 O O . ASP A 1 349 ? 23.901 -2.482 -11.977 1.00 86.94 349 ASP A O 1
ATOM 2611 N N . ILE A 1 350 ? 23.236 -4.205 -13.267 1.00 89.44 350 ILE A N 1
ATOM 2612 C CA . ILE A 1 350 ? 22.119 -4.641 -12.433 1.00 89.44 350 ILE A CA 1
ATOM 2613 C C . ILE A 1 350 ? 22.505 -4.808 -10.951 1.00 89.44 350 ILE A C 1
ATOM 2615 O O . ILE A 1 350 ? 21.732 -4.438 -10.065 1.00 89.44 350 ILE A O 1
ATOM 2619 N N . ARG A 1 351 ? 23.719 -5.272 -10.640 1.00 90.25 351 ARG A N 1
ATOM 2620 C CA . ARG A 1 351 ? 24.224 -5.412 -9.266 1.00 90.25 351 ARG A CA 1
ATOM 2621 C C . ARG A 1 351 ? 24.350 -4.074 -8.543 1.00 90.25 351 ARG A C 1
ATOM 2623 O O . ARG A 1 351 ? 23.993 -3.974 -7.364 1.00 90.25 351 ARG A O 1
ATOM 2630 N N . GLU A 1 352 ? 24.849 -3.050 -9.226 1.00 89.00 352 GLU A N 1
ATOM 2631 C CA . GLU A 1 352 ? 24.958 -1.704 -8.663 1.00 89.00 352 GLU A CA 1
ATOM 2632 C C . GLU A 1 352 ? 23.577 -1.069 -8.500 1.00 89.00 352 GLU A C 1
ATOM 2634 O O . GLU A 1 352 ? 23.305 -0.449 -7.470 1.00 89.00 352 GLU A O 1
ATOM 2639 N N . GLN A 1 353 ? 22.678 -1.267 -9.472 1.00 89.88 353 GLN A N 1
ATOM 2640 C CA . GLN A 1 353 ? 21.299 -0.795 -9.363 1.00 89.88 353 GLN A CA 1
ATOM 2641 C C . GLN A 1 353 ? 20.575 -1.439 -8.172 1.00 89.88 353 GLN A C 1
ATOM 2643 O O . GLN A 1 353 ? 19.951 -0.725 -7.391 1.00 89.88 353 GLN A O 1
ATOM 2648 N N . ILE A 1 354 ? 20.710 -2.753 -7.968 1.00 90.56 354 ILE A N 1
ATOM 2649 C CA . ILE A 1 354 ? 20.111 -3.462 -6.825 1.00 90.56 354 ILE A CA 1
ATOM 2650 C C . ILE A 1 354 ? 20.715 -2.986 -5.504 1.00 90.56 354 ILE A C 1
ATOM 2652 O O . ILE A 1 354 ? 19.977 -2.710 -4.559 1.00 90.56 354 ILE A O 1
ATOM 2656 N N . SER A 1 355 ? 22.040 -2.835 -5.437 1.00 89.19 355 SER A N 1
ATOM 2657 C CA . SER A 1 355 ? 22.709 -2.333 -4.229 1.00 89.19 355 SER A CA 1
ATOM 2658 C C . SER A 1 355 ? 22.206 -0.936 -3.863 1.00 89.19 355 SER A C 1
ATOM 2660 O O . SER A 1 355 ? 21.804 -0.722 -2.722 1.00 89.19 355 SER A O 1
ATOM 2662 N N . ARG A 1 356 ? 22.089 -0.036 -4.851 1.00 87.38 356 ARG A N 1
ATOM 2663 C CA . ARG A 1 356 ? 21.499 1.300 -4.686 1.00 87.38 356 ARG A CA 1
ATOM 2664 C C . ARG A 1 356 ? 20.074 1.236 -4.140 1.00 87.38 356 ARG A C 1
ATOM 2666 O O . ARG A 1 356 ? 19.738 2.031 -3.269 1.00 87.38 356 ARG A O 1
ATOM 2673 N N . VAL A 1 357 ? 19.236 0.321 -4.633 1.00 88.25 357 VAL A N 1
ATOM 2674 C CA . VAL A 1 357 ? 17.856 0.155 -4.143 1.00 88.25 357 VAL A CA 1
ATOM 2675 C C . VAL A 1 357 ? 17.839 -0.262 -2.666 1.00 88.25 357 VAL A C 1
ATOM 2677 O O . VAL A 1 357 ? 17.104 0.328 -1.873 1.00 88.25 357 VAL A O 1
ATOM 2680 N N . PHE A 1 358 ? 18.668 -1.233 -2.269 1.00 87.62 358 PHE A N 1
ATOM 2681 C CA . PHE A 1 358 ? 18.754 -1.671 -0.871 1.00 87.62 358 PHE A CA 1
ATOM 2682 C C . PHE A 1 358 ? 19.344 -0.592 0.049 1.00 87.62 358 PHE A C 1
ATOM 2684 O O . PHE A 1 358 ? 18.793 -0.354 1.122 1.00 87.62 358 PHE A O 1
ATOM 2691 N N . ASP A 1 359 ? 20.399 0.108 -0.378 1.00 84.62 359 ASP A N 1
ATOM 2692 C CA . ASP A 1 359 ? 21.000 1.216 0.379 1.00 84.62 359 ASP A CA 1
ATOM 2693 C C . ASP A 1 359 ? 19.995 2.360 0.577 1.00 84.62 359 ASP A C 1
ATOM 2695 O O . ASP A 1 359 ? 19.827 2.874 1.680 1.00 84.62 359 ASP A O 1
ATOM 2699 N N . ALA A 1 360 ? 19.241 2.691 -0.473 1.00 76.81 360 ALA A N 1
ATOM 2700 C CA . ALA A 1 360 ? 18.188 3.697 -0.430 1.00 76.81 360 ALA A CA 1
ATOM 2701 C C . ALA A 1 360 ? 16.993 3.308 0.459 1.00 76.81 360 ALA A C 1
ATOM 2703 O O . ALA A 1 360 ? 16.253 4.197 0.880 1.00 76.81 360 ALA A O 1
ATOM 2704 N N . THR A 1 361 ? 16.792 2.011 0.718 1.00 72.50 361 THR A N 1
ATOM 2705 C CA . THR A 1 361 ? 15.735 1.488 1.602 1.00 72.50 361 THR A CA 1
ATOM 2706 C C . THR A 1 361 ? 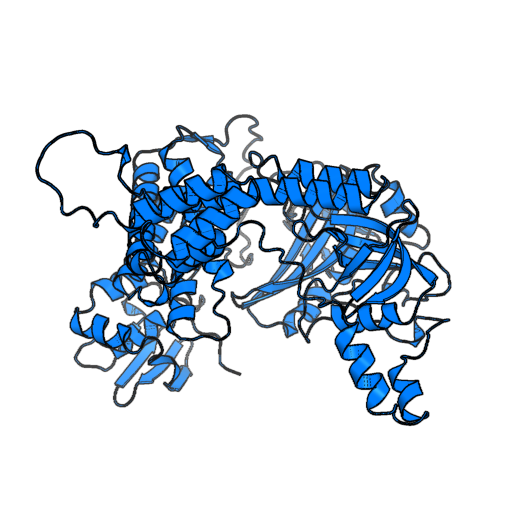16.182 1.459 3.069 1.00 72.50 361 THR A C 1
ATOM 2708 O O . THR A 1 361 ? 15.351 1.580 3.964 1.00 72.50 361 THR A O 1
ATOM 2711 N N . ALA A 1 362 ? 17.486 1.330 3.327 1.00 68.75 362 ALA A N 1
ATOM 2712 C CA . ALA A 1 362 ? 18.054 1.214 4.671 1.00 68.75 362 ALA A CA 1
ATOM 2713 C C . ALA A 1 362 ? 18.184 2.552 5.430 1.00 68.75 362 ALA A C 1
ATOM 2715 O O . ALA A 1 362 ? 18.458 2.545 6.627 1.00 68.75 362 ALA A O 1
ATOM 2716 N N . SER A 1 363 ? 18.000 3.700 4.769 1.00 59.88 363 SER A N 1
ATOM 2717 C CA . SER A 1 363 ? 18.085 5.037 5.384 1.00 59.88 363 SER A CA 1
ATOM 2718 C C . SER A 1 363 ? 16.696 5.688 5.526 1.00 59.88 363 SER A C 1
ATOM 2720 O O . SER A 1 363 ? 16.307 6.473 4.665 1.00 59.88 363 SER A O 1
ATOM 2722 N N . PRO A 1 364 ? 15.925 5.392 6.590 1.00 53.16 364 PRO A N 1
ATOM 2723 C CA . PRO A 1 364 ? 14.537 5.847 6.751 1.00 53.16 364 PRO A CA 1
ATOM 2724 C C . PRO A 1 364 ? 14.368 7.318 7.180 1.00 53.16 364 PRO A C 1
ATOM 2726 O O . PRO A 1 364 ? 13.237 7.776 7.303 1.00 53.16 364 PRO A O 1
ATOM 2729 N N . GLU A 1 365 ? 15.450 8.060 7.439 1.00 44.97 365 GLU A N 1
ATOM 2730 C CA . GLU A 1 365 ? 15.395 9.406 8.049 1.00 44.97 365 GLU A CA 1
ATOM 2731 C C . GLU A 1 365 ? 15.068 10.543 7.071 1.00 44.97 365 GLU A C 1
ATOM 2733 O O . GLU A 1 365 ? 14.819 11.670 7.488 1.00 44.97 365 GLU A O 1
ATOM 2738 N N . GLN A 1 366 ? 15.035 10.272 5.769 1.00 44.94 366 GLN A N 1
ATOM 2739 C CA . GLN A 1 366 ? 14.678 11.277 4.774 1.00 44.94 366 GLN A CA 1
ATOM 2740 C C . GLN A 1 366 ? 13.244 11.043 4.282 1.00 44.94 366 GLN A C 1
ATOM 2742 O O . GLN A 1 366 ? 12.766 9.912 4.182 1.00 44.94 366 GLN A O 1
ATOM 2747 N N . THR A 1 367 ? 12.538 12.121 3.952 1.00 47.09 367 THR A N 1
ATOM 2748 C CA . THR A 1 367 ? 11.256 12.052 3.238 1.00 47.09 367 THR A CA 1
ATOM 2749 C C . THR A 1 367 ? 11.545 11.585 1.819 1.00 47.09 367 THR A C 1
ATOM 2751 O O . THR A 1 367 ? 11.830 12.387 0.936 1.00 47.09 367 THR A O 1
ATOM 2754 N N . LEU A 1 368 ? 11.622 10.274 1.624 1.00 49.69 368 LEU A N 1
ATOM 2755 C CA . LEU A 1 368 ? 12.158 9.713 0.393 1.00 49.69 368 LEU A CA 1
ATOM 2756 C C . LEU A 1 368 ? 11.061 9.571 -0.680 1.00 49.69 368 LEU A C 1
ATOM 2758 O O . LEU A 1 368 ? 9.924 9.231 -0.344 1.00 49.69 368 LEU A O 1
ATOM 2762 N N . PRO A 1 369 ? 11.384 9.796 -1.972 1.00 50.88 369 PRO A N 1
ATOM 2763 C CA . PRO A 1 369 ? 10.449 9.616 -3.081 1.00 50.88 369 PRO A CA 1
ATOM 2764 C C . PRO A 1 369 ? 9.791 8.234 -3.087 1.00 50.88 369 PRO A C 1
ATOM 2766 O O . PRO A 1 369 ? 10.449 7.227 -2.805 1.00 50.88 369 PRO A O 1
ATOM 2769 N N . ARG A 1 370 ? 8.506 8.177 -3.456 1.00 53.75 370 ARG A N 1
ATOM 2770 C CA . ARG A 1 370 ? 7.797 6.907 -3.689 1.00 53.75 370 ARG A CA 1
ATOM 2771 C C . ARG A 1 370 ? 8.380 6.190 -4.922 1.00 53.75 370 ARG A C 1
ATOM 2773 O O . ARG A 1 370 ? 8.797 6.831 -5.881 1.00 53.75 370 ARG A O 1
ATOM 2780 N N . ASP A 1 371 ? 8.406 4.854 -4.877 1.00 63.06 371 ASP A N 1
ATOM 2781 C CA . ASP A 1 371 ? 8.865 3.941 -5.948 1.00 63.06 371 ASP A CA 1
ATOM 2782 C C . ASP A 1 371 ? 10.376 3.925 -6.257 1.00 63.06 371 ASP A C 1
ATOM 2784 O O . ASP A 1 371 ? 10.811 3.980 -7.404 1.00 63.06 371 ASP A O 1
ATOM 2788 N N . ARG A 1 372 ? 11.211 3.756 -5.225 1.00 70.00 372 ARG A N 1
ATOM 2789 C CA . ARG A 1 372 ? 12.675 3.605 -5.375 1.00 70.00 372 ARG A CA 1
ATOM 2790 C C . ARG A 1 372 ? 13.145 2.257 -5.901 1.00 70.00 372 ARG A C 1
ATOM 2792 O O . ARG A 1 372 ? 14.293 2.147 -6.315 1.00 70.00 372 ARG A O 1
ATOM 2799 N N . ASN A 1 373 ? 12.274 1.257 -5.925 1.00 86.94 373 ASN A N 1
ATOM 2800 C CA . ASN A 1 373 ? 12.632 -0.109 -6.304 1.00 86.94 373 ASN A CA 1
ATOM 2801 C C . ASN A 1 373 ? 12.719 -0.289 -7.823 1.00 86.94 373 ASN A C 1
ATOM 2803 O O . ASN A 1 373 ? 12.585 -1.402 -8.311 1.00 86.94 373 ASN A O 1
ATOM 2807 N N . LEU A 1 374 ? 12.884 0.793 -8.578 1.00 89.44 374 LEU A N 1
ATOM 2808 C CA . LEU A 1 374 ? 12.898 0.772 -10.029 1.00 89.44 374 LEU A CA 1
ATOM 2809 C C . LEU A 1 374 ? 14.318 0.547 -10.551 1.00 89.44 374 LEU A C 1
ATOM 2811 O O . LEU A 1 374 ? 15.279 1.175 -10.094 1.00 89.44 374 LEU A O 1
ATOM 2815 N N . VAL A 1 375 ? 14.419 -0.345 -11.532 1.00 90.88 375 VAL A N 1
ATOM 2816 C CA . VAL A 1 375 ? 15.646 -0.695 -12.251 1.00 90.88 375 VAL A CA 1
ATOM 2817 C C . VAL A 1 375 ? 15.385 -0.695 -13.756 1.00 90.88 375 VAL A C 1
ATOM 2819 O O . VAL A 1 375 ? 14.265 -0.966 -14.199 1.00 90.88 375 VAL A O 1
ATOM 2822 N N . CYS A 1 376 ? 16.420 -0.400 -14.538 1.00 91.12 376 CYS A N 1
ATOM 2823 C CA . CYS A 1 376 ? 16.389 -0.464 -15.998 1.00 91.12 376 CYS A CA 1
ATOM 2824 C C . CYS A 1 376 ? 17.486 -1.416 -16.470 1.00 91.12 376 CYS A C 1
ATOM 2826 O O . CYS A 1 376 ? 18.653 -1.200 -16.151 1.00 91.12 376 CYS A O 1
ATOM 2828 N N . VAL A 1 377 ? 17.123 -2.490 -17.171 1.00 91.12 377 VAL A N 1
ATOM 2829 C CA . VAL A 1 377 ? 18.052 -3.584 -17.489 1.00 91.12 377 VAL A CA 1
ATOM 2830 C C . VAL A 1 377 ? 17.893 -4.013 -18.935 1.00 91.12 377 VAL A C 1
ATOM 2832 O O . VAL A 1 377 ? 16.778 -4.210 -19.406 1.00 91.12 377 VAL A O 1
ATOM 2835 N N . GLN A 1 378 ? 19.005 -4.207 -19.634 1.00 92.56 378 GLN A N 1
ATOM 2836 C CA . GLN A 1 378 ? 19.011 -4.803 -20.966 1.00 92.56 378 GLN A CA 1
ATOM 2837 C C . GLN A 1 378 ? 19.288 -6.298 -20.858 1.00 92.56 378 GLN A C 1
ATOM 2839 O O . GLN A 1 378 ? 20.071 -6.731 -20.013 1.00 92.56 378 GLN A O 1
ATOM 2844 N N . GLY A 1 379 ? 18.632 -7.102 -21.686 1.00 93.25 379 GLY A N 1
ATOM 2845 C CA . GLY A 1 379 ? 18.770 -8.551 -21.644 1.00 93.25 379 GLY A CA 1
ATOM 2846 C C . GLY A 1 379 ? 17.891 -9.261 -22.656 1.00 93.25 379 GLY A C 1
ATOM 2847 O O . GLY A 1 379 ? 17.268 -8.639 -23.514 1.00 93.25 379 GLY A O 1
ATOM 2848 N N . THR A 1 380 ? 17.837 -10.580 -22.542 1.00 95.12 380 THR A N 1
ATOM 2849 C CA . THR A 1 380 ? 17.126 -11.444 -23.484 1.00 95.12 380 THR A CA 1
ATOM 2850 C C . THR A 1 380 ? 16.086 -12.296 -22.767 1.00 95.12 380 THR A C 1
ATOM 2852 O O . THR A 1 380 ? 16.326 -12.806 -21.670 1.00 95.12 380 THR A O 1
ATOM 2855 N N . ILE A 1 381 ? 14.914 -12.463 -23.383 1.00 94.62 381 ILE A N 1
ATOM 2856 C CA . ILE A 1 381 ? 13.900 -13.412 -22.915 1.00 94.62 381 ILE A CA 1
ATOM 2857 C C . ILE A 1 381 ? 14.398 -14.838 -23.156 1.00 94.62 381 ILE A C 1
ATOM 2859 O O . ILE A 1 381 ? 14.725 -15.206 -24.278 1.00 94.62 381 ILE A O 1
ATOM 2863 N N . VAL A 1 382 ? 14.441 -15.659 -22.109 1.00 93.31 382 VAL A N 1
ATOM 2864 C CA . VAL A 1 382 ? 14.969 -17.031 -22.181 1.00 93.31 382 VAL A CA 1
ATOM 2865 C C . VAL A 1 382 ? 13.851 -18.041 -22.424 1.00 93.31 382 VAL A C 1
ATOM 2867 O O . VAL A 1 382 ? 13.935 -18.847 -23.345 1.00 93.31 382 VAL A O 1
ATOM 2870 N N . ALA A 1 383 ? 12.811 -18.020 -21.587 1.00 90.19 383 ALA A N 1
ATOM 2871 C CA . ALA A 1 383 ? 11.695 -18.965 -21.645 1.00 90.19 383 ALA A CA 1
ATOM 2872 C C . ALA A 1 383 ? 10.506 -18.492 -20.790 1.00 90.19 383 ALA A C 1
ATOM 2874 O O . ALA A 1 383 ? 10.617 -17.555 -19.999 1.00 90.19 383 ALA A O 1
ATOM 2875 N N . ALA A 1 384 ? 9.371 -19.181 -20.898 1.00 90.00 384 ALA A N 1
ATOM 2876 C CA . ALA A 1 384 ? 8.232 -19.004 -19.999 1.00 90.00 384 ALA A CA 1
ATOM 2877 C C . ALA A 1 384 ? 8.545 -19.489 -18.566 1.00 90.00 384 ALA A C 1
ATOM 2879 O O . ALA A 1 384 ? 9.242 -20.487 -18.382 1.00 90.00 384 ALA A O 1
ATOM 2880 N N . LYS A 1 385 ? 7.977 -18.835 -17.541 1.00 88.75 385 LYS A N 1
ATOM 2881 C CA . LYS A 1 385 ? 7.997 -19.320 -16.148 1.00 88.75 385 LYS A CA 1
ATOM 2882 C C . LYS A 1 385 ? 6.697 -18.981 -15.427 1.00 88.75 385 LYS A C 1
ATOM 2884 O O . LYS A 1 385 ? 6.513 -17.870 -14.931 1.00 88.75 385 LYS A O 1
ATOM 2889 N N . GLY A 1 386 ? 5.807 -19.968 -15.311 1.00 86.25 386 GLY A N 1
ATOM 2890 C CA . GLY A 1 386 ? 4.490 -19.775 -14.700 1.00 86.25 386 GLY A CA 1
ATOM 2891 C C . GLY A 1 386 ? 3.724 -18.647 -15.396 1.00 86.25 386 GLY A C 1
ATOM 2892 O O . GLY A 1 386 ? 3.540 -18.683 -16.607 1.00 86.25 386 GLY A O 1
ATOM 2893 N N . ALA A 1 387 ? 3.310 -17.631 -14.634 1.00 83.00 387 ALA A N 1
ATOM 2894 C CA . ALA A 1 387 ? 2.633 -16.443 -15.163 1.00 83.00 387 ALA A CA 1
ATOM 2895 C C . ALA A 1 387 ? 3.586 -15.315 -15.627 1.00 83.00 387 ALA A C 1
ATOM 2897 O O . ALA A 1 387 ? 3.117 -14.260 -16.048 1.00 83.00 387 ALA A O 1
ATOM 2898 N N . GLY A 1 388 ? 4.903 -15.513 -15.520 1.00 91.38 388 GLY A N 1
ATOM 2899 C CA . GLY A 1 388 ? 5.939 -14.568 -15.943 1.00 91.38 388 GLY A CA 1
ATOM 2900 C C . GLY A 1 388 ? 6.902 -15.170 -16.970 1.00 91.38 388 GLY A C 1
ATOM 2901 O O . GLY A 1 388 ? 6.625 -16.205 -17.583 1.00 91.38 388 GLY A O 1
ATOM 2902 N N . VAL A 1 389 ? 8.060 -14.531 -17.140 1.00 94.38 389 VAL A N 1
ATOM 2903 C CA . VAL A 1 389 ? 9.108 -14.955 -18.086 1.00 94.38 389 VAL A CA 1
ATOM 2904 C C . VAL A 1 389 ? 10.488 -14.967 -17.439 1.00 94.38 389 VAL A C 1
ATOM 2906 O O . VAL A 1 389 ? 10.780 -14.180 -16.538 1.00 94.38 389 VAL A O 1
ATOM 2909 N N . LEU A 1 390 ? 11.342 -15.878 -17.895 1.00 95.75 390 LEU A N 1
ATOM 2910 C CA . LEU A 1 390 ? 12.767 -15.878 -17.594 1.00 95.75 390 LEU A CA 1
ATOM 2911 C C . LEU A 1 390 ? 13.474 -14.847 -18.469 1.00 95.75 390 LEU A C 1
ATOM 2913 O O . LEU A 1 390 ? 13.258 -14.795 -19.679 1.00 95.75 390 LEU A O 1
ATOM 2917 N N . PHE A 1 391 ? 14.340 -14.062 -17.848 1.00 95.38 391 PHE A N 1
ATOM 2918 C CA . PHE A 1 391 ? 15.076 -12.969 -18.462 1.00 95.38 391 PHE A CA 1
ATOM 2919 C C . PHE A 1 391 ? 16.540 -13.053 -18.051 1.00 95.38 391 PHE A C 1
ATOM 2921 O O . PHE A 1 391 ? 16.839 -13.183 -16.866 1.00 95.38 391 PHE A O 1
ATOM 2928 N N . GLN A 1 392 ? 17.450 -12.983 -19.013 1.00 95.19 392 GLN A N 1
ATOM 2929 C CA . GLN A 1 392 ? 18.885 -12.967 -18.760 1.00 95.19 392 GLN A CA 1
ATOM 2930 C C . GLN A 1 392 ? 19.437 -11.578 -19.090 1.00 95.19 392 GLN A C 1
ATOM 2932 O O . GLN A 1 392 ? 19.423 -11.206 -20.266 1.00 95.19 392 GLN A O 1
ATOM 2937 N N . PRO A 1 393 ? 19.878 -10.798 -18.087 1.00 93.44 393 PRO A N 1
ATOM 2938 C CA . PRO A 1 393 ? 20.555 -9.526 -18.316 1.00 93.44 393 PRO A CA 1
ATOM 2939 C C . PRO A 1 393 ? 21.813 -9.689 -19.177 1.00 93.44 393 PRO A C 1
ATOM 2941 O O . PRO A 1 393 ? 22.464 -10.727 -19.127 1.00 93.44 393 PRO A O 1
ATOM 2944 N N . VAL A 1 394 ? 22.183 -8.659 -19.942 1.00 90.50 394 VAL A N 1
ATOM 2945 C CA . VAL A 1 394 ? 23.420 -8.666 -20.749 1.00 90.50 394 VAL A CA 1
ATOM 2946 C C . VAL A 1 394 ? 24.661 -8.724 -19.855 1.00 90.50 394 VAL A C 1
ATOM 2948 O O . VAL A 1 394 ? 25.602 -9.457 -20.147 1.00 90.50 394 VAL A O 1
ATOM 2951 N N . ASP A 1 395 ? 24.634 -7.998 -18.737 1.00 85.50 395 ASP A N 1
ATOM 2952 C CA . ASP A 1 395 ? 25.796 -7.824 -17.859 1.00 85.50 395 ASP A CA 1
ATOM 2953 C C . ASP A 1 395 ? 25.932 -8.932 -16.801 1.00 85.50 395 ASP A C 1
ATOM 2955 O O . ASP A 1 395 ? 26.848 -8.904 -15.980 1.00 85.50 395 ASP A O 1
ATOM 2959 N N . CYS A 1 396 ? 25.029 -9.923 -16.778 1.00 84.56 396 CYS A N 1
ATOM 2960 C CA . CYS A 1 396 ? 25.126 -11.026 -15.828 1.00 84.56 396 CYS A CA 1
ATOM 2961 C C . CYS A 1 396 ? 24.670 -12.372 -16.403 1.00 84.56 396 CYS A C 1
ATOM 2963 O O . CYS A 1 396 ? 23.683 -12.489 -17.122 1.00 84.56 396 CYS A O 1
ATOM 2965 N N . ASN A 1 397 ? 25.364 -13.441 -16.009 1.00 85.44 397 ASN A N 1
ATOM 2966 C CA . ASN A 1 397 ? 25.002 -14.798 -16.425 1.00 85.44 397 ASN A CA 1
ATOM 2967 C C . ASN A 1 397 ? 23.770 -15.344 -15.681 1.00 85.44 397 ASN A C 1
ATOM 2969 O O . ASN A 1 397 ? 23.242 -16.390 -16.058 1.00 85.44 397 ASN A O 1
ATOM 2973 N N . ALA A 1 398 ? 23.310 -14.660 -14.631 1.00 90.44 398 ALA A N 1
ATOM 2974 C CA . ALA A 1 398 ? 22.173 -15.088 -13.832 1.00 90.44 398 ALA A CA 1
ATOM 2975 C C . ALA A 1 398 ? 20.848 -14.870 -14.573 1.00 90.44 398 ALA A C 1
ATOM 2977 O O . ALA A 1 398 ? 20.614 -13.834 -15.186 1.00 90.44 398 ALA A O 1
ATOM 2978 N N . THR A 1 399 ? 19.932 -15.830 -14.467 1.00 93.56 399 THR A N 1
ATOM 2979 C CA . THR A 1 399 ? 18.576 -15.670 -15.001 1.00 93.56 399 THR A CA 1
ATOM 2980 C C . THR A 1 399 ? 17.654 -15.099 -13.929 1.00 93.56 399 THR A C 1
ATOM 2982 O O . THR A 1 399 ? 17.541 -15.642 -12.831 1.00 93.56 399 THR A O 1
ATOM 2985 N N . LEU A 1 400 ? 16.965 -14.012 -14.252 1.00 94.62 400 LEU A N 1
ATOM 2986 C CA . LEU A 1 400 ? 15.954 -13.360 -13.428 1.00 94.62 400 LEU A CA 1
ATOM 2987 C C . LEU A 1 400 ? 14.550 -13.756 -13.892 1.00 94.62 400 LEU A C 1
ATOM 2989 O O . LEU A 1 400 ? 14.347 -14.230 -15.008 1.00 94.62 400 LEU A O 1
ATOM 2993 N N . THR A 1 401 ? 13.560 -13.563 -13.026 1.00 96.06 401 THR A N 1
ATOM 2994 C CA . THR A 1 401 ? 12.146 -13.731 -13.373 1.00 96.06 401 THR A CA 1
ATOM 2995 C C . THR A 1 401 ? 11.468 -12.375 -13.463 1.00 96.06 401 THR A C 1
ATOM 2997 O O . THR A 1 401 ? 11.481 -11.617 -12.496 1.00 96.06 401 THR A O 1
ATOM 3000 N N . LEU A 1 402 ? 10.854 -12.102 -14.610 1.00 96.75 402 LEU A N 1
ATOM 3001 C CA . LEU A 1 402 ? 9.972 -10.966 -14.838 1.00 96.75 402 LEU A CA 1
ATOM 3002 C C . LEU A 1 402 ? 8.526 -11.398 -14.568 1.00 96.75 402 LEU A C 1
ATOM 3004 O O . LEU A 1 402 ? 7.985 -12.253 -15.272 1.00 96.75 402 LEU A O 1
ATOM 3008 N N . GLY A 1 403 ? 7.921 -10.843 -13.520 1.00 95.25 403 GLY A N 1
ATOM 3009 C CA . GLY A 1 403 ? 6.572 -11.167 -13.063 1.00 95.25 403 GLY A CA 1
ATOM 3010 C C . GLY A 1 403 ? 5.534 -10.077 -13.317 1.00 95.25 403 GLY A C 1
ATOM 3011 O O . GLY A 1 403 ? 5.841 -8.977 -13.775 1.00 95.25 403 GLY A O 1
ATOM 3012 N N . ILE A 1 404 ? 4.286 -10.420 -12.995 1.00 94.56 404 ILE A N 1
ATOM 3013 C CA . ILE A 1 404 ? 3.116 -9.541 -13.072 1.00 94.56 404 ILE A CA 1
ATOM 3014 C C . ILE A 1 404 ? 3.149 -8.543 -11.903 1.00 94.56 404 ILE A C 1
ATOM 3016 O O . ILE A 1 404 ? 3.113 -8.964 -10.747 1.00 94.56 404 ILE A O 1
ATOM 3020 N N . ALA A 1 405 ? 3.155 -7.241 -12.210 1.00 92.56 405 ALA A N 1
ATOM 3021 C CA . ALA A 1 405 ? 3.065 -6.168 -11.213 1.00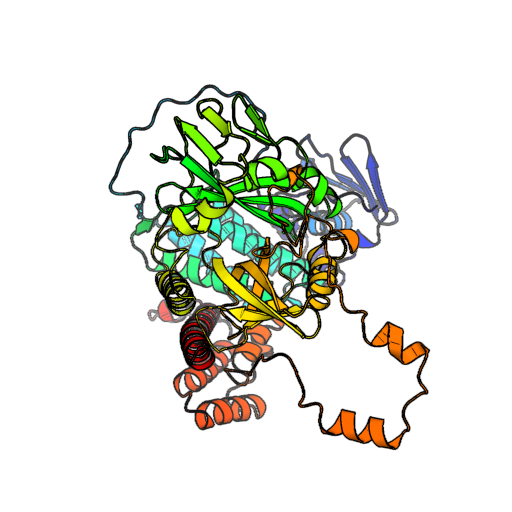 92.56 405 ALA A CA 1
ATOM 3022 C C . ALA A 1 405 ? 1.669 -6.044 -10.577 1.00 92.56 405 ALA A C 1
ATOM 3024 O O . ALA A 1 405 ? 1.556 -5.847 -9.371 1.00 92.56 405 ALA A O 1
ATOM 3025 N N . MET A 1 406 ? 0.606 -6.168 -11.378 1.00 90.44 406 MET A N 1
ATOM 3026 C CA . MET A 1 406 ? -0.784 -6.136 -10.915 1.00 90.44 406 MET A CA 1
ATOM 3027 C C . MET A 1 406 ? -1.575 -7.242 -11.606 1.00 90.44 406 MET A C 1
ATOM 3029 O O . MET A 1 406 ? -1.713 -7.243 -12.829 1.00 90.44 406 MET A O 1
ATOM 3033 N N . ASP A 1 407 ? -2.083 -8.190 -10.821 1.00 89.44 407 ASP A N 1
ATOM 3034 C CA . ASP A 1 407 ? -2.822 -9.345 -11.328 1.00 89.44 407 ASP A CA 1
ATOM 3035 C C . ASP A 1 407 ? -4.331 -9.094 -11.258 1.00 89.44 407 ASP A C 1
ATOM 3037 O O . ASP A 1 407 ? -5.023 -9.543 -10.347 1.00 89.44 407 ASP A O 1
ATOM 3041 N N . ASN A 1 408 ? -4.829 -8.301 -12.205 1.00 89.19 408 ASN A N 1
ATOM 3042 C CA . ASN A 1 408 ? -6.247 -7.993 -12.354 1.00 89.19 408 ASN A CA 1
ATOM 3043 C C . ASN A 1 408 ? -6.639 -8.119 -13.834 1.00 89.19 408 ASN A C 1
ATOM 3045 O O . ASN A 1 408 ? -5.894 -7.689 -14.710 1.00 89.19 408 ASN A O 1
ATOM 3049 N N . GLY A 1 409 ? -7.807 -8.698 -14.123 1.00 86.69 409 GLY A N 1
ATOM 3050 C CA . GLY A 1 409 ? -8.271 -8.919 -15.499 1.00 86.69 409 GLY A CA 1
ATOM 3051 C C . GLY A 1 409 ? -8.521 -7.640 -16.310 1.00 86.69 409 GLY A C 1
ATOM 3052 O O . GLY A 1 409 ? -8.566 -7.707 -17.535 1.00 86.69 409 GLY A O 1
ATOM 3053 N N . ALA A 1 410 ? -8.658 -6.485 -15.652 1.00 87.94 410 ALA A N 1
ATOM 3054 C CA . ALA A 1 410 ? -8.842 -5.187 -16.299 1.00 87.94 410 ALA A CA 1
ATOM 3055 C C . ALA A 1 410 ? -7.540 -4.576 -16.862 1.00 87.94 410 ALA A C 1
ATOM 3057 O O . ALA A 1 410 ? -7.604 -3.615 -17.629 1.00 87.94 410 ALA A O 1
ATOM 3058 N N . VAL A 1 411 ? -6.368 -5.109 -16.491 1.00 94.06 411 VAL A N 1
ATOM 3059 C CA . VAL A 1 411 ? -5.047 -4.623 -16.930 1.00 94.06 411 VAL A CA 1
ATOM 3060 C C . VAL A 1 411 ? -4.301 -5.684 -17.737 1.00 94.06 411 VAL A C 1
ATOM 3062 O O . VAL A 1 411 ? -4.544 -6.881 -17.601 1.00 94.06 411 VAL A O 1
ATOM 3065 N N . MET A 1 412 ? -3.357 -5.248 -18.573 1.00 95.81 412 MET A N 1
ATOM 3066 C CA . MET A 1 412 ? -2.779 -6.092 -19.630 1.00 95.81 412 MET A CA 1
ATOM 3067 C C . MET A 1 412 ? -1.562 -6.930 -19.206 1.00 95.81 412 MET A C 1
ATOM 3069 O O . MET A 1 412 ? -1.053 -7.720 -20.005 1.00 95.81 412 MET A O 1
ATOM 3073 N N . TYR A 1 413 ? -1.092 -6.810 -17.954 1.00 95.38 413 TYR A N 1
ATOM 3074 C CA . TYR A 1 413 ? 0.172 -7.418 -17.505 1.00 95.38 413 TYR A CA 1
ATOM 3075 C C . TYR A 1 413 ? 0.265 -8.911 -17.819 1.00 95.38 413 TYR A C 1
ATOM 3077 O O . TYR A 1 413 ? 1.258 -9.375 -18.380 1.00 95.38 413 TYR A O 1
ATOM 3085 N N . ARG A 1 414 ? -0.783 -9.667 -17.474 1.00 95.06 414 ARG A N 1
ATOM 3086 C CA . ARG A 1 414 ? -0.822 -11.119 -17.660 1.00 95.06 414 ARG A CA 1
ATOM 3087 C C . ARG A 1 414 ? -0.797 -11.503 -19.138 1.00 95.06 414 ARG A C 1
ATOM 3089 O O . ARG A 1 414 ? 0.017 -12.341 -19.519 1.00 95.06 414 ARG A O 1
ATOM 3096 N N . GLN A 1 415 ? -1.650 -10.894 -19.967 1.00 94.56 415 GLN A N 1
ATOM 3097 C CA . GLN A 1 415 ? -1.705 -11.231 -21.394 1.00 94.56 415 GLN A CA 1
ATOM 3098 C C . GLN A 1 415 ? -0.404 -10.843 -22.109 1.00 94.56 415 GLN A C 1
ATOM 3100 O O . GLN A 1 415 ? 0.105 -11.602 -22.935 1.00 94.56 415 GLN A O 1
ATOM 3105 N N . ASN A 1 416 ? 0.180 -9.700 -21.753 1.00 95.75 416 ASN A N 1
ATOM 3106 C CA . ASN A 1 416 ? 1.423 -9.232 -22.354 1.00 95.75 416 ASN A CA 1
ATOM 3107 C C . ASN A 1 416 ? 2.628 -10.096 -21.973 1.00 95.75 416 ASN A C 1
ATOM 3109 O O . ASN A 1 416 ? 3.423 -10.443 -22.845 1.00 95.75 416 ASN A O 1
ATOM 3113 N N . LEU A 1 417 ? 2.755 -10.502 -20.706 1.00 94.81 417 LEU A N 1
ATOM 3114 C CA . LEU A 1 417 ? 3.819 -11.422 -20.290 1.00 94.81 417 LEU A CA 1
ATOM 3115 C C . LEU A 1 417 ? 3.656 -12.807 -20.925 1.00 94.81 417 LEU A C 1
ATOM 3117 O O . LEU A 1 417 ? 4.648 -13.407 -21.330 1.00 94.81 417 LEU A O 1
ATOM 3121 N N . GLN A 1 418 ? 2.421 -13.288 -21.103 1.00 92.94 418 GLN A N 1
ATOM 3122 C CA . GLN A 1 418 ? 2.150 -14.504 -21.878 1.00 92.94 418 GLN A CA 1
ATOM 3123 C C . GLN A 1 418 ? 2.548 -14.366 -23.353 1.00 92.94 418 GLN A C 1
ATOM 3125 O O . GLN A 1 418 ? 2.977 -15.346 -23.960 1.00 92.94 418 GLN A O 1
ATOM 3130 N N . MET A 1 419 ? 2.424 -13.174 -23.946 1.00 92.69 419 MET A N 1
ATOM 3131 C CA . MET A 1 419 ? 2.919 -12.922 -25.300 1.00 92.69 419 MET A CA 1
ATOM 3132 C C . MET A 1 419 ? 4.449 -12.942 -25.343 1.00 92.69 419 MET A C 1
ATOM 3134 O O . MET A 1 419 ? 5.016 -13.637 -26.179 1.00 92.69 419 MET A O 1
ATOM 3138 N N . LEU A 1 420 ? 5.119 -12.257 -24.412 1.00 93.12 420 LEU A N 1
ATOM 3139 C CA . LEU A 1 420 ? 6.584 -12.264 -24.315 1.00 93.12 420 LEU A CA 1
ATOM 3140 C C . LEU A 1 420 ? 7.150 -13.666 -24.074 1.00 93.12 420 LEU A C 1
ATOM 3142 O O . LEU A 1 420 ? 8.194 -14.008 -24.621 1.00 93.12 420 LEU A O 1
ATOM 3146 N N . ALA A 1 421 ? 6.435 -14.513 -23.331 1.00 91.94 421 ALA A N 1
ATOM 3147 C CA . ALA A 1 421 ? 6.804 -15.908 -23.105 1.00 91.94 421 ALA A CA 1
ATOM 3148 C C . ALA A 1 421 ? 6.934 -16.728 -24.405 1.00 91.94 421 ALA A C 1
ATOM 3150 O O . ALA A 1 421 ? 7.586 -17.770 -24.405 1.00 91.94 421 ALA A O 1
ATOM 3151 N N . ARG A 1 422 ? 6.325 -16.264 -25.506 1.00 90.50 422 ARG A N 1
ATOM 3152 C CA . ARG A 1 422 ? 6.387 -16.884 -26.840 1.00 90.50 422 ARG A CA 1
ATOM 3153 C C . ARG A 1 422 ? 7.561 -16.396 -27.687 1.00 90.50 422 ARG A C 1
ATOM 3155 O O . ARG A 1 422 ? 7.712 -16.868 -28.811 1.00 90.50 422 ARG A O 1
ATOM 3162 N N . CYS A 1 423 ? 8.369 -15.472 -27.178 1.00 91.12 423 CYS A N 1
ATOM 3163 C CA . CYS A 1 423 ? 9.465 -14.845 -27.912 1.00 91.12 423 CYS A CA 1
ATOM 3164 C C . CYS A 1 423 ? 10.817 -15.098 -27.217 1.00 91.12 423 CYS A C 1
ATOM 3166 O O . CYS A 1 423 ? 11.486 -14.138 -26.828 1.00 91.12 423 CYS A O 1
ATOM 3168 N N . PRO A 1 424 ? 11.236 -16.362 -26.998 1.00 91.81 424 PRO A N 1
ATOM 3169 C CA . PRO A 1 424 ? 12.578 -16.625 -26.495 1.00 91.81 424 PRO A CA 1
ATOM 3170 C C . PRO A 1 424 ? 13.620 -16.155 -27.518 1.00 91.81 424 PRO A C 1
ATOM 3172 O O . PRO A 1 424 ? 13.428 -16.306 -28.722 1.00 91.81 424 PRO A O 1
ATOM 3175 N N . GLY A 1 425 ? 14.716 -15.580 -27.034 1.00 91.12 425 GLY A N 1
ATOM 3176 C CA . GLY A 1 425 ? 15.726 -14.910 -27.854 1.00 91.12 425 GLY A CA 1
ATOM 3177 C C . GLY A 1 425 ? 15.468 -13.417 -28.070 1.00 91.12 425 GLY A C 1
ATOM 3178 O O . GLY A 1 425 ? 16.381 -12.717 -28.497 1.00 91.12 425 GLY A O 1
ATOM 3179 N N . LEU A 1 426 ? 14.286 -12.899 -27.711 1.00 92.94 426 LEU A N 1
ATOM 3180 C CA . LEU A 1 426 ? 13.975 -11.484 -27.895 1.00 92.94 426 LEU A CA 1
ATOM 3181 C C . LEU A 1 426 ? 14.828 -10.599 -26.976 1.00 92.94 426 LEU A C 1
ATOM 3183 O O . LEU A 1 426 ? 14.715 -10.681 -25.748 1.00 92.94 426 LEU A O 1
ATOM 3187 N N . SER A 1 427 ? 15.629 -9.717 -27.575 1.00 93.06 427 SER A N 1
ATOM 3188 C CA . SER A 1 427 ? 16.424 -8.720 -26.857 1.00 93.06 427 SER A CA 1
ATOM 3189 C C . SER A 1 427 ? 15.585 -7.492 -26.508 1.00 93.06 427 SER A C 1
ATOM 3191 O O . SER A 1 427 ? 15.016 -6.832 -27.383 1.00 93.06 427 SER A O 1
ATOM 3193 N N . ILE A 1 428 ? 15.521 -7.173 -25.217 1.00 92.44 428 ILE A N 1
ATOM 3194 C CA . ILE A 1 428 ? 14.719 -6.076 -24.676 1.00 92.44 428 ILE A CA 1
ATOM 3195 C C . ILE A 1 428 ? 15.500 -5.248 -23.657 1.00 92.44 428 ILE A C 1
ATOM 3197 O O . ILE A 1 428 ? 16.379 -5.742 -22.953 1.00 92.44 428 ILE A O 1
ATOM 3201 N N . GLU A 1 429 ? 15.103 -3.990 -23.530 1.00 91.88 429 GLU A N 1
ATOM 3202 C CA . GLU A 1 429 ? 15.362 -3.163 -22.359 1.00 91.88 429 GLU A CA 1
ATOM 3203 C C . GLU A 1 429 ? 14.091 -3.138 -21.510 1.00 91.88 429 GLU A C 1
ATOM 3205 O O . GLU A 1 429 ? 13.029 -2.740 -21.995 1.00 91.88 429 GLU A O 1
ATOM 3210 N N . ILE A 1 430 ? 14.185 -3.587 -20.261 1.00 92.69 430 ILE A N 1
ATOM 3211 C CA . ILE A 1 430 ? 13.067 -3.670 -19.325 1.00 92.69 430 ILE A CA 1
ATOM 3212 C C . ILE A 1 430 ? 13.202 -2.609 -18.234 1.00 92.69 430 ILE A C 1
ATOM 3214 O O . ILE A 1 430 ? 14.234 -2.505 -17.573 1.00 92.69 430 ILE A O 1
ATOM 3218 N N . PHE A 1 431 ? 12.124 -1.861 -18.010 1.00 92.75 431 PHE A N 1
ATOM 3219 C CA . PHE A 1 431 ? 11.924 -1.076 -16.800 1.00 92.75 431 PHE A CA 1
ATOM 3220 C C . PHE A 1 431 ? 11.076 -1.905 -15.832 1.00 92.75 431 PHE A C 1
ATOM 3222 O O . PHE A 1 431 ? 9.960 -2.323 -16.166 1.00 92.75 431 PHE A O 1
ATOM 3229 N N . ALA A 1 432 ? 11.620 -2.205 -14.655 1.00 93.69 432 ALA A N 1
ATOM 3230 C CA . ALA A 1 432 ? 11.038 -3.168 -13.727 1.00 93.69 432 ALA A CA 1
ATOM 3231 C C . ALA A 1 432 ? 11.118 -2.692 -12.274 1.00 93.69 432 ALA A C 1
ATOM 3233 O O . ALA A 1 432 ? 11.996 -1.912 -11.906 1.00 93.69 432 ALA A O 1
ATOM 3234 N N . ARG A 1 433 ? 10.216 -3.207 -11.434 1.00 93.19 433 ARG A N 1
ATOM 3235 C CA . ARG A 1 433 ? 10.217 -3.015 -9.981 1.00 93.19 433 ARG A CA 1
ATOM 3236 C C . ARG A 1 433 ? 10.840 -4.232 -9.297 1.00 93.19 433 ARG A C 1
ATOM 3238 O O . ARG A 1 433 ? 10.325 -5.341 -9.385 1.00 93.19 433 ARG A O 1
ATOM 3245 N N . LEU A 1 434 ? 11.941 -4.033 -8.588 1.00 93.00 434 LEU A N 1
ATOM 3246 C CA . LEU A 1 434 ? 12.615 -5.049 -7.790 1.00 93.00 434 LEU A CA 1
ATOM 3247 C C . LEU A 1 434 ? 11.705 -5.551 -6.661 1.00 93.00 434 LEU A C 1
ATOM 3249 O O . LEU A 1 434 ? 11.162 -4.752 -5.890 1.00 93.00 434 LEU A O 1
ATOM 3253 N N . ARG A 1 435 ? 11.593 -6.876 -6.504 1.00 90.62 435 ARG A N 1
ATOM 3254 C CA . ARG A 1 435 ? 10.969 -7.465 -5.314 1.00 90.62 435 ARG A CA 1
ATOM 3255 C C . ARG A 1 435 ? 11.997 -7.597 -4.197 1.00 90.62 435 ARG A C 1
ATOM 3257 O O . ARG A 1 435 ? 12.845 -8.487 -4.198 1.00 90.62 435 ARG A O 1
ATOM 3264 N N . LEU A 1 436 ? 11.892 -6.715 -3.204 1.00 87.38 436 LEU A N 1
ATOM 3265 C CA . LEU A 1 436 ? 12.812 -6.682 -2.057 1.00 87.38 436 LEU A CA 1
ATOM 3266 C C . LEU A 1 436 ? 12.698 -7.900 -1.135 1.00 87.38 436 LEU A C 1
ATOM 3268 O O . LEU A 1 436 ? 13.559 -8.107 -0.293 1.00 87.38 436 LEU A O 1
ATOM 3272 N N . ASN A 1 437 ? 11.627 -8.681 -1.266 1.00 84.31 437 ASN A N 1
ATOM 3273 C CA . ASN A 1 437 ? 11.338 -9.868 -0.465 1.00 84.31 437 ASN A CA 1
ATOM 3274 C C . ASN A 1 437 ? 11.473 -11.179 -1.258 1.00 84.31 437 ASN A C 1
ATOM 3276 O O . ASN A 1 437 ? 10.976 -12.210 -0.804 1.00 84.31 437 ASN A O 1
ATOM 3280 N N . GLN A 1 438 ? 12.024 -11.119 -2.473 1.00 88.00 438 GLN A N 1
ATOM 3281 C CA . GLN A 1 438 ? 12.131 -12.274 -3.352 1.00 88.00 438 GLN A CA 1
ATOM 3282 C C . GLN A 1 438 ? 13.311 -12.114 -4.318 1.00 88.00 438 GLN A C 1
ATOM 3284 O O . GLN A 1 438 ? 13.157 -11.599 -5.429 1.00 88.00 438 GLN A O 1
ATOM 3289 N N . ALA A 1 439 ? 14.487 -12.589 -3.904 1.00 90.38 439 ALA A N 1
ATOM 3290 C CA . ALA A 1 439 ? 15.667 -12.636 -4.763 1.00 90.38 439 ALA A CA 1
ATOM 3291 C C . ALA A 1 439 ? 15.417 -13.308 -6.127 1.00 90.38 439 ALA A C 1
ATOM 3293 O O . ALA A 1 439 ? 14.711 -14.314 -6.236 1.00 90.38 439 ALA A O 1
ATOM 3294 N N . GLY A 1 440 ? 16.000 -12.731 -7.182 1.00 91.44 440 GLY A N 1
ATOM 3295 C CA . GLY A 1 440 ? 15.851 -13.210 -8.557 1.00 91.44 440 GLY A CA 1
ATOM 3296 C C . GLY A 1 440 ? 14.516 -12.844 -9.219 1.00 91.44 440 GLY A C 1
ATOM 3297 O O . GLY A 1 440 ? 14.256 -13.307 -10.332 1.00 91.44 440 GLY A O 1
ATOM 3298 N N . TRP A 1 441 ? 13.667 -12.034 -8.575 1.00 93.56 441 TRP A N 1
ATOM 3299 C CA . TRP A 1 441 ? 12.353 -11.645 -9.094 1.00 93.56 441 TRP A CA 1
ATOM 3300 C C . TRP A 1 441 ? 12.174 -10.128 -9.220 1.00 93.56 441 TRP A C 1
ATOM 3302 O O . TRP A 1 441 ? 12.446 -9.363 -8.295 1.00 93.56 441 TRP A O 1
ATOM 3312 N N . MET A 1 442 ? 11.646 -9.686 -10.358 1.00 95.06 442 MET A N 1
ATOM 3313 C CA . MET A 1 442 ? 11.273 -8.293 -10.608 1.00 95.06 442 MET A CA 1
ATOM 3314 C C . MET A 1 442 ? 9.912 -8.242 -11.293 1.00 95.06 442 MET A C 1
ATOM 3316 O O . MET A 1 442 ? 9.595 -9.100 -12.111 1.00 95.06 442 MET A O 1
ATOM 3320 N N . ASP A 1 443 ? 9.104 -7.244 -10.977 1.00 95.56 443 ASP A N 1
ATOM 3321 C CA . ASP A 1 443 ? 7.837 -7.007 -11.653 1.00 95.56 443 ASP A CA 1
ATOM 3322 C C . ASP A 1 443 ? 8.063 -6.149 -12.892 1.00 95.56 443 ASP A C 1
ATOM 3324 O O . ASP A 1 443 ? 8.605 -5.048 -12.812 1.00 95.56 443 ASP A O 1
ATOM 3328 N N . ALA A 1 444 ? 7.686 -6.673 -14.053 1.00 95.62 444 ALA A N 1
ATOM 3329 C CA . ALA A 1 444 ? 7.912 -6.013 -15.327 1.00 95.62 444 ALA A CA 1
ATOM 3330 C C . ALA A 1 444 ? 6.869 -4.913 -15.547 1.00 95.62 444 ALA A C 1
ATOM 3332 O O . ALA A 1 444 ? 5.670 -5.188 -15.488 1.00 95.62 444 ALA A O 1
ATOM 3333 N N . LEU A 1 445 ? 7.319 -3.685 -15.821 1.00 95.75 445 LEU A N 1
ATOM 3334 C CA . LEU A 1 445 ? 6.440 -2.517 -15.942 1.00 95.75 445 LEU A CA 1
ATOM 3335 C C . LEU A 1 445 ? 6.296 -2.056 -17.391 1.00 95.75 445 LEU A C 1
ATOM 3337 O O . LEU A 1 445 ? 5.187 -1.928 -17.905 1.00 95.75 445 LEU A O 1
ATOM 3341 N N . SER A 1 446 ? 7.416 -1.847 -18.076 1.00 94.06 446 SER A N 1
ATOM 3342 C CA . SER A 1 446 ? 7.450 -1.521 -19.501 1.00 94.06 446 SER A CA 1
ATOM 3343 C C . SER A 1 446 ? 8.695 -2.096 -20.149 1.00 94.06 446 SER A C 1
ATOM 3345 O O . SER A 1 446 ? 9.702 -2.320 -19.477 1.00 94.06 446 SER A O 1
ATOM 3347 N N . PHE A 1 447 ? 8.633 -2.337 -21.456 1.00 92.69 447 PHE A N 1
ATOM 3348 C CA . PHE A 1 447 ? 9.803 -2.754 -22.219 1.00 92.69 447 PHE A CA 1
ATOM 3349 C C . PHE A 1 447 ? 9.920 -2.009 -23.544 1.00 92.69 447 PHE A C 1
ATOM 3351 O O . PHE A 1 447 ? 8.933 -1.533 -24.118 1.00 92.69 447 PHE A O 1
ATOM 3358 N N . ARG A 1 448 ? 11.157 -1.953 -24.024 1.00 89.62 448 ARG A N 1
ATOM 3359 C CA . ARG A 1 448 ? 11.544 -1.515 -25.359 1.00 89.62 448 ARG A CA 1
ATOM 3360 C C . ARG A 1 448 ? 12.226 -2.680 -26.065 1.00 89.62 448 ARG A C 1
ATOM 3362 O O . ARG A 1 448 ? 13.055 -3.362 -25.465 1.00 89.62 448 ARG A O 1
ATOM 3369 N N . ALA A 1 449 ? 11.868 -2.914 -27.322 1.00 86.12 449 ALA A N 1
ATOM 3370 C CA . ALA A 1 449 ? 12.569 -3.892 -28.141 1.00 86.12 449 ALA A CA 1
ATOM 3371 C C . ALA A 1 449 ? 13.919 -3.320 -28.590 1.00 86.12 449 ALA A C 1
ATOM 3373 O O . ALA A 1 449 ? 13.996 -2.165 -29.008 1.00 86.12 449 ALA A O 1
ATOM 3374 N N . LEU A 1 450 ? 14.975 -4.125 -28.472 1.00 84.81 450 LEU A N 1
ATOM 3375 C CA . LEU A 1 450 ? 16.315 -3.797 -28.971 1.00 84.81 450 LEU A CA 1
ATOM 3376 C C . LEU A 1 450 ? 16.623 -4.502 -30.302 1.00 84.81 450 LEU A C 1
ATOM 3378 O O . LEU A 1 450 ? 17.667 -4.253 -30.896 1.00 84.81 450 LEU A O 1
ATOM 3382 N N . SER A 1 451 ? 15.723 -5.376 -30.762 1.00 78.88 451 SER A N 1
ATOM 3383 C CA . SER A 1 451 ? 15.787 -6.058 -32.055 1.00 78.88 451 SER A CA 1
ATOM 3384 C C . SER A 1 451 ? 14.703 -5.561 -33.018 1.00 78.88 451 SER A C 1
ATOM 3386 O O . SER A 1 451 ? 13.645 -5.087 -32.603 1.00 78.88 451 SER A O 1
ATOM 3388 N N . GLU A 1 452 ? 14.946 -5.724 -34.319 1.00 81.69 452 GLU A N 1
ATOM 3389 C CA . GLU A 1 452 ? 13.967 -5.458 -35.385 1.00 81.69 452 GLU A CA 1
ATOM 3390 C C . GLU A 1 452 ? 12.844 -6.514 -35.457 1.00 81.69 452 GLU A C 1
ATOM 3392 O O . GLU A 1 452 ? 11.916 -6.394 -36.253 1.00 81.69 452 GLU A O 1
ATOM 3397 N N . GLU A 1 453 ? 12.889 -7.546 -34.605 1.00 82.56 453 GLU A N 1
ATOM 3398 C CA . GLU A 1 453 ? 11.887 -8.621 -34.553 1.00 82.56 453 GLU A CA 1
ATOM 3399 C C . GLU A 1 453 ? 10.525 -8.153 -34.023 1.00 82.56 453 GLU A C 1
ATOM 3401 O O . GLU A 1 453 ? 9.537 -8.894 -34.106 1.00 82.56 453 GLU A O 1
ATOM 3406 N N . VAL A 1 454 ? 10.479 -6.946 -33.450 1.00 86.62 454 VAL A N 1
ATOM 3407 C CA . VAL A 1 454 ? 9.279 -6.336 -32.886 1.00 86.62 454 VAL A CA 1
ATOM 3408 C C . VAL A 1 454 ? 9.002 -5.006 -33.561 1.00 86.62 454 VAL A C 1
ATOM 3410 O O . VAL A 1 454 ? 9.825 -4.095 -33.543 1.00 86.62 454 VAL A O 1
ATOM 3413 N N . THR A 1 455 ? 7.795 -4.870 -34.097 1.00 89.31 455 THR A N 1
ATOM 3414 C CA . THR A 1 455 ? 7.309 -3.626 -34.689 1.00 89.31 455 THR A CA 1
ATOM 3415 C C . THR A 1 455 ? 6.086 -3.164 -33.914 1.00 89.31 455 THR A C 1
ATOM 3417 O O . THR A 1 455 ? 5.017 -3.776 -33.973 1.00 89.31 455 THR A O 1
ATOM 3420 N N . PHE A 1 456 ? 6.255 -2.088 -33.147 1.00 89.06 456 PHE A N 1
ATOM 3421 C CA . PHE A 1 456 ? 5.153 -1.444 -32.440 1.00 89.06 456 PHE A CA 1
ATOM 3422 C C . PHE A 1 456 ? 4.469 -0.397 -33.318 1.00 89.06 456 PHE A C 1
ATOM 3424 O O . PHE A 1 456 ? 5.101 0.137 -34.227 1.00 89.06 456 PHE A O 1
ATOM 3431 N N . PRO A 1 457 ? 3.208 -0.045 -33.018 1.00 89.19 457 PRO A N 1
ATOM 3432 C CA . PRO A 1 457 ? 2.579 1.123 -33.618 1.00 89.19 457 PRO A CA 1
ATOM 3433 C C . PRO A 1 457 ? 3.409 2.396 -33.393 1.00 89.19 457 PRO A C 1
ATOM 3435 O O . PRO A 1 457 ? 3.899 2.613 -32.284 1.00 89.19 457 PRO A O 1
ATOM 3438 N N . ASP A 1 458 ? 3.484 3.284 -34.389 1.00 84.06 458 ASP A N 1
ATOM 3439 C CA . ASP A 1 458 ? 4.301 4.514 -34.335 1.00 84.06 458 ASP A CA 1
ATOM 3440 C C . ASP A 1 458 ? 4.021 5.360 -33.084 1.00 84.06 458 ASP A C 1
ATOM 3442 O O . ASP A 1 458 ? 4.924 5.871 -32.422 1.00 84.06 458 ASP A O 1
ATOM 3446 N N . HIS A 1 459 ? 2.748 5.437 -32.687 1.00 82.81 459 HIS A N 1
ATOM 3447 C CA . HIS A 1 459 ? 2.309 6.195 -31.518 1.00 82.81 459 HIS A CA 1
ATOM 3448 C C . HIS A 1 459 ? 2.795 5.618 -30.172 1.00 82.81 459 HIS A C 1
ATOM 3450 O O . HIS A 1 459 ? 2.652 6.282 -29.145 1.00 82.81 459 HIS A O 1
ATOM 3456 N N . TRP A 1 460 ? 3.364 4.407 -30.142 1.00 86.62 460 TRP A N 1
ATOM 3457 C CA . TRP A 1 460 ? 3.998 3.824 -28.952 1.00 86.62 460 TRP A CA 1
ATOM 3458 C C . TRP A 1 460 ? 5.470 4.202 -28.816 1.00 86.62 460 TRP A C 1
ATOM 3460 O O . TRP A 1 460 ? 6.049 3.967 -27.753 1.00 86.62 460 TRP A O 1
ATOM 3470 N N . LEU A 1 461 ? 6.069 4.789 -29.859 1.00 80.50 461 LEU A N 1
ATOM 3471 C CA . LEU A 1 461 ? 7.445 5.288 -29.848 1.00 80.50 461 LEU A CA 1
ATOM 3472 C C . LEU A 1 461 ? 8.444 4.218 -29.364 1.00 80.50 461 LEU A C 1
ATOM 3474 O O . LEU A 1 461 ? 9.314 4.473 -28.532 1.00 80.50 461 LEU A O 1
ATOM 3478 N N . GLY A 1 462 ? 8.264 2.981 -29.842 1.00 81.44 462 GLY A N 1
ATOM 3479 C CA . GLY A 1 462 ? 9.140 1.849 -29.527 1.00 81.44 462 GLY A CA 1
ATOM 3480 C C . GLY A 1 462 ? 8.965 1.237 -28.128 1.00 81.44 462 GLY A C 1
ATOM 3481 O O . GLY A 1 462 ? 9.753 0.367 -27.756 1.00 81.44 462 GLY A O 1
ATOM 3482 N N . ARG A 1 463 ? 7.965 1.664 -27.339 1.00 87.50 463 ARG A N 1
ATOM 3483 C CA . ARG A 1 463 ? 7.780 1.238 -25.940 1.00 87.50 463 ARG A CA 1
ATOM 3484 C C . ARG A 1 463 ? 6.374 0.722 -25.651 1.00 87.50 463 ARG A C 1
ATOM 3486 O O . ARG A 1 463 ? 5.382 1.423 -25.864 1.00 87.50 463 ARG A O 1
ATOM 3493 N N . CYS A 1 464 ? 6.310 -0.457 -25.045 1.00 93.50 464 CYS A N 1
ATOM 3494 C CA . CYS A 1 464 ? 5.080 -1.054 -24.539 1.00 93.50 464 CYS A CA 1
ATOM 3495 C C . CYS A 1 464 ? 5.035 -0.956 -23.009 1.00 93.50 464 CYS A C 1
ATOM 3497 O O . CYS A 1 464 ? 5.903 -1.506 -22.325 1.00 93.50 464 CYS A O 1
ATOM 3499 N N . HIS A 1 465 ? 4.004 -0.311 -22.460 1.00 95.69 465 HIS A N 1
ATOM 3500 C CA . HIS A 1 465 ? 3.717 -0.339 -21.025 1.00 95.69 465 HIS A CA 1
ATOM 3501 C C . HIS A 1 465 ? 2.860 -1.565 -20.719 1.00 95.69 465 HIS A C 1
ATOM 3503 O O . HIS A 1 465 ? 1.698 -1.646 -21.115 1.00 95.69 465 HIS A O 1
ATOM 3509 N N . LEU A 1 466 ? 3.440 -2.545 -20.027 1.00 96.44 466 LEU A N 1
ATOM 3510 C CA . LEU A 1 466 ? 2.903 -3.903 -19.922 1.00 96.44 466 LEU A CA 1
ATOM 3511 C C . LEU A 1 466 ? 1.550 -3.974 -19.209 1.00 96.44 466 LEU A C 1
ATOM 3513 O O . LEU A 1 466 ? 0.795 -4.905 -19.467 1.00 96.44 466 LEU A O 1
ATOM 3517 N N . GLY A 1 467 ? 1.228 -3.015 -18.343 1.00 95.50 467 GLY A N 1
ATOM 3518 C CA . GLY A 1 467 ? -0.066 -2.963 -17.661 1.00 95.50 467 GLY A CA 1
ATOM 3519 C C . GLY A 1 467 ? -1.199 -2.336 -18.477 1.00 95.50 467 GLY A C 1
ATOM 3520 O O . GLY A 1 467 ? -2.359 -2.523 -18.120 1.00 95.50 467 GLY A O 1
ATOM 3521 N N . LEU A 1 468 ? -0.892 -1.593 -19.545 1.00 96.00 468 LEU A N 1
ATOM 3522 C CA . LEU A 1 468 ? -1.837 -0.662 -20.178 1.00 96.00 468 LEU A CA 1
ATOM 3523 C C . LEU A 1 468 ? -1.996 -0.894 -21.683 1.00 96.00 468 LEU A C 1
ATOM 3525 O O . LEU A 1 468 ? -3.106 -0.827 -22.206 1.00 96.00 468 LEU A O 1
ATOM 3529 N N . ASP A 1 469 ? -0.902 -1.175 -22.384 1.00 95.69 469 ASP A N 1
ATOM 3530 C CA . ASP A 1 469 ? -0.926 -1.440 -23.819 1.00 95.69 469 ASP A CA 1
ATOM 3531 C C . ASP A 1 469 ? -1.266 -2.906 -24.094 1.00 95.69 469 ASP A C 1
ATOM 3533 O O . ASP A 1 469 ? -0.961 -3.773 -23.285 1.00 95.69 469 ASP A O 1
ATOM 3537 N N . ALA A 1 470 ? -1.891 -3.212 -25.231 1.00 94.81 470 ALA A N 1
ATOM 3538 C CA . ALA A 1 470 ? -2.273 -4.582 -25.577 1.00 94.81 470 ALA A CA 1
ATOM 3539 C C . ALA A 1 470 ? -1.355 -5.141 -26.671 1.00 94.81 470 ALA A C 1
ATOM 3541 O O . ALA A 1 470 ? -1.488 -4.784 -27.845 1.00 94.81 470 ALA A O 1
ATOM 3542 N N . LEU A 1 471 ? -0.430 -6.032 -26.307 1.00 94.06 471 LEU A N 1
ATOM 3543 C CA . LEU A 1 471 ? 0.412 -6.721 -27.280 1.00 94.06 471 LEU A CA 1
ATOM 3544 C C . LEU A 1 471 ? -0.411 -7.690 -28.124 1.00 94.06 471 LEU A C 1
ATOM 3546 O O . LEU A 1 471 ? -1.148 -8.532 -27.615 1.00 94.06 471 LEU A O 1
ATOM 3550 N N . GLN A 1 472 ? -0.211 -7.614 -29.434 1.00 92.25 472 GLN A N 1
ATOM 3551 C CA . GLN A 1 472 ? -0.817 -8.508 -30.404 1.00 92.25 472 GLN A CA 1
ATOM 3552 C C . GLN A 1 472 ? 0.256 -9.335 -31.095 1.00 92.25 472 GLN A C 1
ATOM 3554 O O . GLN A 1 472 ? 1.409 -8.923 -31.208 1.00 92.25 472 GLN A O 1
ATOM 3559 N N . ARG A 1 473 ? -0.137 -10.505 -31.605 1.00 89.12 473 ARG A N 1
ATOM 3560 C CA . ARG A 1 473 ? 0.789 -11.414 -32.293 1.00 89.12 473 ARG A CA 1
ATOM 3561 C C . ARG A 1 473 ? 1.487 -10.756 -33.487 1.00 89.12 473 ARG A C 1
ATOM 3563 O O . ARG A 1 473 ? 2.650 -11.042 -33.723 1.00 89.12 473 ARG A O 1
ATOM 3570 N N . HIS A 1 474 ? 0.794 -9.879 -34.215 1.00 89.94 474 HIS A N 1
ATOM 3571 C CA . HIS A 1 474 ? 1.340 -9.210 -35.399 1.00 89.94 474 HIS A CA 1
ATOM 3572 C C . HIS A 1 474 ? 2.449 -8.195 -35.084 1.00 89.94 474 HIS A C 1
ATOM 3574 O O . HIS A 1 474 ? 3.143 -7.783 -36.004 1.00 89.94 474 HIS A O 1
ATOM 3580 N N . HIS A 1 475 ? 2.641 -7.807 -33.817 1.00 91.25 475 HIS A N 1
ATOM 3581 C CA . HIS A 1 475 ? 3.787 -6.983 -33.424 1.00 91.25 475 HIS A CA 1
ATOM 3582 C C . HIS A 1 475 ? 5.109 -7.762 -33.455 1.00 91.25 475 HIS A C 1
ATOM 3584 O O . HIS A 1 475 ? 6.159 -7.143 -33.357 1.00 91.25 475 HIS A O 1
ATOM 3590 N N . PHE A 1 476 ? 5.078 -9.096 -33.551 1.00 90.25 476 PHE A N 1
ATOM 3591 C CA . PHE A 1 476 ? 6.252 -9.959 -33.431 1.00 90.25 476 PHE A CA 1
ATOM 3592 C C . PHE A 1 476 ? 6.451 -10.807 -34.690 1.00 90.25 476 PHE A C 1
ATOM 3594 O O . PHE A 1 476 ? 5.511 -11.440 -35.175 1.00 90.25 476 PHE A O 1
ATOM 3601 N N . GLN A 1 477 ? 7.692 -10.897 -35.163 1.00 81.38 477 GLN A N 1
ATOM 3602 C CA . GLN A 1 477 ? 8.048 -11.704 -36.335 1.00 81.38 477 GLN A CA 1
ATOM 3603 C C . GLN A 1 477 ? 8.245 -13.192 -35.984 1.00 81.38 477 GLN A C 1
ATOM 3605 O O . GLN A 1 477 ? 7.752 -14.068 -36.694 1.00 81.38 477 GLN A O 1
ATOM 3610 N N . ASN A 1 478 ? 8.878 -13.488 -34.840 1.00 73.44 478 ASN A N 1
ATOM 3611 C CA . ASN A 1 478 ? 9.337 -14.833 -34.460 1.00 73.44 478 ASN A CA 1
ATOM 3612 C C . ASN A 1 478 ? 8.610 -15.396 -33.218 1.00 73.44 478 ASN A C 1
ATOM 3614 O O . ASN A 1 478 ? 9.231 -15.734 -32.214 1.00 73.44 478 ASN A O 1
ATOM 3618 N N . THR A 1 479 ? 7.275 -15.511 -33.266 1.00 77.94 479 THR A N 1
ATOM 3619 C CA . THR A 1 479 ? 6.492 -16.096 -32.152 1.00 77.94 479 THR A CA 1
ATOM 3620 C C . THR A 1 479 ? 6.454 -17.621 -32.202 1.00 77.94 479 THR A C 1
ATOM 3622 O O . THR A 1 479 ? 5.928 -18.219 -33.145 1.00 77.94 479 THR A O 1
ATOM 3625 N N . GLN A 1 480 ? 6.935 -18.269 -31.141 1.00 79.56 480 GLN A N 1
ATOM 3626 C CA . GLN A 1 480 ? 6.735 -19.699 -30.928 1.00 79.56 480 GLN A CA 1
ATOM 3627 C C . GLN A 1 480 ? 5.268 -19.987 -30.570 1.00 79.56 480 GLN A C 1
ATOM 3629 O O . GLN A 1 480 ? 4.602 -19.211 -29.879 1.00 79.56 480 GLN A O 1
ATOM 3634 N N . ARG A 1 481 ? 4.732 -21.115 -31.054 1.00 62.25 481 ARG A N 1
ATOM 3635 C CA . ARG A 1 481 ? 3.403 -21.594 -30.639 1.00 62.25 481 ARG A CA 1
ATOM 3636 C C . ARG A 1 481 ? 3.495 -22.205 -29.240 1.00 62.25 481 ARG A C 1
ATOM 3638 O O . ARG A 1 481 ? 4.497 -22.829 -28.908 1.00 62.25 481 ARG A O 1
ATOM 3645 N N . TYR A 1 482 ? 2.455 -22.016 -28.431 1.00 55.53 482 TYR A N 1
ATOM 3646 C CA . TYR A 1 482 ? 2.386 -22.583 -27.085 1.00 55.53 482 TYR A CA 1
ATOM 3647 C C . TYR A 1 482 ? 2.308 -24.118 -27.169 1.00 55.53 482 TYR A C 1
ATOM 3649 O O . TYR A 1 482 ? 1.708 -24.652 -28.100 1.00 55.53 482 TYR A O 1
ATOM 3657 N N . VAL A 1 483 ? 2.905 -24.832 -26.212 1.00 48.41 483 VAL A N 1
ATOM 3658 C CA . VAL A 1 483 ? 2.929 -26.309 -26.193 1.00 48.41 483 VAL A CA 1
ATOM 3659 C C . VAL A 1 483 ? 1.512 -26.904 -26.111 1.00 48.41 483 VAL A C 1
ATOM 3661 O O . VAL A 1 483 ? 1.253 -27.927 -26.741 1.00 48.41 483 VAL A O 1
ATOM 3664 N N . GLU A 1 484 ? 0.556 -26.216 -25.475 1.00 47.94 484 GLU A N 1
ATOM 3665 C CA . GLU A 1 484 ? -0.847 -26.670 -25.415 1.00 47.94 484 GLU A CA 1
ATOM 3666 C C . GLU A 1 484 ? -1.534 -26.708 -26.799 1.00 47.94 484 GLU A C 1
ATOM 3668 O O . GLU A 1 484 ? -2.415 -27.539 -27.018 1.00 47.94 484 GLU A O 1
ATOM 3673 N N . ASP A 1 485 ? -1.077 -25.910 -27.777 1.00 42.91 485 ASP A N 1
ATOM 3674 C CA . ASP A 1 485 ? -1.583 -25.958 -29.162 1.00 42.91 485 ASP A CA 1
ATOM 3675 C C . ASP A 1 485 ? -1.006 -27.148 -29.963 1.00 42.91 485 ASP A C 1
ATOM 3677 O O . ASP A 1 485 ? -1.519 -27.496 -31.028 1.00 42.91 485 ASP A O 1
ATOM 3681 N N . VAL A 1 486 ? 0.072 -27.778 -29.478 1.00 43.78 486 VAL A N 1
ATOM 3682 C CA . VAL A 1 486 ? 0.727 -28.941 -30.110 1.00 43.78 486 VAL A CA 1
ATOM 3683 C C . VAL A 1 486 ? 0.270 -30.255 -29.460 1.00 43.78 486 VAL A C 1
ATOM 3685 O O . VAL A 1 486 ? 0.131 -31.269 -30.151 1.00 43.78 486 VAL A O 1
ATOM 3688 N N . GLU A 1 487 ? -0.034 -30.247 -28.160 1.00 37.59 487 GLU A N 1
ATOM 3689 C CA . GLU A 1 487 ? -0.495 -31.430 -27.416 1.00 37.59 487 GLU A CA 1
ATOM 3690 C C . GLU A 1 487 ? -1.920 -31.871 -27.783 1.00 37.59 487 GLU A C 1
ATOM 3692 O O . GLU A 1 487 ? -2.200 -33.070 -27.786 1.00 37.59 487 GLU A O 1
ATOM 3697 N N . GLN A 1 488 ? -2.797 -30.966 -28.238 1.00 38.47 488 GLN A N 1
ATOM 3698 C CA . GLN A 1 488 ? -4.111 -31.365 -28.770 1.00 38.47 488 GLN A CA 1
ATOM 3699 C C . GLN A 1 488 ? -4.027 -32.211 -30.060 1.00 38.47 488 GLN A C 1
ATOM 3701 O O . GLN A 1 488 ? -5.012 -32.841 -30.442 1.00 38.47 488 GLN A O 1
ATOM 3706 N N . GLN A 1 489 ? -2.859 -32.293 -30.713 1.00 43.88 489 GLN A N 1
ATOM 3707 C CA . GLN A 1 489 ? -2.637 -33.138 -31.896 1.00 43.88 489 GLN A CA 1
ATOM 3708 C C . GLN A 1 489 ? -1.716 -34.345 -31.655 1.00 43.88 489 GLN A C 1
ATOM 3710 O O . GLN A 1 489 ? -1.585 -35.197 -32.538 1.00 43.88 489 GLN A O 1
ATOM 3715 N N . ARG A 1 490 ? -1.100 -34.487 -30.477 1.00 40.66 490 ARG A N 1
ATOM 3716 C CA . ARG A 1 490 ? -0.223 -35.624 -30.162 1.00 40.66 490 ARG A CA 1
ATOM 3717 C C . ARG A 1 490 ? -0.618 -36.250 -28.828 1.00 40.66 490 ARG A C 1
ATOM 3719 O O . ARG A 1 490 ? -0.209 -35.778 -27.785 1.00 40.66 490 ARG A O 1
ATOM 3726 N N . LYS A 1 491 ? -1.406 -37.329 -28.941 1.00 38.03 491 LYS A N 1
ATOM 3727 C CA . LYS A 1 491 ? -1.615 -38.452 -28.002 1.00 38.03 491 LYS A CA 1
ATOM 3728 C C . LYS A 1 491 ? -1.346 -38.169 -26.512 1.00 38.03 491 LYS A C 1
ATOM 3730 O O . LYS A 1 491 ? -0.207 -37.989 -26.104 1.00 38.03 491 LYS A O 1
ATOM 3735 N N . GLN A 1 492 ? -2.408 -38.316 -25.716 1.00 37.94 492 GLN A N 1
ATOM 3736 C CA . GLN A 1 492 ? -2.385 -38.415 -24.252 1.00 37.94 492 GLN A CA 1
ATOM 3737 C C . GLN A 1 492 ? -1.186 -39.244 -23.733 1.00 37.94 492 GLN A C 1
ATOM 3739 O O . GLN A 1 492 ? -1.032 -40.392 -24.169 1.00 37.94 492 GLN A O 1
ATOM 3744 N N . PRO A 1 493 ? -0.364 -38.711 -22.809 1.00 37.31 493 PRO A N 1
ATOM 3745 C CA . PRO A 1 493 ? 0.691 -39.477 -22.153 1.00 37.31 493 PRO A CA 1
ATOM 3746 C C . PRO A 1 493 ? 0.109 -40.490 -21.157 1.00 37.31 493 PRO A C 1
ATOM 3748 O O . PRO A 1 493 ? -0.998 -40.331 -20.636 1.00 37.31 493 PRO A O 1
ATOM 3751 N N . SER A 1 494 ? 0.857 -41.568 -20.926 1.00 44.25 494 SER A N 1
ATOM 3752 C CA . SER A 1 494 ? 0.404 -42.723 -20.142 1.00 44.25 494 SER A CA 1
ATOM 3753 C C . SER A 1 494 ? 0.410 -42.456 -18.620 1.00 44.25 494 SER A C 1
ATOM 3755 O O . SER A 1 494 ? 1.155 -41.592 -18.148 1.00 44.25 494 SER A O 1
ATOM 3757 N N . PRO A 1 495 ? -0.376 -43.206 -17.817 1.00 44.12 495 PRO A N 1
ATOM 3758 C CA . PRO A 1 495 ? -0.512 -42.990 -16.367 1.00 44.12 495 PRO A CA 1
ATOM 3759 C C . PRO A 1 495 ? 0.806 -43.059 -15.574 1.00 44.12 495 PRO A C 1
ATOM 3761 O O . PRO A 1 495 ? 0.924 -42.447 -14.509 1.00 44.12 495 PRO A O 1
ATOM 3764 N N . ASP A 1 496 ? 1.811 -43.768 -16.092 1.00 41.53 496 ASP A N 1
ATOM 3765 C CA . ASP A 1 496 ? 3.099 -43.953 -15.419 1.00 41.53 496 ASP A CA 1
ATOM 3766 C C . ASP A 1 496 ? 4.027 -42.731 -15.555 1.00 41.53 496 ASP A C 1
ATOM 3768 O O . ASP A 1 496 ? 4.790 -42.434 -14.632 1.00 41.53 496 ASP A O 1
ATOM 3772 N N . GLU A 1 497 ? 3.899 -41.942 -16.630 1.00 42.50 497 GLU A N 1
ATOM 3773 C CA . GLU A 1 497 ? 4.633 -40.675 -16.808 1.00 42.50 497 GLU A CA 1
ATOM 3774 C C . GLU A 1 497 ? 4.069 -39.562 -15.908 1.00 42.50 497 GLU A C 1
ATOM 3776 O O . GLU A 1 497 ? 4.819 -38.750 -15.357 1.00 42.50 497 GLU A O 1
ATOM 3781 N N . HIS A 1 498 ? 2.756 -39.583 -15.657 1.00 36.66 498 HIS A N 1
ATOM 3782 C CA . HIS A 1 498 ? 2.079 -38.656 -14.744 1.00 36.66 498 HIS A CA 1
ATOM 3783 C C . HIS A 1 498 ? 2.588 -38.808 -13.295 1.00 36.66 498 HIS A C 1
ATOM 3785 O O . HIS A 1 498 ? 2.851 -37.824 -12.603 1.00 36.66 498 HIS A O 1
ATOM 3791 N N . ASN A 1 499 ? 2.839 -40.046 -12.854 1.00 37.62 499 ASN A N 1
ATOM 3792 C CA . ASN A 1 499 ? 3.357 -40.346 -11.514 1.00 37.62 499 ASN A CA 1
ATOM 3793 C C . ASN A 1 499 ? 4.860 -40.052 -11.330 1.00 37.62 499 ASN A C 1
ATOM 3795 O O . ASN A 1 499 ? 5.335 -39.998 -10.187 1.00 37.62 499 ASN A O 1
ATOM 3799 N N . ALA A 1 500 ? 5.618 -39.875 -12.417 1.00 34.31 500 ALA A N 1
ATOM 3800 C CA . ALA A 1 500 ? 7.017 -39.440 -12.380 1.00 34.31 500 ALA A CA 1
ATOM 3801 C C . ALA A 1 500 ? 7.134 -37.903 -12.350 1.00 34.31 500 ALA A C 1
ATOM 3803 O O . ALA A 1 500 ? 7.945 -37.364 -11.594 1.00 34.31 500 ALA A O 1
ATOM 3804 N N . LEU A 1 501 ? 6.268 -37.195 -13.084 1.00 36.91 501 LEU A N 1
ATOM 3805 C CA . LEU A 1 501 ? 6.182 -35.728 -13.072 1.00 36.91 501 LEU A CA 1
ATOM 3806 C C . LEU A 1 501 ? 5.699 -35.177 -11.720 1.00 36.91 501 LEU A C 1
ATOM 3808 O O . LEU A 1 501 ? 6.229 -34.176 -11.246 1.00 36.91 501 LEU A O 1
ATOM 3812 N N . ILE A 1 502 ? 4.780 -35.873 -11.040 1.00 38.81 502 ILE A N 1
ATOM 3813 C CA . ILE A 1 502 ? 4.304 -35.485 -9.698 1.00 38.81 502 ILE A CA 1
ATOM 3814 C C . ILE A 1 502 ? 5.378 -35.697 -8.613 1.00 38.81 502 ILE A C 1
ATOM 3816 O O . ILE A 1 502 ? 5.414 -34.955 -7.635 1.00 38.81 502 ILE A O 1
ATOM 3820 N N . ARG A 1 503 ? 6.283 -36.676 -8.772 1.00 33.38 503 ARG A N 1
ATOM 3821 C CA . ARG A 1 503 ? 7.352 -36.950 -7.790 1.00 33.38 503 ARG A CA 1
ATOM 3822 C C . ARG A 1 503 ? 8.584 -36.054 -7.938 1.00 33.38 503 ARG A C 1
ATOM 3824 O O . ARG A 1 503 ? 9.266 -35.827 -6.944 1.00 33.38 503 ARG A O 1
ATOM 3831 N N . ASN A 1 504 ? 8.844 -35.541 -9.143 1.00 28.75 504 ASN A N 1
ATOM 3832 C CA . ASN A 1 504 ? 10.001 -34.688 -9.446 1.00 28.75 504 ASN A CA 1
ATOM 3833 C C . ASN A 1 504 ? 9.653 -33.204 -9.645 1.00 28.75 504 ASN A C 1
ATOM 3835 O O . ASN A 1 504 ? 10.557 -32.389 -9.830 1.00 28.75 504 ASN A O 1
ATOM 3839 N N . ALA A 1 505 ? 8.375 -32.829 -9.548 1.00 28.34 505 ALA A N 1
ATOM 3840 C CA . ALA A 1 505 ? 7.983 -31.458 -9.260 1.00 28.34 505 ALA A CA 1
ATOM 3841 C C . ALA A 1 505 ? 8.434 -31.133 -7.831 1.00 28.34 505 ALA A C 1
ATOM 3843 O O . ALA A 1 505 ? 7.697 -31.313 -6.863 1.00 28.34 505 ALA A O 1
ATOM 3844 N N . VAL A 1 506 ? 9.686 -30.689 -7.698 1.00 29.88 506 VAL A N 1
ATOM 3845 C CA . VAL A 1 506 ? 10.133 -29.940 -6.528 1.00 29.88 506 VAL A CA 1
ATOM 3846 C C . VAL A 1 506 ? 9.098 -28.848 -6.330 1.00 29.88 506 VAL A C 1
ATOM 3848 O O . VAL A 1 506 ? 8.993 -27.950 -7.159 1.00 29.88 506 VAL A O 1
ATOM 3851 N N . ASP A 1 507 ? 8.299 -29.011 -5.277 1.00 28.56 507 ASP A N 1
ATOM 3852 C CA . ASP A 1 507 ? 7.330 -28.068 -4.744 1.00 28.56 507 ASP A CA 1
ATOM 3853 C C . ASP A 1 507 ? 7.867 -26.630 -4.910 1.00 28.56 507 ASP A C 1
ATOM 3855 O O . ASP A 1 507 ? 8.523 -26.085 -4.023 1.00 28.56 507 ASP A O 1
ATOM 3859 N N . THR A 1 508 ? 7.547 -25.964 -6.025 1.00 33.28 508 THR A N 1
ATOM 3860 C CA . THR A 1 508 ? 7.559 -24.500 -6.155 1.00 33.28 508 THR A CA 1
ATOM 3861 C C . THR A 1 508 ? 6.373 -23.948 -5.372 1.00 33.28 508 THR A C 1
ATOM 3863 O O . THR A 1 508 ? 5.558 -23.168 -5.858 1.00 33.28 508 THR A O 1
ATOM 3866 N N . ARG A 1 509 ? 6.278 -24.353 -4.102 1.00 32.25 509 ARG A N 1
ATOM 3867 C CA . ARG A 1 509 ? 5.666 -23.525 -3.082 1.00 32.25 509 ARG A CA 1
ATOM 3868 C C . ARG A 1 509 ? 6.494 -22.256 -3.081 1.00 32.25 509 ARG A C 1
ATOM 3870 O O . ARG A 1 509 ? 7.709 -22.313 -2.913 1.00 32.25 509 ARG A O 1
ATOM 3877 N N . SER A 1 510 ? 5.820 -21.141 -3.344 1.00 33.53 510 SER A N 1
ATOM 3878 C CA . SER A 1 510 ? 6.207 -19.799 -2.918 1.00 33.53 510 SER A CA 1
ATOM 3879 C C . SER A 1 510 ? 7.363 -19.841 -1.918 1.00 33.53 510 SER A C 1
ATOM 3881 O O . SER A 1 510 ? 7.216 -20.388 -0.823 1.00 33.53 510 SER A O 1
ATOM 3883 N N . SER A 1 511 ? 8.505 -19.267 -2.287 1.00 34.97 511 SER A N 1
ATOM 3884 C CA . SER A 1 511 ? 9.649 -19.062 -1.404 1.00 34.97 511 SER A CA 1
ATOM 3885 C C . SER A 1 511 ? 9.339 -18.049 -0.291 1.00 34.97 511 SER A C 1
ATOM 3887 O O . SER A 1 511 ? 10.187 -17.235 0.054 1.00 34.97 511 SER A O 1
ATOM 3889 N N . LYS A 1 512 ? 8.164 -18.116 0.348 1.00 47.62 512 LYS A N 1
ATOM 3890 C CA . LYS A 1 512 ? 8.052 -17.803 1.771 1.00 47.62 512 LYS A CA 1
ATOM 3891 C C . LYS A 1 512 ? 8.789 -18.914 2.516 1.00 47.62 512 LYS A C 1
ATOM 3893 O O . LYS A 1 512 ? 8.179 -19.775 3.149 1.00 47.62 512 LYS A O 1
ATOM 3898 N N . SER A 1 513 ? 10.120 -18.928 2.413 1.00 56.81 513 SER A N 1
ATOM 3899 C CA . SER A 1 513 ? 10.901 -19.570 3.455 1.00 56.81 513 SER A CA 1
ATOM 3900 C C . SER A 1 513 ? 10.452 -18.882 4.743 1.00 56.81 513 SER A C 1
ATOM 3902 O O . SER A 1 513 ? 10.469 -17.658 4.855 1.00 56.81 513 SER A O 1
ATOM 3904 N N . ASP A 1 514 ? 9.868 -19.647 5.660 1.00 76.25 514 ASP A N 1
ATOM 3905 C CA . ASP A 1 514 ? 9.470 -19.133 6.966 1.00 76.25 514 ASP A CA 1
ATOM 3906 C C . ASP A 1 514 ? 10.767 -18.736 7.682 1.00 76.25 514 ASP A C 1
ATOM 3908 O O . ASP A 1 514 ? 11.415 -19.587 8.300 1.00 76.25 514 ASP A O 1
ATOM 3912 N N . LEU A 1 515 ? 11.224 -17.494 7.460 1.00 86.25 515 LEU A N 1
ATOM 3913 C CA . LEU A 1 515 ? 12.507 -16.975 7.937 1.00 86.25 515 LEU A CA 1
ATOM 3914 C C . LEU A 1 515 ? 12.540 -16.982 9.460 1.00 86.25 515 LEU A C 1
ATOM 3916 O O . LEU A 1 515 ? 13.583 -17.283 10.040 1.00 86.25 515 LEU A O 1
ATOM 3920 N N . PHE A 1 516 ? 11.389 -16.747 10.091 1.00 90.31 516 PHE A N 1
ATOM 3921 C CA . PHE A 1 516 ? 11.229 -16.690 11.537 1.00 90.31 516 PHE A CA 1
ATOM 3922 C C . PHE A 1 516 ? 10.151 -17.677 12.003 1.00 90.31 516 PHE A C 1
ATOM 3924 O O . PHE A 1 516 ? 9.040 -17.250 12.333 1.00 90.31 516 PHE A O 1
ATOM 3931 N N . PRO A 1 517 ? 10.476 -18.985 12.087 1.00 85.44 517 PRO A N 1
ATOM 3932 C CA . PRO A 1 517 ? 9.541 -20.032 12.465 1.00 85.44 517 PRO A CA 1
ATOM 3933 C C . PRO A 1 517 ? 8.615 -19.658 13.612 1.00 85.44 517 PRO A C 1
ATOM 3935 O O . PRO A 1 517 ? 9.035 -19.525 14.760 1.00 85.44 517 PRO A O 1
ATOM 3938 N N . GLY A 1 518 ? 7.339 -19.488 13.277 1.00 87.12 518 GLY A N 1
ATOM 3939 C CA . GLY A 1 518 ? 6.279 -19.174 14.228 1.00 87.12 518 GLY A CA 1
ATOM 3940 C C . GLY A 1 518 ? 6.243 -17.728 14.737 1.00 87.12 518 GLY A C 1
ATOM 3941 O O . GLY A 1 518 ? 5.170 -17.303 15.146 1.00 87.12 518 GLY A O 1
ATOM 3942 N N . LEU A 1 519 ? 7.320 -16.936 14.680 1.00 94.12 519 LEU A N 1
ATOM 3943 C CA . LEU A 1 519 ? 7.355 -15.581 15.256 1.00 94.12 519 LEU A CA 1
ATOM 3944 C C . LEU A 1 519 ? 6.358 -14.631 14.574 1.00 94.12 519 LEU A C 1
ATOM 3946 O O . LEU A 1 519 ? 5.473 -14.095 15.239 1.00 94.12 519 LEU A O 1
ATOM 3950 N N . GLU A 1 520 ? 6.437 -14.479 13.250 1.00 91.56 520 GLU A N 1
ATOM 3951 C CA . GLU A 1 520 ? 5.530 -13.595 12.496 1.00 91.56 520 GLU A CA 1
ATOM 3952 C C . GLU A 1 520 ? 4.076 -14.064 12.604 1.00 91.56 520 GLU A C 1
ATOM 3954 O O . GLU A 1 520 ? 3.157 -13.266 12.798 1.00 91.56 520 GLU A O 1
ATOM 3959 N N . LYS A 1 521 ? 3.869 -15.386 12.594 1.00 92.19 521 LYS A N 1
ATOM 3960 C CA . LYS A 1 521 ? 2.551 -15.990 12.806 1.00 92.19 521 LYS A CA 1
ATOM 3961 C C . LYS A 1 521 ? 1.969 -15.626 14.175 1.00 92.19 521 LYS A C 1
ATOM 3963 O O . LYS A 1 521 ? 0.759 -15.446 14.282 1.00 92.19 521 LYS A O 1
ATOM 3968 N N . ARG A 1 522 ? 2.789 -15.520 15.227 1.00 93.81 522 ARG A N 1
ATOM 3969 C CA . ARG A 1 522 ? 2.337 -15.110 16.571 1.00 93.81 522 ARG A CA 1
ATOM 3970 C C . ARG A 1 522 ? 2.012 -13.627 16.638 1.00 93.81 522 ARG A C 1
ATOM 3972 O O . ARG A 1 522 ? 1.029 -13.279 17.285 1.00 93.81 522 ARG A O 1
ATOM 3979 N N . CYS A 1 523 ? 2.773 -12.782 15.947 1.00 95.00 523 CYS A N 1
ATOM 3980 C CA . CYS A 1 523 ? 2.439 -11.367 15.796 1.00 95.00 523 CYS A CA 1
ATOM 3981 C C . CYS A 1 523 ? 1.081 -11.193 15.107 1.00 95.00 523 CYS A C 1
ATOM 3983 O O . CYS A 1 523 ? 0.194 -10.547 15.665 1.00 95.00 523 CYS A O 1
ATOM 3985 N N . ALA A 1 524 ? 0.872 -11.861 13.968 1.00 94.62 524 ALA A N 1
ATOM 3986 C CA . ALA A 1 524 ? -0.414 -11.856 13.275 1.00 94.62 524 ALA A CA 1
ATOM 3987 C C . ALA A 1 524 ? -1.542 -12.417 14.160 1.00 94.62 524 ALA A C 1
ATOM 3989 O O . ALA A 1 524 ? -2.619 -11.833 14.248 1.00 94.62 524 ALA A O 1
ATOM 3990 N N . ALA A 1 525 ? -1.293 -13.510 14.891 1.00 94.38 525 ALA A N 1
ATOM 3991 C CA . ALA A 1 525 ? -2.268 -14.071 15.825 1.00 94.38 525 ALA A CA 1
ATOM 3992 C C . ALA A 1 525 ? -2.649 -13.089 16.946 1.00 94.38 525 ALA A C 1
ATOM 3994 O O . ALA A 1 525 ? -3.816 -13.046 17.324 1.00 94.38 525 ALA A O 1
ATOM 3995 N N . MET A 1 526 ? -1.709 -12.282 17.448 1.00 95.62 526 MET A N 1
ATOM 3996 C CA . MET A 1 526 ? -2.000 -11.257 18.453 1.00 95.62 526 MET A CA 1
ATOM 3997 C C . MET A 1 526 ? -2.872 -10.131 17.891 1.00 95.62 526 MET A C 1
ATOM 3999 O O . MET A 1 526 ? -3.826 -9.724 18.548 1.00 95.62 526 MET A O 1
ATOM 4003 N N . VAL A 1 527 ? -2.584 -9.643 16.680 1.00 97.00 527 VAL A N 1
ATOM 4004 C CA . VAL A 1 527 ? -3.390 -8.586 16.043 1.00 97.00 527 VAL A CA 1
ATOM 4005 C C . VAL A 1 527 ? -4.797 -9.099 15.732 1.00 97.00 527 VAL A C 1
ATOM 4007 O O . VAL A 1 527 ? -5.788 -8.466 16.085 1.00 97.00 527 VAL A O 1
ATOM 4010 N N . ILE A 1 528 ? -4.903 -10.276 15.115 1.00 96.94 528 ILE A N 1
ATOM 4011 C CA . ILE A 1 528 ? -6.176 -10.808 14.614 1.00 96.94 528 ILE A CA 1
ATOM 4012 C C . ILE A 1 528 ? -7.029 -11.427 15.727 1.00 96.94 528 ILE A C 1
ATOM 4014 O O . ILE A 1 528 ? -8.241 -11.210 15.773 1.00 96.94 528 ILE A O 1
ATOM 4018 N N . GLY A 1 529 ? -6.412 -12.205 16.615 1.00 94.31 529 GLY A N 1
ATOM 4019 C CA . GLY A 1 529 ? -7.088 -12.998 17.644 1.00 94.31 529 GLY A CA 1
ATOM 4020 C C . GLY A 1 529 ? -6.810 -12.558 19.084 1.00 94.31 529 GLY A C 1
ATOM 4021 O O . GLY A 1 529 ? -7.279 -13.213 20.014 1.00 94.31 529 GLY A O 1
ATOM 4022 N N . GLY A 1 530 ? -6.048 -11.483 19.285 1.00 94.94 530 GLY A N 1
ATOM 4023 C CA . GLY A 1 530 ? -5.800 -10.897 20.597 1.00 94.94 530 GLY A CA 1
ATOM 4024 C C . GLY A 1 530 ? -4.757 -11.650 21.414 1.00 94.94 530 GLY A C 1
ATOM 4025 O O . GLY A 1 530 ? -4.230 -12.694 21.021 1.00 94.94 530 GLY A O 1
ATOM 4026 N N . ARG A 1 531 ? -4.477 -11.132 22.610 1.00 93.75 531 ARG A N 1
ATOM 4027 C CA . ARG A 1 531 ? -3.468 -11.678 23.532 1.00 93.75 531 ARG A CA 1
ATOM 4028 C C . ARG A 1 531 ? -3.660 -13.168 23.844 1.00 93.75 531 ARG A C 1
ATOM 4030 O O . ARG A 1 531 ? -2.685 -13.879 24.045 1.00 93.75 531 ARG A O 1
ATOM 4037 N N . SER A 1 532 ? -4.906 -13.648 23.888 1.00 92.38 532 SER A N 1
ATOM 4038 C CA . SER A 1 532 ? -5.240 -15.047 24.196 1.00 92.38 532 SER A CA 1
ATOM 4039 C C . SER A 1 532 ? -4.868 -16.009 23.067 1.00 92.38 532 SER A C 1
ATOM 4041 O O . SER A 1 532 ? -4.736 -17.208 23.308 1.00 92.38 532 SER A O 1
ATOM 4043 N N . SER A 1 533 ? -4.659 -15.496 21.852 1.00 93.94 533 SER A N 1
ATOM 4044 C CA . SER A 1 533 ? -4.204 -16.275 20.696 1.00 93.94 533 SER A CA 1
ATOM 4045 C C . SER A 1 533 ? -2.690 -16.518 20.694 1.00 93.94 533 SER A C 1
ATOM 4047 O O . SER A 1 533 ? -2.183 -17.350 19.932 1.00 93.94 533 SER A O 1
ATOM 4049 N N . VAL A 1 534 ? -1.947 -15.838 21.572 1.00 93.62 534 VAL A N 1
ATOM 4050 C CA . VAL A 1 534 ? -0.526 -16.095 21.810 1.00 93.62 534 VAL A CA 1
ATOM 4051 C C . VAL A 1 534 ? -0.397 -17.085 22.965 1.00 93.62 534 VAL A C 1
ATOM 4053 O O . VAL A 1 534 ? -0.802 -16.817 24.093 1.00 93.62 534 VAL A O 1
ATOM 4056 N N . GLY A 1 535 ? 0.164 -18.262 22.677 1.00 89.31 535 GLY A N 1
ATOM 4057 C CA . GLY A 1 535 ? 0.386 -19.287 23.694 1.00 89.31 535 GLY A CA 1
ATOM 4058 C C . GLY A 1 535 ? 1.365 -18.813 24.769 1.00 89.31 535 GLY A C 1
ATOM 4059 O O . GLY A 1 535 ? 2.324 -18.104 24.476 1.00 89.31 535 GLY A O 1
ATOM 4060 N N . SER A 1 536 ? 1.154 -19.249 26.012 1.00 92.00 536 SER A N 1
ATOM 4061 C CA . SER A 1 536 ? 2.111 -19.014 27.096 1.00 92.00 536 SER A CA 1
ATOM 4062 C C . SER A 1 536 ? 3.474 -19.641 26.784 1.00 92.00 536 SER A C 1
ATOM 4064 O O . SER A 1 536 ? 3.575 -20.598 26.009 1.00 92.00 536 SER A O 1
ATOM 4066 N N . ILE A 1 537 ? 4.515 -19.184 27.484 1.00 92.19 537 ILE A N 1
ATOM 4067 C CA . ILE A 1 537 ? 5.877 -19.739 27.379 1.00 92.19 537 ILE A CA 1
ATOM 4068 C C . ILE A 1 537 ? 5.903 -21.249 27.679 1.00 92.19 537 ILE A C 1
ATOM 4070 O O . ILE A 1 537 ? 6.686 -22.002 27.102 1.00 92.19 537 ILE A O 1
ATOM 4074 N N . SER A 1 538 ? 5.012 -21.718 28.558 1.00 90.56 538 SER A N 1
ATOM 4075 C CA . SER A 1 538 ? 4.875 -23.135 28.912 1.00 90.56 538 SER A CA 1
ATOM 4076 C C . SER A 1 538 ? 4.193 -23.985 27.830 1.00 90.56 538 SER A C 1
ATOM 4078 O O . SER A 1 538 ? 4.323 -25.218 27.834 1.00 90.56 538 SER A O 1
ATOM 4080 N N . SER A 1 539 ? 3.484 -23.360 26.885 1.00 93.81 539 SER A N 1
ATOM 4081 C CA . SER A 1 539 ? 2.740 -24.071 25.847 1.00 93.81 539 SER A CA 1
ATOM 4082 C C . SER A 1 539 ? 3.667 -24.883 24.934 1.00 93.81 539 SER A C 1
ATOM 4084 O O . SER A 1 539 ? 4.809 -24.510 24.649 1.00 93.81 539 SER A O 1
ATOM 4086 N N . ARG A 1 540 ? 3.182 -26.042 24.467 1.00 94.06 540 ARG A N 1
ATOM 4087 C CA . ARG A 1 540 ? 3.955 -26.932 23.583 1.00 94.06 540 ARG A CA 1
ATOM 4088 C C . ARG A 1 540 ? 4.327 -26.244 22.271 1.00 94.06 540 ARG A C 1
ATOM 4090 O O . ARG A 1 540 ? 5.437 -26.431 21.785 1.00 94.06 540 ARG A O 1
ATOM 4097 N N . THR A 1 541 ? 3.407 -25.461 21.712 1.00 91.94 541 THR A N 1
ATOM 4098 C CA . THR A 1 541 ? 3.626 -24.772 20.438 1.00 91.94 541 THR A CA 1
ATOM 4099 C C . THR A 1 541 ? 4.658 -23.652 20.583 1.00 91.94 541 THR A C 1
ATOM 4101 O O . THR A 1 541 ? 5.571 -23.598 19.770 1.00 91.94 541 THR A O 1
ATOM 4104 N N . HIS A 1 542 ? 4.617 -22.857 21.663 1.00 94.44 542 HIS A N 1
ATOM 4105 C CA . HIS A 1 542 ? 5.662 -21.863 21.960 1.00 94.44 542 HIS A CA 1
ATOM 4106 C C . HIS A 1 542 ? 7.048 -22.498 22.083 1.00 94.44 542 HIS A C 1
ATOM 4108 O O . HIS A 1 542 ? 7.990 -22.061 21.429 1.00 94.44 542 HIS A O 1
ATOM 4114 N N . ARG A 1 543 ? 7.178 -23.567 22.883 1.00 95.38 543 ARG A N 1
ATOM 4115 C CA . ARG A 1 543 ? 8.460 -24.270 23.062 1.00 95.38 543 ARG A CA 1
ATOM 4116 C C . ARG A 1 543 ? 9.003 -24.841 21.754 1.00 95.38 543 ARG A C 1
ATOM 4118 O O . ARG A 1 543 ? 10.212 -24.824 21.547 1.00 95.38 543 ARG A O 1
ATOM 4125 N N . HIS A 1 544 ? 8.123 -25.328 20.880 1.00 94.75 544 HIS A N 1
ATOM 4126 C CA . HIS A 1 544 ? 8.502 -25.823 19.561 1.00 94.75 544 HIS A CA 1
ATOM 4127 C C . HIS A 1 544 ? 9.035 -24.703 18.656 1.00 94.75 544 HIS A C 1
ATOM 4129 O O . HIS A 1 544 ? 10.134 -24.837 18.121 1.00 94.75 544 HIS A O 1
ATOM 4135 N N . ASP A 1 545 ? 8.300 -23.594 18.530 1.00 93.88 545 ASP A N 1
ATOM 4136 C CA . ASP A 1 545 ? 8.699 -22.436 17.716 1.00 93.88 545 ASP A CA 1
ATOM 4137 C C . ASP A 1 545 ? 10.029 -21.845 18.233 1.00 93.88 545 ASP A C 1
ATOM 4139 O O . ASP A 1 545 ? 10.984 -21.669 17.476 1.00 93.88 545 ASP A O 1
ATOM 4143 N N . HIS A 1 546 ? 10.151 -21.672 19.554 1.00 95.94 546 HIS A N 1
ATOM 4144 C CA . HIS A 1 546 ? 11.378 -21.216 20.210 1.00 95.94 546 HIS A CA 1
ATOM 4145 C C . HIS A 1 546 ? 12.571 -22.146 19.938 1.00 95.94 546 HIS A C 1
ATOM 4147 O O . HIS A 1 546 ? 13.652 -21.681 19.575 1.00 95.94 546 HIS A O 1
ATOM 4153 N N . ALA A 1 547 ? 12.400 -23.465 20.086 1.00 95.69 547 ALA A N 1
ATOM 4154 C CA . ALA A 1 547 ? 13.462 -24.431 19.808 1.00 95.69 547 ALA A CA 1
ATOM 4155 C C . ALA A 1 547 ? 13.910 -24.392 18.337 1.00 95.69 547 ALA A C 1
ATOM 4157 O O . ALA A 1 547 ? 15.105 -24.497 18.069 1.00 95.69 547 ALA A O 1
ATOM 4158 N N . ARG A 1 548 ? 12.985 -24.181 17.387 1.00 95.38 548 ARG A N 1
ATOM 4159 C CA . ARG A 1 548 ? 13.316 -24.028 15.960 1.00 95.38 548 ARG A CA 1
ATOM 4160 C C . ARG A 1 548 ? 14.126 -22.764 15.681 1.00 95.38 548 ARG A C 1
ATOM 4162 O O . ARG A 1 548 ? 15.094 -22.840 14.928 1.00 95.38 548 ARG A O 1
ATOM 4169 N N . LEU A 1 549 ? 13.772 -21.635 16.296 1.00 95.56 549 LEU A N 1
ATOM 4170 C CA . LEU A 1 549 ? 14.536 -20.386 16.182 1.00 95.56 549 LEU A CA 1
ATOM 4171 C C . LEU A 1 549 ? 15.960 -20.558 16.735 1.00 95.56 549 LEU A C 1
ATOM 4173 O O . LEU A 1 549 ? 16.933 -20.212 16.066 1.00 95.56 549 LEU A O 1
ATOM 4177 N N . VAL A 1 550 ? 16.103 -21.177 17.913 1.00 96.31 550 VAL A N 1
ATOM 4178 C CA . VAL A 1 550 ? 17.418 -21.463 18.517 1.00 96.31 550 VAL A CA 1
ATOM 4179 C C . VAL A 1 550 ? 18.245 -22.416 17.653 1.00 96.31 550 VAL A C 1
ATOM 4181 O O . VAL A 1 550 ? 19.425 -22.152 17.431 1.00 96.31 550 VAL A O 1
ATOM 4184 N N . ALA A 1 551 ? 17.640 -23.484 17.123 1.00 95.06 551 ALA A N 1
ATOM 4185 C CA . ALA A 1 551 ? 18.318 -24.443 16.248 1.00 95.06 551 ALA A CA 1
ATOM 4186 C C . ALA A 1 551 ? 18.825 -23.804 14.942 1.00 95.06 551 ALA A C 1
ATOM 4188 O O . ALA A 1 551 ? 19.815 -24.262 14.380 1.00 95.06 551 ALA A O 1
ATOM 4189 N N . ARG A 1 552 ? 18.185 -22.722 14.481 1.00 93.69 552 ARG A N 1
ATOM 4190 C CA . ARG A 1 552 ? 18.623 -21.907 13.335 1.00 93.69 552 ARG A CA 1
ATOM 4191 C C . ARG A 1 552 ? 19.620 -20.799 13.701 1.00 93.69 552 ARG A C 1
ATOM 4193 O O . ARG A 1 552 ? 19.934 -19.968 12.859 1.00 93.69 552 ARG A O 1
ATOM 4200 N N . GLY A 1 553 ? 20.084 -20.739 14.950 1.00 93.56 553 GLY A N 1
ATOM 4201 C CA . GLY A 1 553 ? 20.989 -19.691 15.434 1.00 93.56 553 GLY A CA 1
ATOM 4202 C C . GLY A 1 553 ? 20.321 -18.332 15.687 1.00 93.56 553 GLY A C 1
ATOM 4203 O O . GLY A 1 553 ? 20.995 -17.379 16.072 1.00 93.56 553 GLY A O 1
ATOM 4204 N N . GLN A 1 554 ? 18.998 -18.222 15.548 1.00 94.38 554 GLN A N 1
ATOM 4205 C CA . GLN A 1 554 ? 18.242 -16.972 15.678 1.00 94.38 554 GLN A CA 1
ATOM 4206 C C . GLN A 1 554 ? 17.874 -16.688 17.145 1.00 94.38 554 GLN A C 1
ATOM 4208 O O . GLN A 1 554 ? 16.703 -16.637 17.527 1.00 94.38 554 GLN A O 1
ATOM 4213 N N . ARG A 1 555 ? 18.890 -16.509 18.000 1.00 95.69 555 ARG A N 1
ATOM 4214 C CA . ARG A 1 555 ? 18.698 -16.293 19.448 1.00 95.69 555 ARG A CA 1
ATOM 4215 C C . ARG A 1 555 ? 17.899 -15.026 19.761 1.00 95.69 555 ARG A C 1
ATOM 4217 O O . ARG A 1 555 ? 17.058 -15.058 20.654 1.00 95.69 555 ARG A O 1
ATOM 4224 N N . THR A 1 556 ? 18.109 -13.946 19.007 1.00 96.19 556 THR A N 1
ATOM 4225 C CA . THR A 1 556 ? 17.350 -12.693 19.164 1.00 96.19 556 THR A CA 1
ATOM 4226 C C . THR A 1 556 ? 15.867 -12.905 18.867 1.00 96.19 556 THR A C 1
ATOM 4228 O O . THR A 1 556 ? 15.031 -12.557 19.694 1.00 96.19 556 THR A O 1
ATOM 4231 N N . ALA A 1 557 ? 15.533 -13.562 17.752 1.00 96.50 557 ALA A N 1
ATOM 4232 C CA . ALA A 1 557 ? 14.153 -13.905 17.408 1.00 96.50 557 ALA A CA 1
ATOM 4233 C C . ALA A 1 557 ? 13.491 -14.795 18.478 1.00 96.50 557 ALA A C 1
ATOM 4235 O O . ALA A 1 557 ? 12.341 -14.571 18.851 1.00 96.50 557 ALA A O 1
ATOM 4236 N N . ALA A 1 558 ? 14.225 -15.774 19.023 1.00 96.75 558 ALA A N 1
ATOM 4237 C CA . ALA A 1 558 ? 13.741 -16.625 20.112 1.00 96.75 558 ALA A CA 1
ATOM 4238 C C . ALA A 1 558 ? 13.472 -15.828 21.406 1.00 96.75 558 ALA A C 1
ATOM 4240 O O . ALA A 1 558 ? 12.449 -16.030 22.064 1.00 96.75 558 ALA A O 1
ATOM 4241 N N . GLY A 1 559 ? 14.352 -14.883 21.753 1.00 97.19 559 GLY A N 1
ATOM 4242 C CA . GLY A 1 559 ? 14.156 -13.965 22.879 1.00 97.19 559 GLY A CA 1
ATOM 4243 C C . GLY A 1 559 ? 12.948 -13.045 22.685 1.00 97.19 559 GLY A C 1
ATOM 4244 O O . GLY A 1 559 ? 12.130 -12.894 23.591 1.00 97.19 559 GLY A O 1
ATOM 4245 N N . LEU A 1 560 ? 12.780 -12.499 21.481 1.00 97.00 560 LEU A N 1
ATOM 4246 C CA . LEU A 1 560 ? 11.620 -11.690 21.112 1.00 97.00 560 LEU A CA 1
ATOM 4247 C C . LEU A 1 560 ? 10.306 -12.481 21.200 1.00 97.00 560 LEU A C 1
ATOM 4249 O O . LEU A 1 560 ? 9.320 -11.970 21.731 1.00 97.00 560 LEU A O 1
ATOM 4253 N N . LEU A 1 561 ? 10.304 -13.750 20.775 1.00 96.62 561 LEU A N 1
ATOM 4254 C CA . LEU A 1 561 ? 9.159 -14.646 20.944 1.00 96.62 561 LEU A CA 1
ATOM 4255 C C . LEU A 1 561 ? 8.786 -14.816 22.429 1.00 96.62 561 LEU A C 1
ATOM 4257 O O . LEU A 1 561 ? 7.606 -14.769 22.778 1.00 96.62 561 LEU A O 1
ATOM 4261 N N . ASN A 1 562 ? 9.773 -14.965 23.321 1.00 96.00 562 ASN A N 1
ATOM 4262 C CA . ASN A 1 562 ? 9.526 -15.009 24.767 1.00 96.00 562 ASN A CA 1
ATOM 4263 C C . ASN A 1 562 ? 8.928 -13.694 25.277 1.00 96.00 562 ASN A C 1
ATOM 4265 O O . ASN A 1 562 ? 7.940 -13.727 26.009 1.00 96.00 562 ASN A O 1
ATOM 4269 N N . HIS A 1 563 ? 9.472 -12.544 24.872 1.00 95.25 563 HIS A N 1
ATOM 4270 C CA . HIS A 1 563 ? 8.940 -11.243 25.279 1.00 95.25 563 HIS A CA 1
ATOM 4271 C C . HIS A 1 563 ? 7.502 -11.012 24.806 1.00 95.25 563 HIS A C 1
ATOM 4273 O O . HIS A 1 563 ? 6.707 -10.463 25.569 1.00 95.25 563 HIS A O 1
ATOM 4279 N N . LEU A 1 564 ? 7.146 -11.480 23.607 1.00 95.44 564 LEU A N 1
ATOM 4280 C CA . LEU A 1 564 ? 5.772 -11.444 23.107 1.00 95.44 564 LEU A CA 1
ATOM 4281 C C . LEU A 1 564 ? 4.833 -12.267 23.997 1.00 95.44 564 LEU A C 1
ATOM 4283 O O . LEU A 1 564 ? 3.793 -11.769 24.430 1.00 95.44 564 LEU A O 1
ATOM 4287 N N . ALA A 1 565 ? 5.219 -13.504 24.319 1.00 94.50 565 ALA A N 1
ATOM 4288 C CA . ALA A 1 565 ? 4.434 -14.372 25.192 1.00 94.50 565 ALA A CA 1
ATOM 4289 C C . ALA A 1 565 ? 4.297 -13.799 26.615 1.00 94.50 565 ALA A C 1
ATOM 4291 O O . ALA A 1 565 ? 3.216 -13.860 27.199 1.00 94.50 565 ALA A O 1
ATOM 4292 N N . MET A 1 566 ? 5.359 -13.193 27.162 1.00 92.69 566 MET A N 1
ATOM 4293 C CA . MET A 1 566 ? 5.319 -12.501 28.458 1.00 92.69 566 MET A CA 1
ATOM 4294 C C . MET A 1 566 ? 4.349 -11.318 28.435 1.00 92.69 566 MET A C 1
ATOM 4296 O O . MET A 1 566 ? 3.489 -11.223 29.306 1.00 92.69 566 MET A O 1
ATOM 4300 N N . ALA A 1 567 ? 4.440 -10.458 27.416 1.00 91.62 567 ALA A N 1
ATOM 4301 C CA . ALA A 1 567 ? 3.569 -9.294 27.273 1.00 91.62 567 ALA A CA 1
ATOM 4302 C C . ALA A 1 567 ? 2.084 -9.688 27.126 1.00 91.62 567 ALA A C 1
ATOM 4304 O O . ALA A 1 567 ? 1.197 -8.973 27.589 1.00 91.62 567 ALA A O 1
ATOM 4305 N N . CYS A 1 568 ? 1.796 -10.843 26.515 1.00 91.44 568 CYS A N 1
ATOM 4306 C CA . CYS A 1 568 ? 0.433 -11.373 26.405 1.00 91.44 568 CYS A CA 1
ATOM 4307 C C . CYS A 1 568 ? -0.087 -12.006 27.706 1.00 91.44 568 CYS A C 1
ATOM 4309 O O . CYS A 1 568 ? -1.295 -11.986 27.948 1.00 91.44 568 CYS A O 1
ATOM 4311 N N . ALA A 1 569 ? 0.802 -12.559 28.538 1.00 87.12 569 ALA A N 1
ATOM 4312 C CA . ALA A 1 569 ? 0.447 -13.210 29.798 1.00 87.12 569 ALA A CA 1
ATOM 4313 C C . ALA A 1 569 ? 0.098 -12.214 30.919 1.00 87.12 569 ALA A C 1
ATOM 4315 O O . ALA A 1 569 ? -0.731 -12.523 31.774 1.00 87.12 569 ALA A O 1
ATOM 4316 N N . GLU A 1 570 ? 0.690 -11.018 30.913 1.00 75.50 570 GLU A N 1
ATOM 4317 C CA . GLU A 1 570 ? 0.422 -9.967 31.903 1.00 75.50 570 GLU A CA 1
ATOM 4318 C C . GLU A 1 570 ? -1.047 -9.556 31.904 1.00 75.50 570 GLU A C 1
ATOM 4320 O O . GLU A 1 570 ? -1.552 -9.101 30.884 1.00 75.50 570 GLU A O 1
ATOM 4325 N N . SER A 1 571 ? -1.759 -9.689 33.025 1.00 61.38 571 SER A N 1
ATOM 4326 C CA . SER A 1 571 ? -3.132 -9.180 33.140 1.00 61.38 571 SER A CA 1
ATOM 4327 C C . SER A 1 571 ? -3.198 -7.689 32.777 1.00 61.38 571 SER A C 1
ATOM 4329 O O . SER A 1 571 ? -2.293 -6.949 33.167 1.00 61.38 571 SER A O 1
ATOM 4331 N N . PRO A 1 572 ? -4.258 -7.218 32.082 1.00 55.62 572 PRO A N 1
ATOM 4332 C CA . PRO A 1 572 ? -4.493 -5.786 31.928 1.00 55.62 572 PRO A CA 1
ATOM 4333 C C . PRO A 1 572 ? -4.478 -5.190 33.329 1.00 55.62 572 PRO A C 1
ATOM 4335 O O . PRO A 1 572 ? -5.180 -5.709 34.199 1.00 55.62 572 PRO A O 1
ATOM 4338 N N . ALA A 1 573 ? -3.620 -4.201 33.574 1.00 46.22 573 ALA A N 1
ATOM 4339 C CA . ALA A 1 573 ? -3.401 -3.667 34.906 1.00 46.22 573 ALA A CA 1
ATOM 4340 C C . ALA A 1 573 ? -4.741 -3.244 35.530 1.00 46.22 573 ALA A C 1
ATOM 4342 O O . ALA A 1 573 ? -5.261 -2.164 35.259 1.00 46.22 573 ALA A O 1
ATOM 4343 N N . VAL A 1 574 ? -5.299 -4.090 36.400 1.00 41.00 574 VAL A N 1
ATOM 4344 C CA . VAL A 1 574 ? -6.171 -3.622 37.470 1.00 41.00 574 VAL A CA 1
ATOM 4345 C C . VAL A 1 574 ? -5.244 -2.749 38.289 1.00 41.00 574 VAL A C 1
ATOM 4347 O O . VAL A 1 574 ? -4.309 -3.268 38.895 1.00 41.00 574 VAL A O 1
ATOM 4350 N N . THR A 1 575 ? -5.436 -1.435 38.201 1.00 39.81 575 THR A N 1
ATOM 4351 C CA . THR A 1 575 ? -4.699 -0.406 38.934 1.00 39.81 575 THR A CA 1
ATOM 4352 C C . THR A 1 575 ? -4.438 -0.873 40.364 1.00 39.81 575 THR A C 1
ATOM 4354 O O . THR A 1 575 ? -5.305 -0.748 41.233 1.00 39.81 575 THR A O 1
ATOM 4357 N N . ARG A 1 576 ? -3.251 -1.438 40.621 1.00 38.28 576 ARG A N 1
ATOM 4358 C CA . ARG A 1 576 ? -2.766 -1.638 41.982 1.00 38.28 576 ARG A CA 1
ATOM 4359 C C . ARG A 1 576 ? -2.551 -0.234 42.521 1.00 38.28 576 ARG A C 1
ATOM 4361 O O . ARG A 1 576 ? -1.624 0.457 42.115 1.00 38.28 576 ARG A O 1
ATOM 4368 N N . ARG A 1 577 ? -3.459 0.208 43.392 1.00 38.62 577 ARG A N 1
ATOM 4369 C CA . ARG A 1 577 ? -3.230 1.354 44.273 1.00 38.62 577 ARG A CA 1
ATOM 4370 C C . ARG A 1 577 ? -1.970 1.049 45.079 1.00 38.62 577 ARG A C 1
ATOM 4372 O O . ARG A 1 577 ? -2.014 0.255 46.012 1.00 38.62 577 ARG A O 1
ATOM 4379 N N . GLY A 1 578 ? -0.855 1.631 44.672 1.00 36.00 578 GLY A N 1
ATOM 4380 C CA . GLY A 1 578 ? 0.428 1.457 45.330 1.00 36.00 578 GLY A CA 1
ATOM 4381 C C . GLY A 1 578 ? 1.526 2.026 44.453 1.00 36.00 578 GLY A C 1
ATOM 4382 O O . GLY A 1 578 ? 1.911 1.400 43.475 1.00 36.00 578 GLY A O 1
ATOM 4383 N N . ASN A 1 579 ? 1.960 3.237 44.798 1.00 43.12 579 ASN A N 1
ATOM 4384 C CA . ASN A 1 579 ? 3.118 3.936 44.250 1.00 43.12 579 ASN A CA 1
ATOM 4385 C C . ASN A 1 579 ? 4.267 2.991 43.883 1.00 43.12 579 ASN A C 1
ATOM 4387 O O . ASN A 1 579 ? 4.712 2.239 44.743 1.00 43.12 579 ASN A O 1
ATOM 4391 N N . ILE A 1 580 ? 4.754 3.109 42.646 1.00 37.19 580 ILE A N 1
ATOM 4392 C CA . ILE A 1 580 ? 6.154 3.270 42.208 1.00 37.19 580 ILE A CA 1
ATOM 4393 C C . ILE A 1 580 ? 6.104 3.399 40.667 1.00 37.19 580 ILE A C 1
ATOM 4395 O O . ILE A 1 580 ? 5.241 2.823 40.010 1.00 37.19 580 ILE A O 1
ATOM 4399 N N . ASN A 1 581 ? 6.972 4.236 40.099 1.00 38.44 581 ASN A N 1
ATOM 4400 C CA . ASN A 1 581 ? 7.043 4.614 38.682 1.00 38.44 581 ASN A CA 1
ATOM 4401 C C . ASN A 1 581 ? 6.918 3.433 37.683 1.00 38.44 581 ASN A C 1
ATOM 4403 O O . ASN A 1 581 ? 7.915 2.803 37.348 1.00 38.44 581 ASN A O 1
ATOM 4407 N N . HIS A 1 582 ? 5.722 3.196 37.126 1.00 44.00 582 HIS A N 1
ATOM 4408 C CA . HIS A 1 582 ? 5.465 2.205 36.058 1.00 44.00 582 HIS A CA 1
ATOM 4409 C C . HIS A 1 582 ? 5.289 2.830 34.661 1.00 44.00 582 HIS A C 1
ATOM 4411 O O . HIS A 1 582 ? 4.629 2.265 33.788 1.00 44.00 582 HIS A O 1
ATOM 4417 N N . ALA A 1 583 ? 5.882 4.000 34.401 1.00 42.16 583 ALA A N 1
ATOM 4418 C CA . ALA A 1 583 ? 5.864 4.583 33.056 1.00 42.16 583 ALA A CA 1
ATOM 4419 C C . ALA A 1 583 ? 6.468 3.634 31.993 1.00 42.16 583 ALA A C 1
ATOM 4421 O O . ALA A 1 583 ? 6.053 3.690 30.839 1.00 42.16 583 ALA A O 1
ATOM 4422 N N . SER A 1 584 ? 7.369 2.717 32.383 1.00 45.25 584 SER A N 1
ATOM 4423 C CA . SER A 1 584 ? 7.984 1.725 31.486 1.00 45.25 584 SER A CA 1
ATOM 4424 C C . SER A 1 584 ? 7.114 0.496 31.166 1.00 45.25 584 SER A C 1
ATOM 4426 O O . SER A 1 584 ? 7.476 -0.266 30.273 1.00 45.25 584 SER A O 1
ATOM 4428 N N . GLU A 1 585 ? 5.977 0.293 31.844 1.00 56.66 585 GLU A N 1
ATOM 4429 C CA . GLU A 1 585 ? 5.085 -0.864 31.619 1.00 56.66 585 GLU A CA 1
ATOM 4430 C C . GLU A 1 585 ? 3.838 -0.527 30.785 1.00 56.66 585 GLU A C 1
ATOM 4432 O O . GLU A 1 585 ? 3.148 -1.425 30.291 1.00 56.66 585 GLU A O 1
ATOM 4437 N N . LYS A 1 586 ? 3.538 0.762 30.580 1.00 68.81 586 LYS A N 1
ATOM 4438 C CA . LYS A 1 586 ? 2.419 1.175 29.726 1.00 68.81 586 LYS A CA 1
ATOM 4439 C C . LYS A 1 586 ? 2.711 0.783 28.269 1.00 68.81 586 LYS A C 1
ATOM 4441 O O . LYS A 1 586 ? 3.768 1.097 27.735 1.00 68.81 586 LYS A O 1
ATOM 4446 N N . HIS A 1 587 ? 1.757 0.109 27.622 1.00 84.56 587 HIS A N 1
ATOM 4447 C CA . HIS A 1 587 ? 1.811 -0.289 26.203 1.00 84.56 587 HIS A CA 1
ATOM 4448 C C . HIS A 1 587 ? 2.880 -1.337 25.836 1.00 84.56 587 HIS A C 1
ATOM 4450 O O . HIS A 1 587 ? 3.301 -1.413 24.681 1.00 84.56 587 HIS A O 1
ATOM 4456 N N . ARG A 1 588 ? 3.293 -2.204 26.775 1.00 89.62 588 ARG A N 1
ATOM 4457 C CA . ARG A 1 588 ? 4.280 -3.271 26.510 1.00 89.62 588 ARG A CA 1
ATOM 4458 C C . ARG A 1 588 ? 3.939 -4.134 25.283 1.00 89.62 588 ARG A C 1
ATOM 4460 O O . ARG A 1 588 ? 4.829 -4.445 24.497 1.00 89.62 588 ARG A O 1
ATOM 4467 N N . ARG A 1 589 ? 2.667 -4.514 25.101 1.00 93.50 589 ARG A N 1
ATOM 4468 C CA . ARG A 1 589 ? 2.197 -5.336 23.965 1.00 93.50 589 ARG A CA 1
ATOM 4469 C C . ARG A 1 589 ? 2.413 -4.638 22.613 1.00 93.50 589 ARG A C 1
ATOM 4471 O O . ARG A 1 589 ? 3.105 -5.226 21.782 1.00 93.50 589 ARG A O 1
ATOM 4478 N N . PRO A 1 590 ? 1.910 -3.404 22.400 1.00 95.44 590 PRO A N 1
ATOM 4479 C CA . PRO A 1 590 ? 2.240 -2.609 21.223 1.00 95.44 590 PRO A CA 1
ATOM 4480 C C . PRO A 1 590 ? 3.747 -2.510 20.964 1.00 95.44 590 PRO A C 1
ATOM 4482 O O . PRO A 1 590 ? 4.209 -2.835 19.874 1.00 95.44 590 PRO A O 1
ATOM 4485 N N . LEU A 1 591 ? 4.537 -2.135 21.973 1.00 94.19 591 LEU A N 1
ATOM 4486 C CA . LEU A 1 591 ? 5.969 -1.886 21.783 1.00 94.19 591 LEU A CA 1
ATOM 4487 C C . LEU A 1 591 ? 6.752 -3.148 21.402 1.00 94.19 591 LEU A C 1
ATOM 4489 O O . LEU A 1 591 ? 7.616 -3.090 20.531 1.00 94.19 591 LEU A O 1
ATOM 4493 N N . ILE A 1 592 ? 6.432 -4.300 22.001 1.00 95.44 592 ILE A N 1
ATOM 4494 C CA . ILE A 1 592 ? 7.043 -5.577 21.610 1.00 95.44 592 ILE A CA 1
ATOM 4495 C C . ILE A 1 592 ? 6.639 -5.975 20.186 1.00 95.44 592 ILE A C 1
ATOM 4497 O O . ILE A 1 592 ? 7.483 -6.485 19.451 1.00 95.44 592 ILE A O 1
ATOM 4501 N N . LEU A 1 593 ? 5.394 -5.718 19.773 1.00 95.88 593 LEU A N 1
ATOM 4502 C CA . LEU A 1 593 ? 4.951 -5.985 18.402 1.00 95.88 593 LEU A CA 1
ATOM 4503 C C . LEU A 1 593 ? 5.759 -5.174 17.380 1.00 95.88 593 LEU A C 1
ATOM 4505 O O . LEU A 1 593 ? 6.288 -5.755 16.436 1.00 95.88 593 LEU A O 1
ATOM 4509 N N . ALA A 1 594 ? 5.897 -3.862 17.596 1.00 94.00 594 ALA A N 1
ATOM 4510 C CA . ALA A 1 594 ? 6.685 -2.990 16.723 1.00 94.00 594 ALA A CA 1
ATOM 4511 C C . ALA A 1 594 ? 8.175 -3.368 16.717 1.00 94.00 594 ALA A C 1
ATOM 4513 O O . ALA A 1 594 ? 8.801 -3.416 15.663 1.00 94.00 594 ALA A O 1
ATOM 4514 N N . LEU A 1 595 ? 8.741 -3.723 17.876 1.00 94.75 595 LEU A N 1
ATOM 4515 C CA . LEU A 1 595 ? 10.125 -4.193 17.960 1.00 94.75 595 LEU A CA 1
ATOM 4516 C C . LEU A 1 595 ? 10.353 -5.468 17.133 1.00 94.75 595 LEU A C 1
ATOM 4518 O O . LEU A 1 595 ? 11.368 -5.580 16.446 1.00 94.75 595 LEU A O 1
ATOM 4522 N N . ILE A 1 596 ? 9.422 -6.426 17.199 1.00 95.94 596 ILE A N 1
ATOM 4523 C CA . ILE A 1 596 ? 9.493 -7.657 16.405 1.00 95.94 596 ILE A CA 1
ATOM 4524 C C . ILE A 1 596 ? 9.385 -7.345 14.918 1.00 95.94 596 ILE A C 1
ATOM 4526 O O . ILE A 1 596 ? 10.176 -7.875 14.142 1.00 95.94 596 ILE A O 1
ATOM 4530 N N . ASP A 1 597 ? 8.432 -6.501 14.527 1.00 93.00 597 ASP A N 1
ATOM 4531 C CA . ASP A 1 597 ? 8.235 -6.116 13.132 1.00 93.00 597 ASP A CA 1
ATOM 4532 C C . ASP A 1 597 ? 9.484 -5.441 12.554 1.00 93.00 597 ASP A C 1
ATOM 4534 O O . ASP A 1 597 ? 10.009 -5.899 11.538 1.00 93.00 597 ASP A O 1
ATOM 4538 N N . ARG A 1 598 ? 10.040 -4.445 13.256 1.00 91.50 598 ARG A N 1
ATOM 4539 C CA . ARG A 1 598 ? 11.295 -3.792 12.870 1.00 91.50 598 ARG A CA 1
ATOM 4540 C C . ARG A 1 598 ? 12.442 -4.795 12.752 1.00 91.50 598 ARG A C 1
ATOM 4542 O O . ARG A 1 598 ? 13.124 -4.811 11.734 1.00 91.50 598 ARG A O 1
ATOM 4549 N N . TYR A 1 599 ? 12.629 -5.676 13.740 1.00 94.00 599 TYR A N 1
ATOM 4550 C CA . TYR A 1 599 ? 13.651 -6.727 13.670 1.00 94.00 599 TYR A CA 1
ATOM 4551 C C . TYR A 1 599 ? 13.471 -7.629 12.438 1.00 94.00 599 TYR A C 1
ATOM 4553 O O . TYR A 1 599 ? 14.439 -7.904 11.729 1.00 94.00 599 TYR A O 1
ATOM 4561 N N . CYS A 1 600 ? 12.241 -8.074 12.165 1.00 91.31 600 CYS A N 1
ATOM 4562 C CA . CYS A 1 600 ? 11.947 -8.944 11.029 1.00 91.31 600 CYS A CA 1
ATOM 4563 C C . CYS A 1 600 ? 12.180 -8.227 9.693 1.00 91.31 600 CYS A C 1
ATOM 4565 O O . CYS A 1 600 ? 12.730 -8.840 8.779 1.00 91.31 600 CYS A O 1
ATOM 4567 N N . ARG A 1 601 ? 11.805 -6.945 9.578 1.00 87.56 601 ARG A N 1
ATOM 4568 C CA . ARG A 1 601 ? 12.030 -6.122 8.379 1.00 87.56 601 ARG A CA 1
ATOM 4569 C C . ARG A 1 601 ? 13.514 -5.900 8.104 1.00 87.56 601 ARG A C 1
ATOM 4571 O O . ARG A 1 601 ? 13.952 -6.187 6.994 1.00 87.56 601 ARG A O 1
ATOM 4578 N N . GLU A 1 602 ? 14.284 -5.473 9.102 1.00 88.38 602 GLU A N 1
ATOM 4579 C CA . GLU A 1 602 ? 15.730 -5.239 8.963 1.00 88.38 602 GLU A CA 1
ATOM 4580 C C . GLU A 1 602 ? 16.473 -6.531 8.611 1.00 88.38 602 GLU A C 1
ATOM 4582 O O . GLU A 1 602 ? 17.233 -6.588 7.644 1.00 88.38 602 GLU A O 1
ATOM 4587 N N . PHE A 1 603 ? 16.200 -7.618 9.342 1.00 90.81 603 PHE A N 1
ATOM 4588 C CA . PHE A 1 603 ? 16.827 -8.908 9.060 1.00 90.81 603 PHE A CA 1
ATOM 4589 C C . PHE A 1 603 ? 16.448 -9.425 7.670 1.00 90.81 603 PHE A C 1
ATOM 4591 O O . PHE A 1 603 ? 17.313 -9.927 6.958 1.00 90.81 603 PHE A O 1
ATOM 4598 N N . ARG A 1 604 ? 15.176 -9.306 7.262 1.00 88.56 604 ARG A N 1
ATOM 4599 C CA . ARG A 1 604 ? 14.733 -9.699 5.918 1.00 88.56 604 ARG A CA 1
ATOM 4600 C C . ARG A 1 604 ? 15.417 -8.861 4.843 1.00 88.56 604 ARG A C 1
ATOM 4602 O O . ARG A 1 604 ? 15.868 -9.438 3.867 1.00 88.56 604 ARG A O 1
ATOM 4609 N N . SER A 1 605 ? 15.531 -7.547 5.033 1.00 86.38 605 SER A N 1
ATOM 4610 C CA . SER A 1 605 ? 16.232 -6.654 4.102 1.00 86.38 605 SER A CA 1
ATOM 4611 C C . SER A 1 605 ? 17.682 -7.102 3.890 1.00 86.38 605 SER A C 1
ATOM 4613 O O . SER A 1 605 ? 18.103 -7.316 2.755 1.00 86.38 605 SER A O 1
ATOM 4615 N N . HIS A 1 606 ? 18.417 -7.359 4.977 1.00 88.94 606 HIS A N 1
ATOM 4616 C CA . HIS A 1 606 ? 19.779 -7.895 4.906 1.00 88.94 606 HIS A CA 1
ATOM 4617 C C . HIS A 1 606 ? 19.841 -9.284 4.260 1.00 88.94 606 HIS A C 1
ATOM 4619 O O . HIS A 1 606 ? 20.666 -9.516 3.380 1.00 88.94 606 HIS A O 1
ATOM 4625 N N . TYR A 1 607 ? 18.958 -10.202 4.665 1.00 90.69 607 TYR A N 1
ATOM 4626 C CA . TYR A 1 607 ? 18.903 -11.552 4.110 1.00 90.69 607 TYR A CA 1
ATOM 4627 C C . TYR A 1 607 ? 18.657 -11.532 2.599 1.00 90.69 607 TYR A C 1
ATOM 4629 O O . TYR A 1 607 ? 19.365 -12.203 1.855 1.00 90.69 607 TYR A O 1
ATOM 4637 N N . GLU A 1 608 ? 17.680 -10.754 2.137 1.00 89.81 608 GLU A N 1
ATOM 4638 C CA . GLU A 1 608 ? 17.329 -10.662 0.720 1.00 89.81 608 GLU A CA 1
ATOM 4639 C C . GLU A 1 608 ? 18.405 -9.935 -0.081 1.00 89.81 608 GLU A C 1
ATOM 4641 O O . GLU A 1 608 ? 18.695 -10.358 -1.197 1.00 89.81 608 GLU A O 1
ATOM 4646 N N . ARG A 1 609 ? 19.071 -8.919 0.485 1.00 90.69 609 ARG A N 1
ATOM 4647 C CA . ARG A 1 609 ? 20.256 -8.306 -0.135 1.00 90.69 609 ARG A CA 1
ATOM 4648 C C . ARG A 1 609 ? 21.341 -9.351 -0.402 1.00 90.69 609 ARG A C 1
ATOM 4650 O O . ARG A 1 609 ? 21.848 -9.425 -1.521 1.00 90.69 609 ARG A O 1
ATOM 4657 N N . ASP A 1 610 ? 21.653 -10.190 0.584 1.00 90.81 610 ASP A N 1
ATOM 4658 C CA . ASP A 1 610 ? 22.630 -11.274 0.437 1.00 90.81 610 ASP A CA 1
ATOM 4659 C C . ASP A 1 610 ? 22.169 -12.325 -0.586 1.00 90.81 610 ASP A C 1
ATOM 4661 O O . ASP A 1 610 ? 22.974 -12.807 -1.385 1.00 90.81 610 ASP A O 1
ATOM 4665 N N . GLN A 1 611 ? 20.880 -12.692 -0.589 1.00 91.50 611 GLN A N 1
ATOM 4666 C CA . GLN A 1 611 ? 20.333 -13.625 -1.583 1.00 91.50 611 GLN A CA 1
ATOM 4667 C C . GLN A 1 611 ? 20.421 -13.053 -2.998 1.00 91.50 611 GLN A C 1
ATOM 4669 O O . GLN A 1 611 ? 20.817 -13.769 -3.914 1.00 91.50 611 GLN A O 1
ATOM 4674 N N . TRP A 1 612 ? 20.112 -11.768 -3.182 1.00 90.44 612 TRP A N 1
ATOM 4675 C CA . TRP A 1 612 ? 20.268 -11.077 -4.459 1.00 90.44 612 TRP A CA 1
ATOM 4676 C C . TRP A 1 612 ? 21.721 -11.084 -4.934 1.00 90.44 612 TRP A C 1
ATOM 4678 O O . TRP A 1 612 ? 21.979 -11.400 -6.093 1.00 90.44 612 TRP A O 1
ATOM 4688 N N . GLN A 1 613 ? 22.675 -10.797 -4.046 1.00 89.50 613 GLN A N 1
ATOM 4689 C CA . GLN A 1 613 ? 24.098 -10.832 -4.388 1.00 89.50 613 GLN A CA 1
ATOM 4690 C C . GLN A 1 613 ? 24.553 -12.232 -4.811 1.00 89.50 613 GLN A C 1
ATOM 4692 O O . GLN A 1 613 ? 25.205 -12.360 -5.842 1.00 89.50 613 GLN A O 1
ATOM 4697 N N . ARG A 1 614 ? 24.157 -13.278 -4.071 1.00 89.81 614 ARG A N 1
ATOM 4698 C CA . ARG A 1 614 ? 24.472 -14.677 -4.418 1.00 89.81 614 ARG A CA 1
ATOM 4699 C C . ARG A 1 614 ? 23.810 -15.127 -5.713 1.00 89.81 614 ARG A C 1
ATOM 4701 O O . ARG A 1 614 ? 24.394 -15.906 -6.456 1.00 89.81 614 ARG A O 1
ATOM 4708 N N . TRP A 1 615 ? 22.585 -14.672 -5.972 1.00 89.00 615 TRP A N 1
ATOM 4709 C CA . TRP A 1 615 ? 21.862 -15.014 -7.194 1.00 89.00 615 TRP A CA 1
ATOM 4710 C C . TRP A 1 615 ? 22.577 -14.485 -8.437 1.00 89.00 615 TRP A C 1
ATOM 4712 O O . TRP A 1 615 ? 22.618 -15.161 -9.460 1.00 89.00 615 TRP A O 1
ATOM 4722 N N . LEU A 1 616 ? 23.150 -13.283 -8.345 1.00 87.69 616 LEU A N 1
ATOM 4723 C CA . LEU A 1 616 ? 23.856 -12.629 -9.447 1.00 87.69 616 LEU A CA 1
ATOM 4724 C C . LEU A 1 616 ? 25.285 -13.155 -9.676 1.00 87.69 616 LEU A C 1
ATOM 4726 O O . LEU A 1 616 ? 25.903 -12.758 -10.664 1.00 87.69 616 LEU A O 1
ATOM 4730 N N . GLY A 1 617 ? 25.796 -14.036 -8.805 1.00 80.38 617 GLY A N 1
ATOM 4731 C CA . GLY A 1 617 ? 27.172 -14.550 -8.823 1.00 80.38 617 GLY A CA 1
ATOM 4732 C C . GLY A 1 617 ? 28.046 -13.836 -7.814 1.00 80.38 617 GLY A C 1
ATOM 4733 O O . GLY A 1 617 ? 28.522 -12.729 -8.148 1.00 80.38 617 GLY A O 1
#

pLDDT: mean 82.77, std 18.69, range [26.14, 97.44]

Foldseek 3Di:
DPPAFFAEELLQLLVLLVPADPVLLVVCLVPVQLQVPWDWDDDPNWIWTCNDVKIKIAQDDPRSYHYDPVRIWMPDPCPPRHNNVNSSNSVGHYDPLADDPPPDPDPDDDDDDDDDDDLKDFQDPLNLVLLLLQLVLLQVLLAFFLLSCTSVSLSSLSVSLVSLVVVLQSLLSVLSSVLSVLSSCVNNVHPPNDLVVNLVSLLLNLCLSVVSNPDRIARSVSSNDSYFDWDFDPFFKKAAAFKDWDDDPSQKTEIWIWIATLVRDIAIETDIDRHGLLCHLVQQQPWDQQQPDTDGSLQRNHWMWGKDRWIAGQQRYTDSHNVMDIDTDHDDPPCVCVQCPSDPQQVDDPLSLLVQLLVLVPDPRGSYHPQSQKHKFKFWFAADDDQATWTDGPRFPFIATAHAPDPDPSWQQSVLRVQSNQDGGFIKIFIWGDDLLDARYTHTFKIFGPDPQFDDDVSSVRMDGRGHDHDDPVRGNRGHDDVVVVVVVDDDDDPVVVVVCVVPPPPPPPPVPVPQQCLVVLLSLSNRRHLVSQDACPDPSLVVSLVVCVVVVNPVSSVLSNQLNVLSPDDPDPPPPDDDDPPVNSSSNSVSSSVNVVVVVVVSSVVSSVSNVVSRD

InterPro domains:
  IPR007527 Zinc finger, SWIM-type [PS50966] (54-93)

Sequence (617 aa):
MNPELPSIAAELLAEIIEAAPGRVRKRLDRDPAAASNWQWEQANGGWTISAGDETVQLHLGDRQTVLTSEMVSCSCLLSPKCFHLLAVVTSLTIADEAEPKSDLKTEPDAPSQPGSDGDDVEITDGIRGAAQQSLQAIDSLLVSGARASGLIVQSALLRAAHQSRAEGLVNLSASLIRMAEGIQRLRAGDEHADCDQLCRDTTTAIEAAHGLIRADSVPKSQLGYARRPFSPNALKRLTGVVAEPILTLSGYAGVVTHLIGDDGYIYQVVETRPGDANLINQAYRGGIDLGETTASAHVISRSRIDVQNLTSSPDGRLGKGGKTRWAIQPVQEGHAADLSTLHCHWTKDIREQISRVFDATASPEQTLPRDRNLVCVQGTIVAAKGAGVLFQPVDCNATLTLGIAMDNGAVMYRQNLQMLARCPGLSIEIFARLRLNQAGWMDALSFRALSEEVTFPDHWLGRCHLGLDALQRHHFQNTQRYVEDVEQQRKQPSPDEHNALIRNAVDTRSSKSDLFPGLEKRCAAMVIGGRSSVGSISSRTHRHDHARLVARGQRTAAGLLNHLAMACAESPAVTRRGNINHASEKHRRPLILALIDRYCREFRSHYERDQWQRWLG

Radius of gyration: 27.2 Å; chains: 1; bounding box: 68×79×82 Å

Organism: NCBI:txid993516